Protein 7UZS (pdb70)

Foldseek 3Di:
DFAWDAKAQQQQVQCVVQVLVLQDRHAHEHEALAKGKMKTFGPDFDDDDVVQQVQKKKKKAFDDDGDVVLLRIDIEGADPPDDQQAWYKYFDDDDRGMTIIITHHHLLHQWAKMWMWMGGHPDDIDTNGIHTYFHGLCDPPHQQPDPDPLLCCFQFVDQWFWDWDFFLQDIDTDTAGLPLSYHCLQVLLRVQLVVDPSRSCNSPLQVSLFSSLQSLVVLLVVFAAADVQPFDHHQVQASVCSRPVDDRTHHPLVSLCSQSNSSSSCSSRPWGKWKKKFAQFFAQPQLAQEAEAEAEPQQHHDAQGDRGFRFRMHIWMWTFGQDVPAPPDQGTTWTWACDSDTTHTHRLQCLALVVPPRTPCSSRRVSRQRHWYWYWYQYPVRDTFTAAEDTDGTRHQTWTADRPDRDIDGPSVSRYDDPPDPSNVVSVVVNVVVVVVVPDQKDKDKAWDQAAEQQHKTKIKIKIFGQDQAKWWKKKKKWKFWARSGGGTFGTWDIDIDTDIGHHRDIDMDMDMDGNVRTPDHHDPRIWIKIKMWMDTDPPRYIYIYIDIYHYHYWDWDKDWDQEAEAPDKTKIKIKTFAQHQAKWAPKKKKKDKPQWDDGIDIDGDDIAGHRGMDIDMDMTGGHDAAWIKMKMWICTPSHGRPIDMDIHGYDYDDDDD

Structure (mmCIF, N/CA/C/O backbone):
data_7UZS
#
_entry.id   7UZS
#
_cell.length_a   1.00
_cell.length_b   1.00
_cell.length_c   1.00
_cell.angle_alpha   90.00
_cell.angle_beta   90.00
_cell.angle_gamma   90.00
#
_symmetry.space_group_name_H-M   'P 1'
#
loop_
_entity.id
_entity.type
_entity.pdbx_description
1 polymer 'Protein 4.2'
2 water water
#
loop_
_atom_site.group_PDB
_atom_site.id
_atom_site.type_symbol
_atom_site.label_atom_id
_atom_site.label_alt_id
_atom_site.label_comp_id
_atom_site.label_asym_id
_atom_site.label_entity_id
_atom_site.label_seq_id
_atom_site.pdbx_PDB_ins_code
_atom_site.Cartn_x
_atom_site.Cartn_y
_atom_site.Cartn_z
_atom_site.occupancy
_atom_site.B_iso_or_equiv
_atom_site.auth_seq_id
_atom_site.auth_comp_id
_atom_site.auth_asym_id
_atom_site.auth_atom_id
_atom_site.pdbx_PDB_model_num
ATOM 1 N N . ALA A 1 4 ? 16.718 19.120 47.379 1.00 38.64 4 ALA X N 1
ATOM 2 C CA . ALA A 1 4 ? 16.811 18.957 48.825 1.00 40.81 4 ALA X CA 1
ATOM 3 C C . ALA A 1 4 ? 18.008 19.714 49.398 1.00 39.58 4 ALA X C 1
ATOM 4 O O . ALA A 1 4 ? 18.257 19.668 50.602 1.00 39.64 4 ALA X O 1
ATOM 10 N N . LEU A 1 5 ? 18.747 20.406 48.530 1.00 31.29 5 LEU X N 1
ATOM 11 C CA . LEU A 1 5 ? 19.895 21.205 48.933 1.00 28.51 5 LEU X CA 1
ATOM 12 C C . LEU A 1 5 ? 19.655 22.699 48.756 1.00 32.34 5 LEU X C 1
ATOM 13 O O . LEU A 1 5 ? 20.604 23.441 48.487 1.00 36.15 5 LEU X O 1
ATOM 29 N N . GLY A 1 6 ? 18.412 23.154 48.892 1.00 31.60 6 GLY X N 1
ATOM 30 C CA . GLY A 1 6 ? 18.136 24.572 48.745 1.00 27.99 6 GLY X CA 1
ATOM 31 C C . GLY A 1 6 ? 18.755 25.379 49.873 1.00 30.21 6 GLY X C 1
ATOM 32 O O . GLY A 1 6 ? 18.940 24.888 50.989 1.00 29.42 6 GLY X O 1
ATOM 36 N N . ILE A 1 7 ? 19.065 26.640 49.577 1.00 28.90 7 ILE X N 1
ATOM 37 C CA . ILE A 1 7 ? 19.781 27.519 50.494 1.00 25.26 7 ILE X CA 1
ATOM 38 C C . ILE A 1 7 ? 18.817 28.563 51.038 1.00 25.32 7 ILE X C 1
ATOM 39 O O . ILE A 1 7 ? 18.174 29.289 50.270 1.00 30.40 7 ILE X O 1
ATOM 55 N N . LYS A 1 8 ? 18.725 28.643 52.365 1.00 24.19 8 LYS X N 1
ATOM 56 C CA . LYS A 1 8 ? 17.911 29.658 53.021 1.00 28.21 8 LYS X CA 1
ATOM 57 C C . LYS A 1 8 ? 18.639 30.996 53.087 1.00 25.77 8 LYS X C 1
ATOM 58 O O . LYS A 1 8 ? 18.087 32.031 52.697 1.00 30.35 8 LYS X O 1
ATOM 77 N N . SER A 1 9 ? 19.876 30.996 53.578 1.00 25.92 9 SER X N 1
ATOM 78 C CA . SER A 1 9 ? 20.641 32.226 53.733 1.00 24.44 9 SER X CA 1
ATOM 79 C C . SER A 1 9 ? 22.112 31.875 53.899 1.00 23.91 9 SER X C 1
ATOM 80 O O . SER A 1 9 ? 22.476 30.719 54.125 1.00 25.50 9 SER X O 1
ATOM 88 N N . CYS A 1 10 ? 22.958 32.897 53.781 1.00 22.71 10 CYS X N 1
ATOM 89 C CA . CYS A 1 10 ? 24.397 32.750 53.972 1.00 16.65 10 CYS X CA 1
ATOM 90 C C . CYS A 1 10 ? 24.892 33.898 54.835 1.00 19.97 10 CYS X C 1
ATOM 91 O O . CYS A 1 10 ? 24.740 35.065 54.463 1.00 22.67 10 CYS X O 1
ATOM 99 N N . ASP A 1 11 ? 25.487 33.568 55.976 1.00 17.27 11 ASP X N 1
ATOM 100 C CA . ASP A 1 11 ? 26.037 34.556 56.893 1.00 17.57 11 ASP X CA 1
ATOM 101 C C . ASP A 1 11 ? 27.533 34.682 56.630 1.00 15.48 11 ASP X C 1
ATOM 102 O O . ASP A 1 11 ? 28.270 33.697 56.737 1.00 19.06 11 ASP X O 1
ATOM 111 N N . PHE A 1 12 ? 27.974 35.887 56.289 1.00 13.51 12 PHE X N 1
ATOM 112 C CA . PHE A 1 12 ? 29.380 36.147 56.019 1.00 13.47 12 PHE X CA 1
ATOM 113 C C . PHE A 1 12 ? 30.165 36.514 57.272 1.00 12.60 12 PHE X C 1
ATOM 114 O O . PHE A 1 12 ? 31.390 36.640 57.195 1.00 15.15 12 PHE X O 1
ATOM 131 N N . GLN A 1 13 ? 29.497 36.677 58.415 1.00 10.80 13 GLN X N 1
ATOM 132 C CA . GLN A 1 13 ? 30.167 36.908 59.693 1.00 8.74 13 GLN X CA 1
ATOM 133 C C . GLN A 1 13 ? 31.151 38.070 59.593 1.00 9.54 13 GLN X C 1
ATOM 134 O O . GLN A 1 13 ? 32.328 37.956 59.941 1.00 7.19 13 GLN X O 1
ATOM 148 N N . ALA A 1 14 ? 30.649 39.206 59.107 1.00 15.76 14 ALA X N 1
ATOM 149 C CA . ALA A 1 14 ? 31.523 40.336 58.816 1.00 9.02 14 ALA X CA 1
ATOM 150 C C . ALA A 1 14 ? 32.301 40.774 60.048 1.00 12.30 14 ALA X C 1
ATOM 151 O O . ALA A 1 14 ? 33.489 41.093 59.953 1.00 14.61 14 ALA X O 1
ATOM 158 N N . ALA A 1 15 ? 31.656 40.796 61.215 1.00 15.50 15 ALA X N 1
ATOM 159 C CA . ALA A 1 15 ? 32.332 41.264 62.421 1.00 18.99 15 ALA X CA 1
ATOM 160 C C . ALA A 1 15 ? 33.551 40.402 62.742 1.00 10.37 15 ALA X C 1
ATOM 161 O O . ALA A 1 15 ? 34.671 40.910 62.886 1.00 19.93 15 ALA X O 1
ATOM 168 N N . ARG A 1 16 ? 33.356 39.084 62.828 1.00 10.30 16 ARG X N 1
ATOM 169 C CA . ARG A 1 16 ? 34.451 38.204 63.228 1.00 14.96 16 ARG X CA 1
ATOM 170 C C . ARG A 1 16 ? 35.567 38.194 62.190 1.00 14.76 16 ARG X C 1
ATOM 171 O O . ARG A 1 16 ? 36.749 38.318 62.535 1.00 17.41 16 ARG X O 1
ATOM 192 N N . ASN A 1 17 ? 35.213 38.044 60.912 1.00 8.48 17 ASN X N 1
ATOM 193 C CA . ASN A 1 17 ? 36.232 38.011 59.869 1.00 8.84 17 ASN X CA 1
ATOM 194 C C . ASN A 1 17 ? 36.985 39.333 59.792 1.00 10.88 17 ASN X C 1
ATOM 195 O O . ASN A 1 17 ? 38.211 39.346 59.641 1.00 14.50 17 ASN X O 1
ATOM 206 N N . ASN A 1 18 ? 36.272 40.456 59.900 1.00 9.90 18 ASN X N 1
ATOM 207 C CA . ASN A 1 18 ? 36.930 41.756 59.859 1.00 9.71 18 ASN X CA 1
ATOM 208 C C . ASN A 1 18 ? 37.890 41.919 61.029 1.00 11.55 18 ASN X C 1
ATOM 209 O O . ASN A 1 18 ? 38.980 42.480 60.870 1.00 11.20 18 ASN X O 1
ATOM 220 N N . GLU A 1 19 ? 37.506 41.437 62.215 1.00 13.36 19 GLU X N 1
ATOM 221 C CA . GLU A 1 19 ? 38.459 41.409 63.321 1.00 13.57 19 GLU X CA 1
ATOM 222 C C . GLU A 1 19 ? 39.684 40.578 62.967 1.00 12.24 19 GLU X C 1
ATOM 223 O O . GLU A 1 19 ? 40.822 41.011 63.184 1.00 15.60 19 GLU X O 1
ATOM 235 N N . GLU A 1 20 ? 39.474 39.386 62.407 1.00 10.22 20 GLU X N 1
ATOM 236 C CA . GLU A 1 20 ? 40.601 38.509 62.108 1.00 9.10 20 GLU X CA 1
ATOM 237 C C . GLU A 1 20 ? 41.471 39.080 60.995 1.00 8.47 20 GLU X C 1
ATOM 238 O O . GLU A 1 20 ? 42.695 38.911 61.007 1.00 13.88 20 GLU X O 1
ATOM 250 N N . HIS A 1 21 ? 40.862 39.764 60.030 1.00 11.17 21 HIS X N 1
ATOM 251 C CA . HIS A 1 21 ? 41.579 40.289 58.877 1.00 7.46 21 HIS X CA 1
ATOM 252 C C . HIS A 1 21 ? 42.015 41.739 59.056 1.00 7.52 21 HIS X C 1
ATOM 253 O O . HIS A 1 21 ? 42.460 42.361 58.087 1.00 10.71 21 HIS X O 1
ATOM 267 N N . HIS A 1 22 ? 41.904 42.287 60.267 1.00 2.32 22 HIS X N 1
ATOM 268 C CA . HIS A 1 22 ? 42.366 43.644 60.558 1.00 5.80 22 HIS X CA 1
ATOM 269 C C . HIS A 1 22 ? 41.665 44.674 59.676 1.00 7.39 22 HIS X C 1
ATOM 270 O O . HIS A 1 22 ? 42.276 45.629 59.195 1.00 12.60 22 HIS X O 1
ATOM 284 N N . THR A 1 23 ? 40.367 44.469 59.454 1.00 6.36 23 THR X N 1
ATOM 285 C CA . THR A 1 23 ? 39.528 45.422 58.740 1.00 8.93 23 THR X CA 1
ATOM 286 C C . THR A 1 23 ? 38.327 45.861 59.569 1.00 7.80 23 THR X C 1
ATOM 287 O O . THR A 1 23 ? 37.392 46.454 59.021 1.00 14.86 23 THR X O 1
ATOM 298 N N . LYS A 1 24 ? 38.327 45.585 60.875 1.00 10.35 24 LYS X N 1
ATOM 299 C CA . LYS A 1 24 ? 37.184 45.941 61.709 1.00 15.38 24 LYS X CA 1
ATOM 300 C C . LYS A 1 24 ? 36.953 47.447 61.729 1.00 10.47 24 LYS X C 1
ATOM 301 O O . LYS A 1 24 ? 35.810 47.894 61.870 1.00 16.61 24 LYS X O 1
ATOM 320 N N . ALA A 1 25 ? 38.015 48.242 61.591 1.00 15.19 25 ALA X N 1
ATOM 321 C CA . ALA A 1 25 ? 37.842 49.689 61.536 1.00 10.24 25 ALA X CA 1
ATOM 322 C C . ALA A 1 25 ? 36.976 50.102 60.353 1.00 11.02 25 ALA X C 1
ATOM 323 O O . ALA A 1 25 ? 36.290 51.127 60.416 1.00 16.70 25 ALA X O 1
ATOM 330 N N . LEU A 1 26 ? 36.995 49.322 59.269 1.00 9.20 26 LEU X N 1
ATOM 331 C CA . LEU A 1 26 ? 36.186 49.661 58.103 1.00 11.87 26 LEU X CA 1
ATOM 332 C C . LEU A 1 26 ? 34.702 49.456 58.375 1.00 11.22 26 LEU X C 1
ATOM 333 O O . LEU A 1 26 ? 33.882 50.321 58.050 1.00 21.42 26 LEU X O 1
ATOM 349 N N . SER A 1 27 ? 34.336 48.323 58.967 1.00 13.04 27 SER X N 1
ATOM 350 C CA . SER A 1 27 ? 32.929 47.980 59.114 1.00 13.15 27 SER X CA 1
ATOM 351 C C . SER A 1 27 ? 32.802 46.731 59.970 1.00 13.40 27 SER X C 1
ATOM 352 O O . SER A 1 27 ? 33.745 45.946 60.101 1.00 17.25 27 SER X O 1
ATOM 360 N N . SER A 1 28 ? 31.620 46.568 60.560 1.00 14.84 28 SER X N 1
ATOM 361 C CA . SER A 1 28 ? 31.224 45.330 61.212 1.00 14.53 28 SER X CA 1
ATOM 362 C C . SER A 1 28 ? 30.110 44.614 60.461 1.00 14.97 28 SER X C 1
ATOM 363 O O . SER A 1 28 ? 29.660 43.555 60.910 1.00 17.97 28 SER X O 1
ATOM 371 N N . ARG A 1 29 ? 29.660 45.160 59.332 1.00 14.43 29 ARG X N 1
ATOM 372 C CA . ARG A 1 29 ? 28.565 44.605 58.547 1.00 17.77 29 ARG X CA 1
ATOM 373 C C . ARG A 1 29 ? 29.016 44.125 57.176 1.00 12.62 29 ARG X C 1
ATOM 374 O O . ARG A 1 29 ? 28.658 43.020 56.759 1.00 17.81 29 ARG X O 1
ATOM 395 N N . ARG A 1 30 ? 29.785 44.936 56.456 1.00 13.01 30 ARG X N 1
ATOM 396 C CA . ARG A 1 30 ? 30.345 44.519 55.179 1.00 9.91 30 ARG X CA 1
ATOM 397 C C . ARG A 1 30 ? 31.596 43.683 55.409 1.00 11.63 30 ARG X C 1
ATOM 398 O O . ARG A 1 30 ? 32.420 43.998 56.272 1.00 11.58 30 ARG X O 1
ATOM 419 N N . LEU A 1 31 ? 31.735 42.611 54.636 1.00 13.24 31 LEU X N 1
ATOM 420 C CA . LEU A 1 31 ? 32.887 41.728 54.767 1.00 11.18 31 LEU X CA 1
ATOM 421 C C . LEU A 1 31 ? 34.072 42.318 54.012 1.00 8.69 31 LEU X C 1
ATOM 422 O O . LEU A 1 31 ? 34.025 42.467 52.787 1.00 11.70 31 LEU X O 1
ATOM 438 N N . PHE A 1 32 ? 35.126 42.662 54.747 1.00 8.05 32 PHE X N 1
A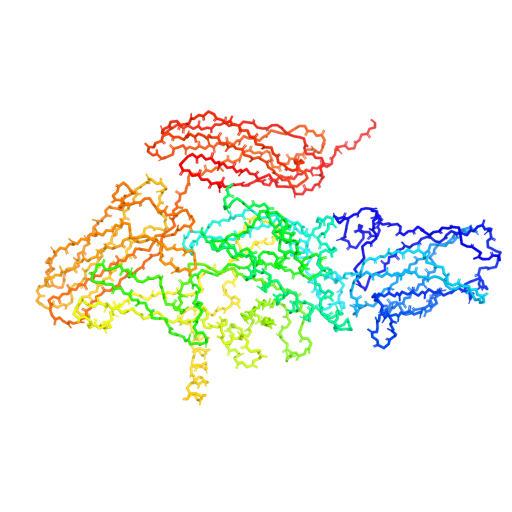TOM 439 C CA . PHE A 1 32 ? 36.396 43.088 54.175 1.00 9.02 32 PHE X CA 1
ATOM 440 C C . PHE A 1 32 ? 37.452 42.073 54.580 1.00 8.47 32 PHE X C 1
ATOM 441 O O . PHE A 1 32 ? 37.707 41.882 55.774 1.00 16.38 32 PHE X O 1
ATOM 458 N N . VAL A 1 33 ? 38.060 41.423 53.593 1.00 8.07 33 VAL X N 1
ATOM 459 C CA . VAL A 1 33 ? 39.047 40.382 53.839 1.00 11.27 33 VAL X CA 1
ATOM 460 C C . VAL A 1 33 ? 40.312 40.707 53.062 1.00 5.87 33 VAL X C 1
ATOM 461 O O . VAL A 1 33 ? 40.273 41.348 52.007 1.00 7.96 33 VAL X O 1
ATOM 474 N N . ARG A 1 34 ? 41.441 40.266 53.600 1.00 4.08 34 ARG X N 1
ATOM 475 C CA . ARG A 1 34 ? 42.738 40.434 52.966 1.00 6.13 34 ARG X CA 1
ATOM 476 C C . ARG A 1 34 ? 43.160 39.116 52.335 1.00 4.83 34 ARG X C 1
ATOM 477 O O . ARG A 1 34 ? 42.976 38.046 52.921 1.00 5.48 34 ARG X O 1
ATOM 498 N N . ARG A 1 35 ? 43.726 39.202 51.136 1.00 11.12 35 ARG X N 1
ATOM 499 C CA . ARG A 1 35 ? 43.997 38.011 50.345 1.00 5.45 35 ARG X CA 1
ATOM 500 C C . ARG A 1 35 ? 45.008 37.107 51.042 1.00 9.28 35 ARG X C 1
ATOM 501 O O . ARG A 1 35 ? 45.824 37.553 51.852 1.00 14.96 35 ARG X O 1
ATOM 522 N N . GLY A 1 36 ? 44.937 35.817 50.725 1.00 9.17 36 GLY X N 1
ATOM 523 C CA . GLY A 1 36 ? 45.847 34.841 51.279 1.00 5.51 36 GLY X CA 1
ATOM 524 C C . GLY A 1 36 ? 45.505 34.355 52.668 1.00 9.23 36 GLY X C 1
ATOM 525 O O . GLY A 1 36 ? 46.290 33.593 53.245 1.00 18.35 36 GLY X O 1
ATOM 529 N N . GLN A 1 37 ? 44.365 34.763 53.223 1.00 9.76 37 GLN X N 1
ATOM 530 C CA . GLN A 1 37 ? 43.981 34.429 54.581 1.00 8.79 37 GLN X CA 1
ATOM 531 C C . GLN A 1 37 ? 42.550 33.904 54.596 1.00 8.79 37 GLN X C 1
ATOM 532 O O . GLN A 1 37 ? 41.672 34.510 53.968 1.00 11.22 37 GLN X O 1
ATOM 546 N N . PRO A 1 38 ? 42.268 32.798 55.287 1.00 9.84 38 PRO X N 1
ATOM 547 C CA . PRO A 1 38 ? 40.906 32.249 55.254 1.00 11.50 38 PRO X CA 1
ATOM 548 C C . PRO A 1 38 ? 39.914 33.116 56.015 1.00 8.46 38 PRO X C 1
ATOM 549 O O . PRO A 1 38 ? 40.269 33.814 56.966 1.00 15.15 38 PRO X O 1
ATOM 560 N N . PHE A 1 39 ? 38.656 33.063 55.581 1.00 10.08 39 PHE X N 1
ATOM 561 C CA . PHE A 1 39 ? 37.550 33.692 56.287 1.00 8.56 39 PHE X CA 1
ATOM 562 C C . PHE A 1 39 ? 36.380 32.721 56.331 1.00 12.39 39 PHE X C 1
ATOM 563 O O . PHE A 1 39 ? 36.227 31.883 55.441 1.00 14.49 39 PHE X O 1
ATOM 580 N N . THR A 1 40 ? 35.556 32.833 57.366 1.00 13.90 40 THR X N 1
ATOM 581 C CA . THR A 1 40 ? 34.504 31.860 57.628 1.00 11.12 40 THR X CA 1
ATOM 582 C C . THR A 1 40 ? 33.144 32.434 57.256 1.00 10.13 40 THR X C 1
ATOM 583 O O . THR A 1 40 ? 32.813 33.561 57.638 1.00 19.94 40 THR X O 1
ATOM 594 N N . ILE A 1 41 ? 32.365 31.654 56.511 1.00 12.17 41 ILE X N 1
ATOM 595 C CA . ILE A 1 41 ? 30.971 31.960 56.225 1.00 12.05 41 ILE X CA 1
ATOM 596 C C . ILE A 1 41 ? 30.127 30.808 56.752 1.00 12.12 41 ILE X C 1
ATOM 597 O O . ILE A 1 41 ? 30.630 29.721 57.036 1.00 13.86 41 ILE X O 1
ATOM 613 N N . ILE A 1 42 ? 28.833 31.061 56.909 1.00 16.64 42 ILE X N 1
ATOM 614 C CA . ILE A 1 42 ? 27.889 30.046 57.363 1.00 14.21 42 ILE X CA 1
ATOM 615 C C . ILE A 1 42 ? 26.781 29.941 56.329 1.00 14.36 42 ILE X C 1
ATOM 616 O O . ILE A 1 42 ? 26.042 30.906 56.101 1.00 21.47 42 ILE X O 1
ATOM 632 N N . LEU A 1 43 ? 26.666 28.771 55.712 1.00 17.68 43 LEU X N 1
ATOM 633 C CA . LEU A 1 43 ? 25.603 28.487 54.763 1.00 17.97 43 LEU X CA 1
ATOM 634 C C . LEU A 1 43 ? 24.466 27.785 55.490 1.00 17.66 43 LEU X C 1
ATOM 635 O O . LEU A 1 43 ? 24.684 26.771 56.159 1.00 24.99 43 LEU X O 1
ATOM 651 N N . TYR A 1 44 ? 23.262 28.330 55.366 1.00 18.71 44 TYR X N 1
ATOM 652 C CA . TYR A 1 44 ? 22.072 27.767 55.986 1.00 20.12 44 TYR X CA 1
ATOM 653 C C . TYR A 1 44 ? 21.183 27.158 54.914 1.00 20.89 44 TYR X C 1
ATOM 654 O O . TYR A 1 44 ? 20.988 27.749 53.850 1.00 24.52 44 TYR X O 1
ATOM 672 N N . PHE A 1 45 ? 20.645 25.978 55.196 1.00 21.90 45 PHE X N 1
ATOM 673 C CA . PHE A 1 45 ? 19.794 25.267 54.257 1.00 26.01 45 PHE X CA 1
ATOM 674 C C . PHE A 1 45 ? 18.335 25.356 54.688 1.00 23.54 45 PHE X C 1
ATOM 675 O O . PHE A 1 45 ? 18.021 25.423 55.878 1.00 28.07 45 PHE X O 1
ATOM 692 N N . ARG A 1 46 ? 17.443 25.360 53.696 1.00 28.68 46 ARG X N 1
ATOM 693 C CA . ARG A 1 46 ? 16.017 25.461 53.987 1.00 28.93 46 ARG X CA 1
ATOM 694 C C . ARG A 1 46 ? 15.502 24.226 54.712 1.00 31.27 46 ARG X C 1
ATOM 695 O O . ARG A 1 46 ? 14.623 24.340 55.574 1.00 32.07 46 ARG X O 1
ATOM 716 N N . ALA A 1 47 ? 16.032 23.053 54.392 1.00 30.89 47 ALA X N 1
ATOM 717 C CA . ALA A 1 47 ? 15.615 21.791 54.978 1.00 31.06 47 ALA X CA 1
ATOM 718 C C . ALA A 1 47 ? 16.829 21.040 55.502 1.00 33.28 47 ALA X C 1
ATOM 719 O O . ALA A 1 47 ? 17.962 21.312 55.089 1.00 36.31 47 ALA X O 1
ATOM 726 N N . PRO A 1 48 ? 16.631 20.096 56.424 1.00 35.75 48 PRO X N 1
ATOM 727 C CA . PRO A 1 48 ? 17.763 19.289 56.897 1.00 33.92 48 PRO X CA 1
ATOM 728 C C . PRO A 1 48 ? 18.448 18.559 55.751 1.00 33.62 48 PRO X C 1
ATOM 729 O O . PRO A 1 48 ? 17.799 18.069 54.825 1.00 38.22 48 PRO X O 1
ATOM 740 N N . VAL A 1 49 ? 19.773 18.486 55.825 1.00 32.07 49 VAL X N 1
ATOM 741 C CA . VAL A 1 49 ? 20.576 17.831 54.798 1.00 30.75 49 VAL X CA 1
ATOM 742 C C . VAL A 1 49 ? 20.791 16.383 55.216 1.00 31.38 49 VAL X C 1
ATOM 743 O O . VAL A 1 49 ? 21.411 16.111 56.250 1.00 34.59 49 VAL X O 1
ATOM 756 N N . ARG A 1 50 ? 20.284 15.452 54.409 1.00 35.20 50 ARG X N 1
ATOM 757 C CA . ARG A 1 50 ? 20.307 14.039 54.787 1.00 33.00 50 ARG X CA 1
ATOM 758 C C . ARG A 1 50 ? 21.705 13.445 54.637 1.00 34.73 50 ARG X C 1
ATOM 759 O O . ARG A 1 50 ? 22.317 13.012 55.618 1.00 37.33 50 ARG X O 1
ATOM 763 N N . ALA A 1 51 ? 22.228 13.427 53.413 1.00 29.32 51 ALA X N 1
ATOM 764 C CA . ALA A 1 51 ? 23.528 12.837 53.120 1.00 28.14 51 ALA X CA 1
ATOM 765 C C . ALA A 1 51 ? 24.541 13.952 52.896 1.00 25.48 51 ALA X C 1
ATOM 766 O O . ALA A 1 51 ? 24.420 14.723 51.939 1.00 24.50 51 ALA X O 1
ATOM 773 N N . PHE A 1 52 ? 25.542 14.031 53.774 1.00 25.24 52 PHE X N 1
ATOM 774 C CA . PHE A 1 52 ? 26.495 15.133 53.702 1.00 22.63 52 PHE X CA 1
ATOM 775 C C . PHE A 1 52 ? 27.409 15.006 52.488 1.00 22.74 52 PHE X C 1
ATOM 776 O O . PHE A 1 52 ? 27.640 15.986 51.773 1.00 23.07 52 PHE X O 1
ATOM 793 N N . LEU A 1 53 ? 27.962 13.812 52.252 1.00 25.35 53 LEU X N 1
ATOM 794 C CA . LEU A 1 53 ? 28.966 13.672 51.197 1.00 25.36 53 LEU X CA 1
ATOM 795 C C . LEU A 1 53 ? 28.385 13.899 49.806 1.00 26.32 53 LEU X C 1
ATOM 796 O O . LEU A 1 53 ? 29.010 14.624 49.010 1.00 25.38 53 LEU X O 1
ATOM 812 N N . PRO A 1 54 ? 27.245 13.309 49.428 1.00 28.63 54 PRO X N 1
ATOM 813 C CA . PRO A 1 54 ? 26.672 13.641 48.110 1.00 25.10 54 PRO X CA 1
ATOM 814 C C . PRO A 1 54 ? 26.340 15.115 47.958 1.00 23.57 54 PRO X C 1
ATOM 815 O O . PRO A 1 54 ? 26.573 15.699 46.890 1.00 28.52 54 PRO X O 1
ATOM 826 N N . ALA A 1 55 ? 25.806 15.739 49.010 1.00 21.53 55 ALA X N 1
ATOM 827 C CA . ALA A 1 55 ? 25.509 17.166 48.947 1.00 22.26 55 ALA X CA 1
ATOM 828 C C . ALA A 1 55 ? 26.781 17.967 48.712 1.00 24.88 55 ALA X C 1
ATOM 829 O O . ALA A 1 55 ? 26.803 18.904 47.907 1.00 26.60 55 ALA X O 1
ATOM 836 N N . LEU A 1 56 ? 27.858 17.602 49.410 1.00 17.36 56 LEU X N 1
ATOM 837 C CA . LEU A 1 56 ? 29.149 18.240 49.185 1.00 20.06 56 LEU X CA 1
ATOM 838 C C . LEU A 1 56 ? 29.580 18.084 47.734 1.00 21.48 56 LEU X C 1
ATOM 839 O O . LEU A 1 56 ? 30.034 19.043 47.100 1.00 24.33 56 LEU X O 1
ATOM 855 N N . LYS A 1 57 ? 29.435 16.877 47.189 1.00 26.24 57 LYS X N 1
ATOM 856 C CA . LYS A 1 57 ? 29.752 16.662 45.783 1.00 24.92 57 LYS X CA 1
ATOM 857 C C . LYS A 1 57 ? 28.885 17.514 44.865 1.00 24.97 57 LYS X C 1
ATOM 858 O O . LYS A 1 57 ? 29.295 17.805 43.737 1.00 28.59 57 LYS X O 1
ATOM 877 N N . LYS A 1 58 ? 27.701 17.920 45.321 1.00 27.27 58 LYS X N 1
ATOM 878 C CA . LYS A 1 58 ? 26.756 18.645 44.482 1.00 25.21 58 LYS X CA 1
ATOM 879 C C . LYS A 1 58 ? 26.993 20.152 44.432 1.00 24.53 58 LYS X C 1
ATOM 880 O O . LYS A 1 58 ? 26.360 20.826 43.613 1.00 24.33 58 LYS X O 1
ATOM 899 N N . VAL A 1 59 ? 27.880 20.702 45.262 1.00 22.80 59 VAL X N 1
ATOM 900 C CA . VAL A 1 59 ? 27.991 22.146 45.450 1.00 22.84 59 VAL X CA 1
ATOM 901 C C . VAL A 1 59 ? 29.390 22.609 45.068 1.00 23.81 59 VAL X C 1
ATOM 902 O O . VAL A 1 59 ? 30.386 21.973 45.433 1.00 26.83 59 VAL X O 1
ATOM 915 N N . ALA A 1 60 ? 29.457 23.715 44.330 1.00 23.62 60 ALA X N 1
ATOM 916 C CA . ALA A 1 60 ? 30.693 24.424 44.042 1.00 20.29 60 ALA X CA 1
ATOM 917 C C . ALA A 1 60 ? 30.503 25.906 44.341 1.00 19.76 60 ALA X C 1
ATOM 918 O O . ALA A 1 60 ? 29.377 26.397 44.442 1.00 24.25 60 ALA X O 1
ATOM 925 N N . LEU A 1 61 ? 31.583 26.645 44.517 1.00 19.16 61 LEU X N 1
ATOM 926 C CA . LEU A 1 61 ? 31.562 28.099 44.800 1.00 12.91 61 LEU X CA 1
ATOM 927 C C . LEU A 1 61 ? 32.261 28.826 43.655 1.00 18.18 61 LEU X C 1
ATOM 928 O O . LEU A 1 61 ? 33.161 28.228 43.070 1.00 20.45 61 LEU X O 1
ATOM 944 N N . THR A 1 62 ? 31.862 30.056 43.336 1.00 17.28 62 THR X N 1
ATOM 945 C CA . THR A 1 62 ? 32.485 30.885 42.288 1.00 17.30 62 THR X CA 1
ATOM 946 C C . THR A 1 62 ? 32.724 32.286 42.841 1.00 14.63 62 THR X C 1
ATOM 947 O O . THR A 1 62 ? 31.771 32.872 43.345 1.00 19.94 62 THR X O 1
ATOM 958 N N . ALA A 1 63 ? 33.945 32.782 42.757 1.00 14.75 63 ALA X N 1
ATOM 959 C CA . ALA A 1 63 ? 34.272 34.165 43.135 1.00 11.80 63 ALA X CA 1
ATOM 960 C C . ALA A 1 63 ? 34.511 34.907 41.827 1.00 11.18 63 ALA X C 1
ATOM 961 O O . ALA A 1 63 ? 35.172 34.351 40.975 1.00 23.33 63 ALA X O 1
ATOM 968 N N . GLN A 1 64 ? 33.947 36.086 41.668 1.00 15.15 64 GLN X N 1
ATOM 969 C CA . GLN A 1 64 ? 34.081 36.915 40.452 1.00 15.31 64 GLN X CA 1
ATOM 970 C C . GLN A 1 64 ? 34.286 38.355 40.875 1.00 13.92 64 GLN X C 1
ATOM 971 O O . GLN A 1 64 ? 33.600 38.776 41.798 1.00 14.70 64 GLN X O 1
ATOM 985 N N . THR A 1 65 ? 35.167 39.069 40.200 1.00 15.25 65 THR X N 1
ATOM 986 C CA . THR A 1 65 ? 35.391 40.500 40.439 1.00 16.73 65 THR X CA 1
ATOM 987 C C . THR A 1 65 ? 35.306 41.193 39.092 1.00 18.70 65 THR X C 1
ATOM 988 O O . THR A 1 65 ? 35.802 40.629 38.115 1.00 20.56 65 THR X O 1
ATOM 999 N N . GLY A 1 66 ? 34.665 42.348 39.036 1.00 18.13 66 GLY X N 1
ATOM 1000 C CA . GLY A 1 66 ? 34.706 43.165 37.816 1.00 20.58 66 GLY X CA 1
ATOM 1001 C C . GLY A 1 66 ? 33.471 43.073 36.971 1.00 25.51 66 GLY X C 1
ATOM 1002 O O . GLY A 1 66 ? 32.505 42.434 37.373 1.00 26.05 66 GLY X O 1
ATOM 1006 N N . GLU A 1 67 ? 33.529 43.690 35.798 1.00 32.42 67 GLU X N 1
ATOM 1007 C CA . GLU A 1 67 ? 32.368 43.711 34.915 1.00 31.50 67 GLU X CA 1
ATOM 1008 C C . GLU A 1 67 ? 32.424 42.586 33.891 1.00 31.11 67 GLU X C 1
ATOM 1009 O O . GLU A 1 67 ? 31.376 42.124 33.429 1.00 33.08 67 GLU X O 1
ATOM 1021 N N . GLN A 1 68 ? 33.624 42.138 33.529 1.00 28.01 68 GLN X N 1
ATOM 1022 C CA . GLN A 1 68 ? 33.821 41.049 32.574 1.00 27.97 68 GLN X CA 1
ATOM 1023 C C . GLN A 1 68 ? 34.759 40.028 33.205 1.00 27.58 68 GLN X C 1
ATOM 1024 O O . GLN A 1 68 ? 35.903 39.859 32.768 1.00 30.09 68 GLN X O 1
ATOM 1038 N N . PRO A 1 69 ? 34.304 39.334 34.247 1.00 28.50 69 PRO X N 1
ATOM 1039 C CA . PRO A 1 69 ? 35.178 38.365 34.919 1.00 19.63 69 PRO X CA 1
ATOM 1040 C C . PRO A 1 69 ? 35.511 37.186 34.018 1.00 21.15 69 PRO X C 1
ATOM 1041 O O . PRO A 1 69 ? 34.686 36.735 33.220 1.00 26.03 69 PRO X O 1
ATOM 1052 N N . SER A 1 70 ? 36.737 36.684 34.155 1.00 18.42 70 SER X N 1
ATOM 1053 C CA . SER A 1 70 ? 37.187 35.548 33.364 1.00 16.67 70 SER X CA 1
ATOM 1054 C C . SER A 1 70 ? 38.352 34.875 34.074 1.00 21.17 70 SER X C 1
ATOM 1055 O O . SER A 1 70 ? 39.048 35.496 34.881 1.00 18.13 70 SER X O 1
ATOM 1063 N N . LYS A 1 71 ? 38.558 33.595 33.754 1.00 21.93 71 LYS X N 1
ATOM 1064 C CA . LYS A 1 71 ? 39.653 32.848 34.364 1.00 23.34 71 LYS X CA 1
ATOM 1065 C C . LYS A 1 71 ? 41.010 33.369 33.905 1.00 22.00 71 LYS X C 1
ATOM 1066 O O . LYS A 1 71 ? 41.942 33.477 34.710 1.00 25.40 71 LYS X O 1
ATOM 1085 N N . ILE A 1 72 ? 41.140 33.705 32.618 1.00 20.09 72 ILE X N 1
ATOM 1086 C CA . ILE A 1 72 ? 42.436 34.130 32.092 1.00 22.60 72 ILE X CA 1
ATOM 1087 C C . ILE A 1 72 ? 42.875 35.438 32.735 1.00 21.73 72 ILE X C 1
ATOM 1088 O O . ILE A 1 72 ? 44.073 35.662 32.950 1.00 27.75 72 ILE X O 1
ATOM 1104 N N . ASN A 1 73 ? 41.930 36.324 33.042 1.00 23.82 73 ASN X N 1
ATOM 1105 C CA . ASN A 1 73 ? 42.234 37.528 33.803 1.00 18.66 73 ASN X CA 1
ATOM 1106 C C . ASN A 1 73 ? 42.410 37.250 35.290 1.00 18.91 73 ASN X C 1
ATOM 1107 O O . ASN A 1 73 ? 42.783 38.164 36.032 1.00 23.30 73 ASN X O 1
ATOM 1118 N N . ARG A 1 74 ? 42.149 36.021 35.736 1.00 17.89 74 ARG X N 1
ATOM 1119 C CA . ARG A 1 74 ? 42.155 35.665 37.155 1.00 16.69 74 ARG X CA 1
ATOM 1120 C C . ARG A 1 74 ? 41.142 36.492 37.941 1.00 16.41 74 ARG X C 1
ATOM 1121 O O . ARG A 1 74 ? 41.318 36.744 39.135 1.00 24.33 74 ARG X O 1
ATOM 1142 N N . THR A 1 75 ? 40.073 36.917 37.272 1.00 16.60 75 THR X N 1
ATOM 1143 C CA . THR A 1 75 ? 38.960 37.600 37.912 1.00 17.27 75 THR X CA 1
ATOM 1144 C C . THR A 1 75 ? 37.762 36.683 38.116 1.00 16.68 75 THR X C 1
ATOM 1145 O O . THR A 1 75 ? 36.681 37.161 38.472 1.00 15.34 75 THR X O 1
ATOM 1156 N N . GLN A 1 76 ? 37.927 35.382 37.886 1.00 16.07 76 GLN X N 1
ATOM 1157 C CA . GLN A 1 76 ? 36.864 34.412 38.115 1.00 15.49 76 GLN X CA 1
ATOM 1158 C C . GLN A 1 76 ? 37.504 33.095 38.520 1.00 17.94 76 GLN X C 1
ATOM 1159 O O . GLN A 1 76 ? 38.367 32.582 37.803 1.00 23.35 76 GLN X O 1
ATOM 1173 N N . ALA A 1 77 ? 37.086 32.556 39.662 1.00 12.82 77 ALA X N 1
ATOM 1174 C CA . ALA A 1 77 ? 37.603 31.287 40.156 1.00 14.80 77 ALA X CA 1
ATOM 1175 C C . ALA A 1 77 ? 36.450 30.412 40.618 1.00 13.90 77 ALA X C 1
ATOM 1176 O O . ALA A 1 77 ? 35.669 30.818 41.482 1.00 21.25 77 ALA X O 1
ATOM 1183 N N . THR A 1 78 ? 36.357 29.213 40.053 1.00 15.55 78 THR X N 1
ATOM 1184 C CA . THR A 1 78 ? 35.392 28.208 40.476 1.00 16.23 78 THR X CA 1
ATOM 1185 C C . THR A 1 78 ? 36.137 27.094 41.195 1.00 14.34 78 THR X C 1
ATOM 1186 O O . THR A 1 78 ? 37.115 26.556 40.666 1.00 24.07 78 THR X O 1
ATOM 1197 N N . PHE A 1 79 ? 35.681 26.757 42.395 1.00 13.27 79 PHE X N 1
ATOM 1198 C CA . PHE A 1 79 ? 36.348 25.767 43.223 1.00 15.13 79 PHE X CA 1
ATOM 1199 C C . PHE A 1 79 ? 35.315 24.948 43.981 1.00 11.64 79 PHE X C 1
ATOM 1200 O O . PHE A 1 79 ? 34.240 25.456 44.313 1.00 14.39 79 PHE X O 1
ATOM 1217 N N . PRO A 1 80 ? 35.619 23.692 44.290 1.00 18.00 80 PRO X N 1
ATOM 1218 C CA . PRO A 1 80 ? 34.683 22.874 45.064 1.00 16.44 80 PRO X CA 1
ATOM 1219 C C . PRO A 1 80 ? 34.800 23.161 46.555 1.00 13.18 80 PRO X C 1
ATOM 1220 O O . PRO A 1 80 ? 35.679 23.891 47.014 1.00 13.62 80 PRO X O 1
ATOM 1231 N N . ILE A 1 81 ? 33.882 22.565 47.312 1.00 13.86 81 ILE X N 1
ATOM 1232 C CA . ILE A 1 81 ? 33.909 22.637 48.768 1.00 16.15 81 ILE X CA 1
ATOM 1233 C C . ILE A 1 81 ? 34.364 21.283 49.295 1.00 14.87 81 ILE X C 1
ATOM 1234 O O . ILE A 1 81 ? 33.552 20.368 49.461 1.00 22.66 81 ILE X O 1
ATOM 1250 N N . SER A 1 82 ? 35.661 21.140 49.555 1.00 19.65 82 SER X N 1
ATOM 1251 C CA . SER A 1 82 ? 36.199 19.862 49.997 1.00 18.49 82 SER X CA 1
ATOM 1252 C C . SER A 1 82 ? 37.483 20.091 50.780 1.00 17.43 82 SER X C 1
ATOM 1253 O O . SER A 1 82 ? 38.132 21.133 50.662 1.00 23.42 82 SER X O 1
ATOM 1261 N N . SER A 1 83 ? 37.845 19.089 51.581 1.00 18.89 83 SER X N 1
ATOM 1262 C CA . SER A 1 83 ? 39.083 19.138 52.348 1.00 19.55 83 SER X CA 1
ATOM 1263 C C . SER A 1 83 ? 40.319 18.998 51.471 1.00 19.21 83 SER X C 1
ATOM 1264 O O . SER A 1 83 ? 41.432 19.198 51.966 1.00 24.75 83 SER X O 1
ATOM 1272 N N . LEU A 1 84 ? 40.152 18.660 50.195 1.00 20.06 84 LEU X N 1
ATOM 1273 C CA . LEU A 1 84 ? 41.258 18.500 49.264 1.00 16.40 84 LEU X CA 1
ATOM 1274 C C . LEU A 1 84 ? 41.542 19.764 48.462 1.00 21.56 84 LEU X C 1
ATOM 1275 O O . LEU A 1 84 ? 42.369 19.727 47.546 1.00 25.32 84 LEU X O 1
ATOM 1291 N N . GLY A 1 85 ? 40.877 20.871 48.777 1.00 20.95 85 GLY X N 1
ATOM 1292 C CA . GLY A 1 85 ? 41.104 22.095 48.038 1.00 19.30 85 GLY X CA 1
ATOM 1293 C C . GLY A 1 85 ? 42.458 22.708 48.345 1.00 19.49 85 GLY X C 1
ATOM 1294 O O . GLY A 1 85 ? 43.012 22.551 49.433 1.00 23.50 85 GLY X O 1
ATOM 1298 N N . ASP A 1 86 ? 42.990 23.424 47.360 1.00 18.78 86 ASP X N 1
ATOM 1299 C CA . ASP A 1 86 ? 44.283 24.087 47.495 1.00 17.99 86 ASP X CA 1
ATOM 1300 C C . ASP A 1 86 ? 44.132 25.306 48.397 1.00 15.35 86 ASP X C 1
ATOM 1301 O O . ASP A 1 86 ? 43.600 26.336 47.975 1.00 19.41 86 ASP X O 1
ATOM 1310 N N . ARG A 1 87 ? 44.607 25.197 49.639 1.00 11.68 87 ARG X N 1
ATOM 1311 C CA . ARG A 1 87 ? 44.478 26.299 50.584 1.00 12.65 87 ARG X CA 1
ATOM 1312 C C . ARG A 1 87 ? 45.343 27.497 50.215 1.00 16.58 87 ARG X C 1
ATOM 1313 O O . ARG A 1 87 ? 45.111 28.588 50.745 1.00 21.37 87 ARG X O 1
ATOM 1334 N N . LYS A 1 88 ? 46.324 27.330 49.331 1.00 14.24 88 LYS X N 1
ATOM 1335 C CA . LYS A 1 88 ? 47.094 28.458 48.827 1.00 16.17 88 LYS X CA 1
ATOM 1336 C C . LYS A 1 88 ? 46.415 29.140 47.647 1.00 16.01 88 LYS X C 1
ATOM 1337 O O . LYS A 1 88 ? 46.883 30.193 47.204 1.00 21.77 88 LYS X O 1
ATOM 1356 N N . TRP A 1 89 ? 45.332 28.565 47.137 1.00 16.84 89 TRP X N 1
ATOM 1357 C CA . TRP A 1 89 ? 44.528 29.103 46.050 1.00 13.99 89 TRP X CA 1
ATOM 1358 C C . TRP A 1 89 ? 43.106 29.326 46.578 1.00 12.06 89 TRP X C 1
ATOM 1359 O O . TRP A 1 89 ? 42.850 29.229 47.780 1.00 21.31 89 TRP X O 1
ATOM 1380 N N . TRP A 1 90 ? 42.183 29.656 45.678 1.00 15.29 90 TRP X N 1
ATOM 1381 C CA . TRP A 1 90 ? 40.770 29.647 46.030 1.00 14.08 90 TRP X CA 1
ATOM 1382 C C . TRP A 1 90 ? 40.354 28.250 46.470 1.00 9.44 90 TRP X C 1
ATOM 1383 O O . TRP A 1 90 ? 40.608 27.266 45.771 1.00 18.09 90 TRP X O 1
ATOM 1404 N N . SER A 1 91 ? 39.709 28.161 47.629 1.00 11.55 91 SER X N 1
ATOM 1405 C CA . SER A 1 91 ? 39.265 26.871 48.138 1.00 7.05 91 SER X CA 1
ATOM 1406 C C . SER A 1 91 ? 38.242 27.093 49.239 1.00 11.51 91 SER X C 1
ATOM 1407 O O . SER A 1 91 ? 38.124 28.187 49.794 1.00 12.92 91 SER X O 1
ATOM 1415 N N . ALA A 1 92 ? 37.505 26.029 49.548 1.00 12.83 92 ALA X N 1
ATOM 1416 C CA . ALA A 1 92 ? 36.502 26.060 50.600 1.00 9.99 92 ALA X CA 1
ATOM 1417 C C . ALA A 1 92 ? 36.406 24.679 51.228 1.00 12.31 92 ALA X C 1
ATOM 1418 O O . ALA A 1 92 ? 36.458 23.667 50.526 1.00 17.56 92 ALA X O 1
ATOM 1425 N N . VAL A 1 93 ? 36.273 24.646 52.550 1.00 12.54 93 VAL X N 1
ATOM 1426 C CA . VAL A 1 93 ? 36.132 23.401 53.295 1.00 14.83 93 VAL X CA 1
ATOM 1427 C C . VAL A 1 93 ? 35.100 23.609 54.392 1.00 15.18 93 VAL X C 1
ATOM 1428 O O . VAL A 1 93 ? 35.036 24.680 55.003 1.00 19.26 93 VAL X O 1
ATOM 1441 N N . VAL A 1 94 ? 34.293 22.583 54.640 1.00 14.82 94 VAL X N 1
ATOM 1442 C CA . VAL A 1 94 ? 33.337 22.610 55.741 1.00 14.85 94 VAL X CA 1
ATOM 1443 C C . VAL A 1 94 ? 34.077 22.254 57.023 1.00 17.57 94 VAL X C 1
ATOM 1444 O O . VAL A 1 94 ? 34.661 21.171 57.135 1.00 22.06 94 VAL X O 1
ATOM 1457 N N . GLU A 1 95 ? 34.051 23.163 57.995 1.00 24.34 95 GLU X N 1
ATOM 1458 C CA . GLU A 1 95 ? 34.734 22.952 59.268 1.00 20.92 95 GLU X CA 1
ATOM 1459 C C . GLU A 1 95 ? 33.798 22.313 60.289 1.00 20.05 95 GLU X C 1
ATOM 1460 O O . GLU A 1 95 ? 34.085 21.233 60.815 1.00 30.17 95 GLU X O 1
ATOM 1472 N N . GLU A 1 96 ? 32.680 22.970 60.575 1.00 20.08 96 GLU X N 1
ATOM 1473 C CA . GLU A 1 96 ? 31.627 22.434 61.422 1.00 20.05 96 GLU X CA 1
ATOM 1474 C C . GLU A 1 96 ? 30.366 22.278 60.588 1.00 18.99 96 GLU X C 1
ATOM 1475 O O . GLU A 1 96 ? 30.176 22.976 59.590 1.00 19.57 96 GLU X O 1
ATOM 1487 N N . ARG A 1 97 ? 29.506 21.347 60.984 1.00 23.29 97 ARG X N 1
ATOM 1488 C CA . ARG A 1 97 ? 28.272 21.138 60.244 1.00 21.37 97 ARG X CA 1
ATOM 1489 C C . ARG A 1 97 ? 27.181 20.659 61.184 1.00 23.38 97 ARG X C 1
ATOM 1490 O O . ARG A 1 97 ? 27.326 19.621 61.836 1.00 29.22 97 ARG X O 1
ATOM 1511 N N . ASP A 1 98 ? 26.102 21.425 61.250 1.00 31.80 98 ASP X N 1
ATOM 1512 C CA . ASP A 1 98 ? 24.850 20.978 61.832 1.00 29.80 98 ASP X CA 1
ATOM 1513 C C . ASP A 1 98 ? 23.936 20.519 60.704 1.00 30.35 98 ASP X C 1
ATOM 1514 O O . ASP A 1 98 ? 24.133 20.868 59.537 1.00 32.34 98 ASP X O 1
ATOM 1523 N N . ALA A 1 99 ? 22.916 19.740 61.068 1.00 31.75 99 ALA X N 1
ATOM 1524 C CA . ALA A 1 99 ? 22.022 19.174 60.064 1.00 31.88 99 ALA X CA 1
ATOM 1525 C C . ALA A 1 99 ? 21.442 20.242 59.144 1.00 30.90 99 ALA X C 1
ATOM 1526 O O . ALA A 1 99 ? 21.028 19.932 58.022 1.00 35.11 99 ALA X O 1
ATOM 1533 N N . GLN A 1 100 ? 21.409 21.498 59.592 1.00 30.66 100 GLN X N 1
ATOM 1534 C CA . GLN A 1 100 ? 20.813 22.584 58.823 1.00 29.84 100 GLN X CA 1
ATOM 1535 C C . GLN A 1 100 ? 21.815 23.650 58.392 1.00 26.70 100 GLN X C 1
ATOM 1536 O O . GLN A 1 100 ? 21.401 24.662 57.813 1.00 29.08 100 GLN X O 1
ATOM 1550 N N . SER A 1 101 ? 23.111 23.471 58.646 1.00 22.18 101 SER X N 1
ATOM 1551 C CA . SER A 1 101 ? 24.047 24.531 58.288 1.00 23.46 101 SER X CA 1
ATOM 1552 C C . SER A 1 101 ? 25.467 23.993 58.190 1.00 20.97 101 SER X C 1
ATOM 1553 O O . SER A 1 101 ? 25.829 23.017 58.851 1.00 22.66 101 SER X O 1
ATOM 1561 N N . TRP A 1 102 ? 26.262 24.659 57.354 1.00 18.72 102 TRP X N 1
ATOM 1562 C CA . TRP A 1 102 ? 27.676 24.361 57.164 1.00 18.31 102 TRP X CA 1
ATOM 1563 C C . TRP A 1 102 ? 28.498 25.603 57.477 1.00 11.87 102 TRP X C 1
ATOM 1564 O O . TRP A 1 102 ? 28.231 26.678 56.933 1.00 12.78 102 TRP X O 1
ATOM 1585 N N . THR A 1 103 ? 29.497 25.457 58.343 1.00 14.29 103 THR X N 1
ATOM 1586 C CA . THR A 1 103 ? 30.490 26.496 58.574 1.00 13.55 103 THR X CA 1
ATOM 1587 C C . THR A 1 103 ? 31.662 26.245 57.632 1.00 14.12 103 THR X C 1
ATOM 1588 O O . THR A 1 103 ? 32.351 25.226 57.750 1.00 16.91 103 THR X O 1
ATOM 1599 N N . ILE A 1 104 ? 31.883 27.166 56.699 1.00 13.45 104 ILE X N 1
ATOM 1600 C CA . ILE A 1 104 ? 32.792 26.966 55.579 1.00 12.33 104 ILE X CA 1
ATOM 1601 C C . ILE A 1 104 ? 33.934 27.964 55.691 1.00 11.73 104 ILE X C 1
ATOM 1602 O O . ILE A 1 104 ? 33.702 29.172 55.813 1.00 18.25 104 ILE X O 1
ATOM 1618 N N . SER A 1 105 ? 35.162 27.458 55.642 1.00 13.59 105 SER X N 1
ATOM 1619 C CA . SER A 1 105 ? 36.361 28.285 55.631 1.00 13.80 105 SER X CA 1
ATOM 1620 C C . SER A 1 105 ? 36.825 28.445 54.189 1.00 12.17 105 SER X C 1
ATOM 1621 O O . SER A 1 105 ? 37.114 27.453 53.513 1.00 12.00 105 SER X O 1
ATOM 1629 N N . VAL A 1 106 ? 36.900 29.690 53.726 1.00 13.17 106 VAL X N 1
ATOM 1630 C CA . VAL A 1 106 ? 37.190 30.022 52.338 1.00 10.35 106 VAL X CA 1
ATOM 1631 C C . VAL A 1 106 ? 38.527 30.745 52.289 1.00 8.58 106 VAL X C 1
ATOM 1632 O O . VAL A 1 106 ? 38.718 31.753 52.980 1.00 16.52 106 VAL X O 1
ATOM 1645 N N . THR A 1 107 ? 39.445 30.238 51.472 1.00 8.57 107 THR X N 1
ATOM 1646 C CA . THR A 1 107 ? 40.737 30.868 51.250 1.00 11.48 107 THR X CA 1
ATOM 1647 C C . THR A 1 107 ? 40.764 31.537 49.883 1.00 4.97 107 THR X C 1
ATOM 1648 O O . THR A 1 107 ? 39.971 31.223 48.993 1.00 10.31 107 THR X O 1
ATOM 1659 N N . THR A 1 108 ? 41.689 32.477 49.735 1.00 11.12 108 THR X N 1
ATOM 1660 C CA . THR A 1 108 ? 41.975 33.131 48.471 1.00 10.22 108 THR X CA 1
ATOM 1661 C C . THR A 1 108 ? 43.481 33.151 48.261 1.00 7.42 108 THR X C 1
ATOM 1662 O O . THR A 1 108 ? 44.240 33.124 49.233 1.00 13.62 108 THR X O 1
ATOM 1673 N N . PRO A 1 109 ? 43.944 33.189 47.014 1.00 13.39 109 PRO X N 1
ATOM 1674 C CA . PRO A 1 109 ? 45.391 33.156 46.778 1.00 10.77 109 PRO X CA 1
ATOM 1675 C C . PRO A 1 109 ? 46.075 34.424 47.262 1.00 10.00 109 PRO X C 1
ATOM 1676 O O . PRO A 1 109 ? 45.483 35.505 47.305 1.00 10.45 109 PRO X O 1
ATOM 1687 N N . ALA A 1 110 ? 47.351 34.276 47.627 1.00 10.67 110 ALA X N 1
ATOM 1688 C CA . ALA A 1 110 ? 48.134 35.414 48.093 1.00 11.26 110 ALA X CA 1
ATOM 1689 C C . ALA A 1 110 ? 48.337 36.460 47.007 1.00 12.38 110 ALA X C 1
ATOM 1690 O O . ALA A 1 110 ? 48.626 37.618 47.326 1.00 13.21 110 ALA X O 1
ATOM 1697 N N . ASP A 1 111 ? 48.199 36.080 45.737 1.00 11.57 111 ASP X N 1
ATOM 1698 C CA . ASP A 1 111 ? 48.308 37.000 44.613 1.00 9.75 111 ASP X CA 1
ATOM 1699 C C . ASP A 1 111 ? 46.956 37.227 43.942 1.00 10.27 111 ASP X C 1
ATOM 1700 O O . ASP A 1 111 ? 46.882 37.421 42.727 1.00 13.69 111 ASP X O 1
ATOM 1709 N N . ALA A 1 112 ? 45.880 37.206 44.723 1.00 12.13 112 ALA X N 1
ATOM 1710 C CA . ALA A 1 112 ? 44.551 37.436 44.180 1.00 9.41 112 ALA X CA 1
ATOM 1711 C C . ALA A 1 112 ? 44.404 38.874 43.697 1.00 11.73 112 ALA X C 1
ATOM 1712 O O . ALA A 1 112 ? 45.044 39.796 44.209 1.00 13.16 112 ALA X O 1
ATOM 1719 N N . VAL A 1 113 ? 43.546 39.056 42.694 1.00 10.91 113 VAL X N 1
ATOM 1720 C CA . VAL A 1 113 ? 43.196 40.393 42.233 1.00 8.61 113 VAL X CA 1
ATOM 1721 C C . VAL A 1 113 ? 42.322 41.067 43.282 1.00 8.44 113 VAL X C 1
ATOM 1722 O O . VAL A 1 113 ? 41.311 40.507 43.721 1.00 13.81 113 VAL X O 1
ATOM 1735 N N . ILE A 1 114 ? 42.709 42.273 43.694 1.00 9.36 114 ILE X N 1
ATOM 1736 C CA . ILE A 1 114 ? 41.946 42.992 44.708 1.00 11.53 114 ILE X CA 1
ATOM 1737 C C . ILE A 1 114 ? 40.723 43.647 44.071 1.00 9.45 114 ILE X C 1
ATOM 1738 O O . ILE A 1 114 ? 40.657 43.863 42.859 1.00 14.78 114 ILE X O 1
ATOM 1754 N N . GLY A 1 115 ? 39.754 43.946 44.937 1.00 8.26 115 GLY X N 1
ATOM 1755 C CA . GLY A 1 115 ? 38.548 44.674 44.520 1.00 10.97 115 GLY X CA 1
ATOM 1756 C C . GLY A 1 115 ? 37.259 44.079 45.029 1.00 6.21 115 GLY X C 1
ATOM 1757 O O . GLY A 1 115 ? 37.301 43.275 45.930 1.00 12.52 115 GLY X O 1
ATOM 1761 N N . HIS A 1 116 ? 36.142 44.493 44.460 1.00 9.68 116 HIS X N 1
ATOM 1762 C CA . HIS A 1 116 ? 34.798 44.027 44.866 1.00 7.71 116 HIS X CA 1
ATOM 1763 C C . HIS A 1 116 ? 34.552 42.644 44.258 1.00 10.20 116 HIS X C 1
ATOM 1764 O O . HIS A 1 116 ? 34.613 42.513 43.042 1.00 14.60 116 HIS X O 1
ATOM 1778 N N . TYR A 1 117 ? 34.282 41.664 45.087 1.00 5.19 117 TYR X N 1
ATOM 1779 C CA . TYR A 1 117 ? 34.016 40.286 44.628 1.00 10.02 117 TYR X CA 1
ATOM 1780 C C . TYR A 1 117 ? 32.600 39.845 44.950 1.00 7.78 117 TYR X C 1
ATOM 1781 O O . TYR A 1 117 ? 32.032 40.276 45.957 1.00 10.80 117 TYR X O 1
ATOM 1799 N N . SER A 1 118 ? 32.044 39.015 44.099 1.00 13.59 118 SER X N 1
ATOM 1800 C CA . SER A 1 118 ? 30.740 38.380 44.345 1.00 12.34 118 SER X CA 1
ATOM 1801 C C . SER A 1 118 ? 31.023 36.905 44.630 1.00 13.35 118 SER X C 1
ATOM 1802 O O . SER A 1 118 ? 31.913 36.366 43.972 1.00 19.24 118 SER X O 1
ATOM 1810 N N . LEU A 1 119 ? 30.368 36.310 45.616 1.00 15.31 119 LEU X N 1
ATOM 1811 C CA . LEU A 1 119 ? 30.476 34.864 45.903 1.00 13.71 119 LEU X CA 1
ATOM 1812 C C . LEU A 1 119 ? 29.176 34.188 45.465 1.00 13.68 119 LEU X C 1
ATOM 1813 O O . LEU A 1 119 ? 28.132 34.563 45.967 1.00 17.45 119 LEU X O 1
ATOM 1829 N N . LEU A 1 120 ? 29.267 33.211 44.577 1.00 19.27 120 LEU X N 1
ATOM 1830 C CA . LEU A 1 120 ? 28.093 32.473 44.062 1.00 17.04 120 LEU X CA 1
ATOM 1831 C C . LEU A 1 120 ? 28.220 30.991 44.366 1.00 17.54 120 LEU X C 1
ATOM 1832 O O . LEU A 1 120 ? 29.336 30.507 44.366 1.00 23.55 120 LEU X O 1
ATOM 1848 N N . LEU A 1 121 ? 27.098 30.312 44.532 1.00 19.09 121 LEU X N 1
ATOM 1849 C CA . LEU A 1 121 ? 27.051 28.883 44.842 1.00 18.17 121 LEU X CA 1
ATOM 1850 C C . LEU A 1 121 ? 26.309 28.175 43.711 1.00 19.83 121 LEU X C 1
ATOM 1851 O O . LEU A 1 121 ? 25.223 28.637 43.345 1.00 20.56 121 LEU X O 1
ATOM 1867 N N . GLN A 1 122 ? 26.908 27.132 43.152 1.00 20.24 122 GLN X N 1
ATOM 1868 C CA . GLN A 1 122 ? 26.345 26.324 42.077 1.00 21.37 122 GLN X CA 1
ATOM 1869 C C . GLN A 1 122 ? 26.023 24.947 42.637 1.00 23.83 122 GLN X C 1
ATOM 1870 O O . GLN A 1 122 ? 26.933 24.187 42.986 1.00 30.89 122 GLN X O 1
ATOM 1884 N N . VAL A 1 123 ? 24.741 24.631 42.730 1.00 28.06 123 VAL X N 1
ATOM 1885 C CA . VAL A 1 123 ? 24.300 23.268 42.992 1.00 26.98 123 VAL X CA 1
ATOM 1886 C C . VAL A 1 123 ? 24.185 22.557 41.652 1.00 29.68 123 VAL X C 1
ATOM 1887 O O . VAL A 1 123 ? 23.660 23.122 40.685 1.00 31.59 123 VAL X O 1
ATOM 1900 N N . SER A 1 124 ? 24.689 21.328 41.588 1.00 32.03 124 SER X N 1
ATOM 1901 C CA . SER A 1 124 ? 24.728 20.599 40.328 1.00 33.19 124 SER X CA 1
ATOM 1902 C C . SER A 1 124 ? 23.338 20.524 39.712 1.00 34.99 124 SER X C 1
ATOM 1903 O O . SER A 1 124 ? 22.362 20.178 40.384 1.00 35.08 124 SER X O 1
ATOM 1911 N N . GLY A 1 125 ? 23.253 20.860 38.428 1.00 38.77 125 GLY X N 1
ATOM 1912 C CA . GLY A 1 125 ? 21.979 20.899 37.740 1.00 38.21 125 GLY X CA 1
ATOM 1913 C C . GLY A 1 125 ? 21.039 21.938 38.314 1.00 38.78 125 GLY X C 1
ATOM 1914 O O . GLY A 1 125 ? 19.851 21.666 38.511 1.00 41.65 125 GLY X O 1
ATOM 1918 N N . ARG A 1 126 ? 21.559 23.131 38.590 1.00 40.04 126 ARG X N 1
ATOM 1919 C CA . ARG A 1 126 ? 20.742 24.213 39.120 1.00 37.27 126 ARG X CA 1
ATOM 1920 C C . ARG A 1 126 ? 21.400 25.539 38.774 1.00 36.97 126 ARG X C 1
ATOM 1921 O O . ARG A 1 126 ? 22.590 25.600 38.456 1.00 35.29 126 ARG X O 1
ATOM 1942 N N . LYS A 1 127 ? 20.603 26.600 38.840 1.00 34.61 127 LYS X N 1
ATOM 1943 C CA . LYS A 1 127 ? 21.072 27.930 38.489 1.00 34.01 127 LYS X CA 1
ATOM 1944 C C . LYS A 1 127 ? 21.840 28.555 39.649 1.00 33.20 127 LYS X C 1
ATOM 1945 O O . LYS A 1 127 ? 21.587 28.259 40.820 1.00 36.50 127 LYS X O 1
ATOM 1964 N N . GLN A 1 128 ? 22.794 29.421 39.306 1.00 26.01 128 GLN X N 1
ATOM 1965 C CA . GLN A 1 128 ? 23.662 30.055 40.294 1.00 23.00 128 GLN X CA 1
ATOM 1966 C C . GLN A 1 128 ? 22.864 30.760 41.382 1.00 21.84 128 GLN X C 1
ATOM 1967 O O . GLN A 1 128 ? 21.713 31.149 41.165 1.00 30.82 128 GLN X O 1
ATOM 1981 N N . LEU A 1 129 ? 23.477 30.942 42.529 1.00 23.82 129 LEU X N 1
ATOM 1982 C CA . LEU A 1 129 ? 22.855 31.627 43.656 1.00 21.86 129 LEU X CA 1
ATOM 1983 C C . LEU A 1 129 ? 23.901 32.602 44.204 1.00 18.80 129 LEU X C 1
ATOM 1984 O O . LEU A 1 129 ? 24.958 32.130 44.632 1.00 22.41 129 LEU X O 1
ATOM 2000 N N . LEU A 1 130 ? 23.651 33.899 44.150 1.00 16.16 130 LEU X N 1
ATOM 2001 C CA . LEU A 1 130 ? 24.556 34.872 44.795 1.00 13.78 130 LEU X CA 1
ATOM 2002 C C . LEU A 1 130 ? 24.435 34.695 46.308 1.00 16.61 130 LEU X C 1
ATOM 2003 O O . LEU A 1 130 ? 23.315 34.686 46.824 1.00 22.43 130 LEU X O 1
ATOM 2019 N N . LEU A 1 131 ? 25.545 34.420 46.972 1.00 17.96 131 LEU X N 1
ATOM 2020 C CA . LEU A 1 131 ? 25.573 34.285 48.440 1.00 16.45 131 LEU X CA 1
ATOM 2021 C C . LEU A 1 131 ? 25.775 35.675 49.026 1.00 18.10 131 LEU X C 1
ATOM 2022 O O . LEU A 1 131 ? 25.224 35.934 50.091 1.00 23.33 131 LEU X O 1
ATOM 2038 N N . GLY A 1 132 ? 26.548 36.519 48.347 1.00 15.61 132 GLY X N 1
ATOM 2039 C CA . GLY A 1 132 ? 26.859 37.857 48.834 1.00 18.74 132 GLY X CA 1
ATOM 2040 C C . GLY A 1 132 ? 28.062 38.504 48.200 1.00 13.84 132 GLY X C 1
ATOM 2041 O O . GLY A 1 132 ? 28.599 37.982 47.220 1.00 16.79 132 GLY X O 1
ATOM 2045 N N . GLN A 1 133 ? 28.491 39.600 48.784 1.00 14.37 133 GLN X N 1
ATOM 2046 C CA . GLN A 1 133 ? 29.601 40.397 48.248 1.00 12.41 133 GLN X CA 1
ATOM 2047 C C . GLN A 1 133 ? 30.669 40.522 49.324 1.00 11.22 133 GLN X C 1
ATOM 2048 O O . GLN A 1 133 ? 30.315 40.465 50.490 1.00 17.93 133 GLN X O 1
ATOM 2062 N N . PHE A 1 134 ? 31.924 40.637 48.940 1.00 14.03 134 PHE X N 1
ATOM 2063 C CA . PHE A 1 134 ? 33.055 40.852 49.867 1.00 11.51 134 PHE X CA 1
ATOM 2064 C C . PHE A 1 134 ? 34.044 41.730 49.110 1.00 8.10 134 PHE X C 1
ATOM 2065 O O . PHE A 1 134 ? 33.920 41.835 47.905 1.00 12.18 134 PHE X O 1
ATOM 2082 N N . THR A 1 135 ? 34.915 42.417 49.821 1.00 9.38 135 THR X N 1
ATOM 2083 C CA . THR A 1 135 ? 35.960 43.252 49.197 1.00 6.44 135 THR X CA 1
ATOM 2084 C C . THR A 1 135 ? 37.270 42.577 49.578 1.00 9.22 135 THR X C 1
ATOM 2085 O O . THR A 1 135 ? 37.386 42.209 50.733 1.00 13.25 135 THR X O 1
ATOM 2096 N N . LEU A 1 136 ? 38.169 42.390 48.627 1.00 8.76 136 LEU X N 1
ATOM 2097 C CA . LEU A 1 136 ? 39.450 41.731 48.838 1.00 6.13 136 LEU X CA 1
ATOM 2098 C C . LEU A 1 136 ? 40.567 42.764 48.769 1.00 7.45 136 LEU X C 1
ATOM 2099 O O . LEU A 1 136 ? 40.616 43.567 47.832 1.00 11.68 136 LEU X O 1
ATOM 2115 N N . LEU A 1 137 ? 41.462 42.733 49.753 1.00 5.05 137 LEU X N 1
ATOM 2116 C CA . LEU A 1 137 ? 42.510 43.732 49.899 1.00 8.16 137 LEU X CA 1
ATOM 2117 C C . LEU A 1 137 ? 43.869 43.052 49.987 1.00 4.55 137 LEU X C 1
ATOM 2118 O O . LEU A 1 137 ? 43.975 41.845 50.215 1.00 9.58 137 LEU X O 1
ATOM 2134 N N . PHE A 1 138 ? 44.917 43.851 49.808 1.00 9.04 138 PHE X N 1
ATOM 2135 C CA . PHE A 1 138 ? 46.272 43.366 50.024 1.00 7.51 138 PHE X CA 1
ATOM 2136 C C . PHE A 1 138 ? 46.467 43.010 51.495 1.00 8.50 138 PHE X C 1
ATOM 2137 O O . PHE A 1 138 ? 45.804 43.555 52.381 1.00 7.40 138 PHE X O 1
ATOM 2154 N N . ASN A 1 139 ? 47.382 42.075 51.753 1.00 9.69 139 ASN X N 1
ATOM 2155 C CA . ASN A 1 139 ? 47.535 41.460 53.071 1.00 6.02 139 ASN X CA 1
ATOM 2156 C C . ASN A 1 139 ? 48.976 41.570 53.556 1.00 8.94 139 ASN X C 1
ATOM 2157 O O . ASN A 1 139 ? 49.786 40.659 53.340 1.00 14.11 139 ASN X O 1
ATOM 2168 N N . PRO A 1 140 ? 49.332 42.666 54.233 1.00 9.26 140 PRO X N 1
ATOM 2169 C CA . PRO A 1 140 ? 50.676 42.757 54.828 1.00 8.92 140 PRO X CA 1
ATOM 2170 C C . PRO A 1 140 ? 50.921 41.770 55.960 1.00 6.46 140 PRO X C 1
ATOM 2171 O O . PRO A 1 140 ? 52.067 41.657 56.411 1.00 8.99 140 PRO X O 1
ATOM 2182 N N . TRP A 1 141 ? 49.896 41.067 56.441 1.00 8.55 141 TRP X N 1
ATOM 2183 C CA . TRP A 1 141 ? 50.069 40.073 57.491 1.00 6.74 141 TRP X CA 1
ATOM 2184 C C . TRP A 1 141 ? 50.449 38.696 56.961 1.00 5.88 141 TRP X C 1
ATOM 2185 O O . TRP A 1 141 ? 50.825 37.829 57.757 1.00 10.10 141 TRP X O 1
ATOM 2206 N N . ASN A 1 142 ? 50.374 38.473 55.652 1.00 5.14 142 ASN X N 1
ATOM 2207 C CA . ASN A 1 142 ? 50.611 37.161 55.062 1.00 8.90 142 ASN X CA 1
ATOM 2208 C C . ASN A 1 142 ? 52.035 37.098 54.522 1.00 8.41 142 ASN X C 1
ATOM 2209 O O . ASN A 1 142 ? 52.437 37.945 53.719 1.00 11.73 142 ASN X O 1
ATOM 2220 N N . ARG A 1 143 ? 52.785 36.082 54.956 1.00 11.62 143 ARG X N 1
ATOM 2221 C CA . ARG A 1 143 ? 54.184 35.954 54.557 1.00 10.17 143 ARG X CA 1
ATOM 2222 C C . ARG A 1 143 ? 54.335 35.916 53.041 1.00 8.83 143 ARG X C 1
ATOM 2223 O O . ARG A 1 143 ? 55.295 36.468 52.492 1.00 14.94 143 ARG X O 1
ATOM 2244 N N . GLU A 1 144 ? 53.398 35.272 52.347 1.00 10.16 144 GLU X N 1
ATOM 2245 C CA . GLU A 1 144 ? 53.505 35.096 50.905 1.00 9.90 144 GLU X CA 1
ATOM 2246 C C . GLU A 1 144 ? 53.070 36.322 50.111 1.00 10.77 144 GLU X C 1
ATOM 2247 O O . GLU A 1 144 ? 53.282 36.353 48.896 1.00 19.16 144 GLU X O 1
ATOM 2259 N N . ASP A 1 145 ? 52.470 37.321 50.754 1.00 13.15 145 ASP X N 1
ATOM 2260 C CA . ASP A 1 145 ? 51.991 38.499 50.045 1.00 13.50 145 ASP X CA 1
ATOM 2261 C C . ASP A 1 145 ? 53.149 39.425 49.695 1.00 10.39 145 ASP X C 1
ATOM 2262 O O . ASP A 1 145 ? 54.110 39.560 50.456 1.00 12.43 145 ASP X O 1
ATOM 2271 N N . ALA A 1 146 ? 53.040 40.077 48.537 1.00 9.33 146 ALA X N 1
ATOM 2272 C CA . ALA A 1 146 ? 54.073 41.008 48.102 1.00 8.08 146 ALA X CA 1
ATOM 2273 C C . ALA A 1 146 ? 54.209 42.207 49.034 1.00 10.16 146 ALA X C 1
ATOM 2274 O O . ALA A 1 146 ? 55.262 42.854 49.035 1.00 12.66 146 ALA X O 1
ATOM 2281 N N . VAL A 1 147 ? 53.181 42.522 49.819 1.00 3.49 147 VAL X N 1
ATOM 2282 C CA . VAL A 1 147 ? 53.226 43.653 50.739 1.00 7.97 147 VAL X CA 1
ATOM 2283 C C . VAL A 1 147 ? 53.503 43.199 52.174 1.00 7.38 147 VAL X C 1
ATOM 2284 O O . VAL A 1 147 ? 53.255 43.950 53.115 1.00 10.62 147 VAL X O 1
ATOM 2297 N N . PHE A 1 148 ? 54.015 41.984 52.354 1.00 12.25 148 PHE X N 1
ATOM 2298 C CA . PHE A 1 148 ? 54.244 41.455 53.692 1.00 9.43 148 PHE X CA 1
ATOM 2299 C C . PHE A 1 148 ? 55.155 42.373 54.496 1.00 8.75 148 PHE X C 1
ATOM 2300 O O . PHE A 1 148 ? 56.220 42.781 54.028 1.00 12.80 148 PHE X O 1
ATOM 2317 N N . LEU A 1 149 ? 54.727 42.686 55.715 1.00 7.93 149 LEU X N 1
ATOM 2318 C CA . LEU A 1 149 ? 55.507 43.473 56.660 1.00 9.09 149 LEU X CA 1
ATOM 2319 C C . LEU A 1 149 ? 55.972 42.562 57.785 1.00 9.18 149 LEU X C 1
ATOM 2320 O O . LEU A 1 149 ? 55.171 41.822 58.362 1.00 10.75 149 LEU X O 1
ATOM 2336 N N . LYS A 1 150 ? 57.268 42.618 58.092 1.00 17.39 150 LYS X N 1
ATOM 2337 C CA . LYS A 1 150 ? 57.842 41.696 59.067 1.00 12.02 150 LYS X CA 1
ATOM 2338 C C . LYS A 1 150 ? 57.272 41.919 60.463 1.00 11.08 150 LYS X C 1
ATOM 2339 O O . LYS A 1 150 ? 56.987 40.955 61.182 1.00 20.66 150 LYS X O 1
ATOM 2358 N N . ASN A 1 151 ? 57.093 43.174 60.862 1.00 15.70 151 ASN X N 1
ATOM 2359 C CA . ASN A 1 151 ? 56.795 43.527 62.244 1.00 14.84 151 ASN X CA 1
ATOM 2360 C C . ASN A 1 151 ? 55.319 43.859 62.421 1.00 11.04 151 ASN X C 1
ATOM 2361 O O . ASN A 1 151 ? 54.716 44.532 61.581 1.00 4.31 151 ASN X O 1
ATOM 2372 N N . GLU A 1 152 ? 54.743 43.387 63.529 1.00 9.29 152 GLU X N 1
ATOM 2373 C CA . GLU A 1 152 ? 53.380 43.778 63.874 1.00 11.47 152 GLU X CA 1
ATOM 2374 C C . GLU A 1 152 ? 53.296 45.270 64.173 1.00 8.35 152 GLU X C 1
ATOM 2375 O O . GLU A 1 152 ? 52.323 45.930 63.790 1.00 11.35 152 GLU X O 1
ATOM 2387 N N . ALA A 1 153 ? 54.301 45.818 64.861 1.00 13.34 153 ALA X N 1
ATOM 2388 C CA . ALA A 1 153 ? 54.310 47.251 65.134 1.00 8.89 153 ALA X CA 1
ATOM 2389 C C . ALA A 1 153 ? 54.311 48.052 63.840 1.00 9.76 153 ALA X C 1
ATOM 2390 O O . ALA A 1 153 ? 53.571 49.034 63.704 1.00 15.03 153 ALA X O 1
ATOM 2397 N N . GLN A 1 154 ? 55.130 47.638 62.873 1.00 10.27 154 GLN X N 1
ATOM 2398 C CA . GLN A 1 154 ? 55.164 48.328 61.591 1.00 13.22 154 GLN X CA 1
ATOM 2399 C C . GLN A 1 154 ? 53.834 48.201 60.861 1.00 8.46 154 GLN X C 1
ATOM 2400 O O . GLN A 1 154 ? 53.377 49.157 60.230 1.00 11.82 154 GLN X O 1
ATOM 2414 N N . ARG A 1 155 ? 53.205 47.026 60.921 1.00 9.27 155 ARG X N 1
ATOM 2415 C CA . ARG A 1 155 ? 51.902 46.869 60.286 1.00 10.22 155 ARG X CA 1
ATOM 2416 C C . ARG A 1 155 ? 50.876 47.810 60.903 1.00 10.61 155 ARG X C 1
ATOM 2417 O O . ARG A 1 155 ? 50.143 48.497 60.181 1.00 14.40 155 ARG X O 1
ATOM 2438 N N . MET A 1 156 ? 50.835 47.888 62.235 1.00 6.56 156 MET X N 1
ATOM 2439 C CA . MET A 1 156 ? 49.878 48.778 62.881 1.00 11.80 156 MET X CA 1
ATOM 2440 C C . MET A 1 156 ? 50.156 50.233 62.522 1.00 11.98 156 MET X C 1
ATOM 2441 O O . MET A 1 156 ? 49.227 51.010 62.280 1.00 16.49 156 MET X O 1
ATOM 2455 N N . GLU A 1 157 ? 51.432 50.623 62.480 1.00 9.81 157 GLU X N 1
ATOM 2456 C CA . GLU A 1 157 ? 51.752 52.020 62.200 1.00 9.42 157 GLU X CA 1
ATOM 2457 C C . GLU A 1 157 ? 51.441 52.391 60.754 1.00 8.87 157 GLU X C 1
ATOM 2458 O O . GLU A 1 157 ? 50.784 53.404 60.493 1.00 15.04 157 GLU X O 1
ATOM 2470 N N . TYR A 1 158 ? 51.905 51.586 59.800 1.00 11.04 158 TYR X N 1
ATOM 2471 C CA . TYR A 1 158 ? 51.868 51.960 58.394 1.00 7.95 158 TYR X CA 1
ATOM 2472 C C . TYR A 1 158 ? 50.612 51.497 57.670 1.00 7.84 158 TYR X C 1
ATOM 2473 O O . TYR A 1 158 ? 50.439 51.846 56.498 1.00 8.36 158 TYR X O 1
ATOM 2491 N N . LEU A 1 159 ? 49.747 50.715 58.314 1.00 8.24 159 LEU X N 1
ATOM 2492 C CA . LEU A 1 159 ? 48.491 50.330 57.679 1.00 7.37 159 LEU X CA 1
ATOM 2493 C C . LEU A 1 159 ? 47.262 50.655 58.514 1.00 8.84 159 LEU X C 1
ATOM 2494 O O . LEU A 1 159 ? 46.269 51.136 57.965 1.00 14.53 159 LEU X O 1
ATOM 2510 N N . LEU A 1 160 ? 47.303 50.415 59.823 1.00 10.19 160 LEU X N 1
ATOM 2511 C CA . LEU A 1 160 ? 46.101 50.522 60.641 1.00 8.21 160 LEU X CA 1
ATOM 2512 C C . LEU A 1 160 ? 45.925 51.894 61.273 1.00 7.81 160 LEU X C 1
ATOM 2513 O O . LEU A 1 160 ? 44.788 52.307 61.522 1.00 16.45 160 LEU X O 1
ATOM 2529 N N . ASN A 1 161 ? 47.013 52.613 61.533 1.00 11.92 161 ASN X N 1
ATOM 2530 C CA . ASN A 1 161 ? 46.917 53.896 62.217 1.00 10.63 161 ASN X CA 1
ATOM 2531 C C . ASN A 1 161 ? 46.332 54.949 61.283 1.00 7.75 161 ASN X C 1
ATOM 2532 O O . ASN A 1 161 ? 46.899 55.235 60.224 1.00 15.78 161 ASN X O 1
ATOM 2543 N N . GLN A 1 162 ? 45.196 55.523 61.675 1.00 9.94 162 GLN X N 1
ATOM 2544 C CA . GLN A 1 162 ? 44.582 56.618 60.937 1.00 12.21 162 GLN X CA 1
ATOM 2545 C C . GLN A 1 162 ? 45.013 57.990 61.442 1.00 6.84 162 GLN X C 1
ATOM 2546 O O . GLN A 1 162 ? 44.658 58.997 60.822 1.00 14.09 162 GLN X O 1
ATOM 2560 N N . ASN A 1 163 ? 45.763 58.052 62.538 1.00 8.70 163 ASN X N 1
ATOM 2561 C CA . ASN A 1 163 ? 46.204 59.304 63.150 1.00 7.80 163 ASN X CA 1
ATOM 2562 C C . ASN A 1 163 ? 47.696 59.468 62.872 1.00 13.36 163 ASN X C 1
ATOM 2563 O O . ASN A 1 163 ? 48.537 58.973 63.624 1.00 22.13 163 ASN X O 1
ATOM 2574 N N . GLY A 1 164 ? 48.024 60.170 61.787 1.00 11.81 164 GLY X N 1
ATOM 2575 C CA . GLY A 1 164 ? 49.399 60.373 61.394 1.00 12.40 164 GLY X CA 1
ATOM 2576 C C . GLY A 1 164 ? 49.904 61.769 61.728 1.00 9.55 164 GLY X C 1
ATOM 2577 O O . GLY A 1 164 ? 49.187 62.635 62.223 1.00 12.52 164 GLY X O 1
ATOM 2581 N N . LEU A 1 165 ? 51.183 61.972 61.433 1.00 13.71 165 LEU X N 1
ATOM 2582 C CA . LEU A 1 165 ? 51.834 63.262 61.595 1.00 10.97 165 LEU X CA 1
ATOM 2583 C C . LEU A 1 165 ? 52.540 63.610 60.297 1.00 9.21 165 LEU X C 1
ATOM 2584 O O . LEU A 1 165 ? 53.333 62.813 59.789 1.00 16.81 165 LEU X O 1
ATOM 2600 N N . ILE A 1 166 ? 52.245 64.788 59.759 1.00 11.52 166 ILE X N 1
ATOM 2601 C CA . ILE A 1 166 ? 52.949 65.314 58.597 1.00 9.48 166 ILE X CA 1
ATOM 2602 C C . ILE A 1 166 ? 53.897 66.395 59.092 1.00 6.60 166 ILE X C 1
ATOM 2603 O O . ILE A 1 166 ? 53.476 67.345 59.758 1.00 17.91 166 ILE X O 1
ATOM 2619 N N . TYR A 1 167 ? 55.177 66.248 58.783 1.00 13.19 167 TYR X N 1
ATOM 2620 C CA . TYR A 1 167 ? 56.190 67.169 59.274 1.00 11.06 167 TYR X CA 1
ATOM 2621 C C . TYR A 1 167 ? 56.387 68.283 58.256 1.00 8.99 167 TYR X C 1
ATOM 2622 O O . TYR A 1 167 ? 56.730 68.021 57.100 1.00 11.98 167 TYR X O 1
ATOM 2640 N N . LEU A 1 168 ? 56.127 69.514 58.677 1.00 9.97 168 LEU X N 1
ATOM 2641 C CA . LEU A 1 168 ? 56.327 70.709 57.877 1.00 12.90 168 LEU X CA 1
ATOM 2642 C C . LEU A 1 168 ? 57.347 71.594 58.590 1.00 11.66 168 LEU X C 1
ATOM 2643 O O . LEU A 1 168 ? 57.953 71.198 59.588 1.00 14.46 168 LEU X O 1
ATOM 2659 N N . GLY A 1 169 ? 57.523 72.807 58.080 1.00 15.62 169 GLY X N 1
ATOM 2660 C CA . GLY A 1 169 ? 58.455 73.740 58.678 1.00 14.53 169 GLY X CA 1
ATOM 2661 C C . GLY A 1 169 ? 59.766 73.800 57.924 1.00 12.06 169 GLY X C 1
ATOM 2662 O O . GLY A 1 169 ? 59.789 73.652 56.699 1.00 14.86 169 GLY X O 1
ATOM 2666 N N . THR A 1 170 ? 60.862 74.020 58.644 1.00 18.55 170 THR X N 1
ATOM 2667 C CA . THR A 1 170 ? 62.199 74.016 58.075 1.00 15.53 170 THR X CA 1
ATOM 2668 C C . THR A 1 170 ? 63.034 72.940 58.754 1.00 16.41 170 THR X C 1
ATOM 2669 O O . THR A 1 170 ? 62.679 72.427 59.819 1.00 19.08 170 THR X O 1
ATOM 2680 N N . ALA A 1 171 ? 64.163 72.612 58.121 1.00 17.30 171 ALA X N 1
ATOM 2681 C CA . ALA A 1 171 ? 65.032 71.559 58.635 1.00 15.25 171 ALA X CA 1
ATOM 2682 C C . ALA A 1 171 ? 65.416 71.808 60.088 1.00 17.38 171 ALA X C 1
ATOM 2683 O O . ALA A 1 171 ? 65.468 70.872 60.894 1.00 20.96 171 ALA X O 1
ATOM 2690 N N . ASP A 1 172 ? 65.689 73.062 60.442 1.00 20.57 172 ASP X N 1
ATOM 2691 C CA . ASP A 1 172 ? 66.100 73.405 61.796 1.00 17.97 172 ASP X CA 1
ATOM 2692 C C . ASP A 1 172 ? 64.930 73.701 62.724 1.00 18.07 172 ASP X C 1
ATOM 2693 O O . ASP A 1 172 ? 65.147 73.875 63.927 1.00 21.10 172 ASP X O 1
ATOM 2702 N N . CYS A 1 173 ? 63.703 73.773 62.204 1.00 21.85 173 CYS X N 1
ATOM 2703 C CA . CYS A 1 173 ? 62.511 73.984 63.030 1.00 18.41 173 CYS X CA 1
ATOM 2704 C C . CYS A 1 173 ? 61.389 73.163 62.396 1.00 18.46 173 CYS X C 1
ATOM 2705 O O . CYS A 1 173 ? 60.686 73.638 61.502 1.00 21.02 173 CYS X O 1
ATOM 2713 N N . ILE A 1 174 ? 61.236 71.927 62.858 1.00 18.59 174 ILE X N 1
ATOM 2714 C CA . ILE A 1 174 ? 60.291 70.979 62.282 1.00 14.19 174 ILE X CA 1
ATOM 2715 C C . ILE A 1 174 ? 59.023 71.011 63.122 1.00 17.14 174 ILE X C 1
ATOM 2716 O O . ILE A 1 174 ? 59.070 70.786 64.338 1.00 20.77 174 ILE X O 1
ATOM 2732 N N . GLN A 1 175 ? 57.892 71.288 62.479 1.00 19.38 175 GLN X N 1
ATOM 2733 C CA . GLN A 1 175 ? 56.593 71.341 63.139 1.00 17.79 175 GLN X CA 1
ATOM 2734 C C . GLN A 1 175 ? 55.761 70.155 62.670 1.00 16.57 175 GLN X C 1
ATOM 2735 O O . GLN A 1 175 ? 55.534 69.989 61.467 1.00 17.02 175 GLN X O 1
ATOM 2749 N N . ALA A 1 176 ? 55.301 69.344 63.615 1.00 19.29 176 ALA X N 1
ATOM 2750 C CA . ALA A 1 176 ? 54.480 68.183 63.303 1.00 13.62 176 ALA X CA 1
ATOM 2751 C C . ALA A 1 176 ? 53.013 68.593 63.304 1.00 18.40 176 ALA X C 1
ATOM 2752 O O . ALA A 1 176 ? 52.506 69.095 64.313 1.00 23.51 176 ALA X O 1
ATOM 2759 N N . GLU A 1 177 ? 52.336 68.381 62.181 1.00 16.11 177 GLU X N 1
ATOM 2760 C CA . GLU A 1 177 ? 50.913 68.652 62.046 1.00 14.52 177 GLU X CA 1
ATOM 2761 C C . GLU A 1 177 ? 50.154 67.338 62.168 1.00 15.22 177 GLU X C 1
ATOM 2762 O O . GLU A 1 177 ? 50.427 66.387 61.424 1.00 11.16 177 GLU X O 1
ATOM 2774 N N . SER A 1 178 ? 49.218 67.282 63.113 1.00 11.66 178 SER X N 1
ATOM 2775 C CA . SER A 1 178 ? 48.345 66.123 63.222 1.00 9.85 178 SER X CA 1
ATOM 2776 C C . SER A 1 178 ? 47.508 66.003 61.958 1.00 9.70 178 SER X C 1
ATOM 2777 O O . SER A 1 178 ? 46.948 66.989 61.474 1.00 18.85 178 SER X O 1
ATOM 2785 N N . TRP A 1 179 ? 47.433 64.792 61.417 1.00 7.99 179 TRP X N 1
ATOM 2786 C CA . TRP A 1 179 ? 46.735 64.540 60.168 1.00 9.92 179 TRP X CA 1
ATOM 2787 C C . TRP A 1 179 ? 45.842 63.326 60.346 1.00 6.75 179 TRP X C 1
ATOM 2788 O O . TRP A 1 179 ? 46.270 62.309 60.901 1.00 14.91 179 TRP X O 1
ATOM 2809 N N . ASP A 1 180 ? 44.602 63.443 59.898 1.00 7.54 180 ASP X N 1
ATOM 2810 C CA . ASP A 1 180 ? 43.654 62.337 59.926 1.00 8.31 180 ASP X CA 1
ATOM 2811 C C . ASP A 1 180 ? 43.694 61.679 58.553 1.00 6.93 180 ASP X C 1
ATOM 2812 O O . ASP A 1 180 ? 43.064 62.154 57.606 1.00 9.21 180 ASP X O 1
ATOM 2821 N N . PHE A 1 181 ? 44.457 60.590 58.440 1.00 7.67 181 PHE X N 1
ATOM 2822 C CA . PHE A 1 181 ? 44.476 59.848 57.185 1.00 11.61 181 PHE X CA 1
ATOM 2823 C C . PHE A 1 181 ? 43.094 59.297 56.865 1.00 9.96 181 PHE X C 1
ATOM 2824 O O . PHE A 1 181 ? 42.641 59.363 55.718 1.00 14.51 181 PHE X O 1
ATOM 2841 N N . GLY A 1 182 ? 42.411 58.752 57.869 1.00 11.75 182 GLY X N 1
ATOM 2842 C CA . GLY A 1 182 ? 41.043 58.300 57.688 1.00 10.13 182 GLY X CA 1
ATOM 2843 C C . GLY A 1 182 ? 40.882 57.256 56.609 1.00 11.74 182 GLY X C 1
ATOM 2844 O O . GLY A 1 182 ? 39.867 57.254 55.906 1.00 17.84 182 GLY X O 1
ATOM 2848 N N . GLN A 1 183 ? 41.858 56.359 56.459 1.00 13.11 183 GLN X N 1
ATOM 2849 C CA . GLN A 1 183 ? 41.794 55.366 55.394 1.00 12.16 183 GLN X CA 1
ATOM 2850 C C . GLN A 1 183 ? 40.653 54.376 55.593 1.00 9.58 183 GLN X C 1
ATOM 2851 O O . GLN A 1 183 ? 40.253 53.714 54.632 1.00 13.90 183 GLN X O 1
ATOM 2865 N N . PHE A 1 184 ? 40.124 54.261 56.810 1.00 12.28 184 PHE X N 1
ATOM 2866 C CA . PHE A 1 184 ? 39.033 53.343 57.106 1.00 12.11 184 PHE X CA 1
ATOM 2867 C C . PHE A 1 184 ? 37.700 54.063 57.261 1.00 10.13 184 PHE X C 1
ATOM 2868 O O . PHE A 1 184 ? 36.756 53.499 57.821 1.00 19.70 184 PHE X O 1
ATOM 2885 N N . GLU A 1 185 ? 37.604 55.300 56.782 1.00 15.90 185 GLU X N 1
ATOM 2886 C CA . GLU A 1 185 ? 36.303 55.932 56.634 1.00 13.38 185 GLU X CA 1
ATOM 2887 C C . GLU A 1 185 ? 35.479 55.145 55.621 1.00 13.69 185 GLU X C 1
ATOM 2888 O O . GLU A 1 185 ? 36.018 54.507 54.713 1.00 17.26 185 GLU X O 1
ATOM 2900 N N . GLY A 1 186 ? 34.157 55.194 55.786 1.00 14.10 186 GLY X N 1
ATOM 2901 C CA . GLY A 1 186 ? 33.297 54.243 55.097 1.00 13.61 186 GLY X CA 1
ATOM 2902 C C . GLY A 1 186 ? 33.477 54.239 53.590 1.00 13.91 186 GLY X C 1
ATOM 2903 O O . GLY A 1 186 ? 33.561 53.175 52.971 1.00 21.81 186 GLY X O 1
ATOM 2907 N N . ASP A 1 187 ? 33.547 55.418 52.981 1.00 10.97 187 ASP X N 1
ATOM 2908 C CA . ASP A 1 187 ? 33.548 55.541 51.529 1.00 12.21 187 ASP X CA 1
ATOM 2909 C C . ASP A 1 187 ? 34.944 55.586 50.917 1.00 11.85 187 ASP X C 1
ATOM 2910 O O . ASP A 1 187 ? 35.057 55.628 49.689 1.00 14.67 187 ASP X O 1
ATOM 2919 N N . VAL A 1 188 ? 36.005 55.573 51.725 1.00 14.31 188 VAL X N 1
ATOM 2920 C CA . VAL A 1 188 ? 37.347 55.724 51.168 1.00 13.30 188 VAL X CA 1
ATOM 2921 C C . VAL A 1 188 ? 37.719 54.515 50.317 1.00 14.40 188 VAL X C 1
ATOM 2922 O O . VAL A 1 188 ? 38.347 54.658 49.264 1.00 12.34 188 VAL X O 1
ATOM 2935 N N . ILE A 1 189 ? 37.361 53.309 50.761 1.00 11.91 189 ILE X N 1
ATOM 2936 C CA . ILE A 1 189 ? 37.665 52.117 49.972 1.00 12.10 189 ILE X CA 1
ATOM 2937 C C . ILE A 1 189 ? 36.921 52.157 48.642 1.00 12.39 189 ILE X C 1
ATOM 2938 O O . ILE A 1 189 ? 37.487 51.845 47.586 1.00 14.17 189 ILE X O 1
ATOM 2954 N N . ASP A 1 190 ? 35.643 52.541 48.669 1.00 12.41 190 ASP X N 1
ATOM 2955 C CA . ASP A 1 190 ? 34.876 52.635 47.432 1.00 14.06 190 ASP X CA 1
ATOM 2956 C C . ASP A 1 190 ? 35.462 53.689 46.502 1.00 16.95 190 ASP X C 1
ATOM 2957 O O . ASP A 1 190 ? 35.574 53.465 45.293 1.00 20.50 190 ASP X O 1
ATOM 2966 N N . LEU A 1 191 ? 35.844 54.843 47.052 1.00 14.34 191 LEU X N 1
ATOM 2967 C CA . LEU A 1 191 ? 36.455 55.888 46.236 1.00 13.49 191 LEU X CA 1
ATOM 2968 C C . LEU A 1 191 ? 37.765 55.412 45.623 1.00 13.92 191 LEU X C 1
ATOM 2969 O O . LEU A 1 191 ? 38.027 55.645 44.436 1.00 16.23 191 LEU X O 1
ATOM 2985 N N . SER A 1 192 ? 38.599 54.740 46.417 1.00 10.29 192 SER X N 1
ATOM 2986 C CA . SER A 1 192 ? 39.878 54.254 45.916 1.00 12.65 192 SER X CA 1
ATOM 2987 C C . SER A 1 192 ? 39.679 53.239 44.801 1.00 16.10 192 SER X C 1
ATOM 2988 O O . SER A 1 192 ? 40.361 53.294 43.772 1.00 15.35 192 SER X O 1
ATOM 2996 N N . LEU A 1 193 ? 38.744 52.306 44.983 1.00 13.41 193 LEU X N 1
ATOM 2997 C CA . LEU A 1 193 ? 38.521 51.291 43.960 1.00 12.66 193 LEU X CA 1
ATOM 2998 C C . LEU A 1 193 ? 37.898 51.894 42.707 1.00 12.17 193 LEU X C 1
ATOM 2999 O O . LEU A 1 193 ? 38.218 51.476 41.590 1.00 15.76 193 LEU X O 1
ATOM 3015 N N . ARG A 1 194 ? 37.021 52.888 42.862 1.00 12.75 194 ARG X N 1
ATOM 3016 C CA . ARG A 1 194 ? 36.473 53.557 41.688 1.00 15.82 194 ARG X CA 1
ATOM 3017 C C . ARG A 1 194 ? 37.562 54.294 40.921 1.00 12.61 194 ARG X C 1
ATOM 3018 O O . ARG A 1 194 ? 37.585 54.271 39.686 1.00 18.57 194 ARG X O 1
ATOM 3039 N N . LEU A 1 195 ? 38.474 54.956 41.637 1.00 13.98 195 LEU X N 1
ATOM 3040 C CA . LEU A 1 195 ? 39.596 55.606 40.970 1.00 14.07 195 LEU X CA 1
ATOM 3041 C C . LEU A 1 195 ? 40.474 54.583 40.259 1.00 14.48 195 LEU X C 1
ATOM 3042 O O . LEU A 1 195 ? 40.905 54.806 39.123 1.00 16.23 195 LEU X O 1
ATOM 3058 N N . LEU A 1 196 ? 40.742 53.452 40.913 1.00 12.17 196 LEU X N 1
ATOM 3059 C CA . LEU A 1 196 ? 41.537 52.401 40.287 1.00 15.56 196 LEU X CA 1
ATOM 3060 C C . LEU A 1 196 ? 40.837 51.826 39.062 1.00 12.19 196 LEU X C 1
ATOM 3061 O O . LEU A 1 196 ? 41.500 51.342 38.139 1.00 14.64 196 LEU X O 1
ATOM 3077 N N . SER A 1 197 ? 39.503 51.871 39.035 1.00 16.56 197 SER X N 1
ATOM 3078 C CA . SER A 1 197 ? 38.757 51.340 37.901 1.00 16.15 197 SER X CA 1
ATOM 3079 C C . SER A 1 197 ? 39.025 52.109 36.615 1.00 15.20 197 SER X C 1
ATOM 3080 O O . SER A 1 197 ? 38.704 51.608 35.532 1.00 21.50 197 SER X O 1
ATOM 3088 N N . LYS A 1 198 ? 39.603 53.310 36.700 1.00 19.19 198 LYS X N 1
ATOM 3089 C CA . LYS A 1 198 ? 40.003 54.021 35.490 1.00 16.91 198 LYS X CA 1
ATOM 3090 C C . LYS A 1 198 ? 41.113 53.299 34.739 1.00 19.25 198 LYS X C 1
ATOM 3091 O O . LYS A 1 198 ? 41.309 53.562 33.548 1.00 23.93 198 LYS X O 1
ATOM 3110 N N . ASP A 1 199 ? 41.843 52.406 35.403 1.00 22.11 199 ASP X N 1
ATOM 3111 C CA . ASP A 1 199 ? 42.842 51.575 34.747 1.00 14.57 199 ASP X CA 1
ATOM 3112 C C . ASP A 1 199 ? 42.179 50.290 34.268 1.00 19.16 199 ASP X C 1
ATOM 3113 O O . ASP A 1 199 ? 41.491 49.615 35.039 1.00 27.44 199 ASP X O 1
ATOM 3122 N N . LYS A 1 200 ? 42.383 49.960 32.995 1.00 23.23 200 LYS X N 1
ATOM 3123 C CA . LYS A 1 200 ? 41.681 48.859 32.351 1.00 20.64 200 LYS X CA 1
ATOM 3124 C C . LYS A 1 200 ? 42.478 47.559 32.352 1.00 20.16 200 LYS X C 1
ATOM 3125 O O . LYS A 1 200 ? 42.025 46.569 31.769 1.00 27.68 200 LYS X O 1
ATOM 3144 N N . GLN A 1 201 ? 43.645 47.535 32.988 1.00 23.96 201 GLN X N 1
ATOM 3145 C CA . GLN A 1 201 ? 44.439 46.311 33.100 1.00 19.10 201 GLN X CA 1
ATOM 3146 C C . GLN A 1 201 ? 44.161 45.651 34.450 1.00 18.63 201 GLN X C 1
ATOM 3147 O O . GLN A 1 201 ? 44.990 45.629 35.360 1.00 21.19 201 GLN X O 1
ATOM 3161 N N . VAL A 1 202 ? 42.950 45.097 34.554 1.00 21.20 202 VAL X N 1
ATOM 3162 C CA . VAL A 1 202 ? 42.473 44.554 35.823 1.00 16.87 202 VAL X CA 1
ATOM 3163 C C . VAL A 1 202 ? 43.330 43.382 36.281 1.00 15.91 202 VAL X C 1
ATOM 3164 O O . VAL A 1 202 ? 43.524 43.181 37.485 1.00 17.14 202 VAL X O 1
ATOM 3177 N N . GLU A 1 203 ? 43.838 42.579 35.343 1.00 17.49 203 GLU X N 1
ATOM 3178 C CA . GLU A 1 203 ? 44.681 41.451 35.726 1.00 17.28 203 GLU X CA 1
ATOM 3179 C C . GLU A 1 203 ? 45.906 41.909 36.507 1.00 14.04 203 GLU X C 1
ATOM 3180 O O . GLU A 1 203 ? 46.395 41.179 37.376 1.00 21.97 203 GLU X O 1
ATOM 3192 N N . LYS A 1 204 ? 46.408 43.112 36.224 1.00 16.37 204 LYS X N 1
ATOM 3193 C CA . LYS A 1 204 ? 47.563 43.645 36.935 1.00 15.32 204 LYS X CA 1
ATOM 3194 C C . LYS A 1 204 ? 47.227 44.124 38.341 1.00 16.85 204 LYS X C 1
ATOM 3195 O O . LYS A 1 204 ? 48.148 44.413 39.111 1.00 18.65 204 LYS X O 1
ATOM 3214 N N . TRP A 1 205 ? 45.944 44.212 38.698 1.00 14.25 205 TRP X N 1
ATOM 3215 C CA . TRP A 1 205 ? 45.562 44.719 40.010 1.00 11.97 205 TRP X CA 1
ATOM 3216 C C . TRP A 1 205 ? 46.023 43.820 41.148 1.00 15.16 205 TRP X C 1
ATOM 3217 O O . TRP A 1 205 ? 46.000 44.256 42.303 1.00 21.02 205 TRP X O 1
ATOM 3238 N N . SER A 1 206 ? 46.429 42.584 40.858 1.00 14.95 206 SER X N 1
ATOM 3239 C CA . SER A 1 206 ? 47.024 41.735 41.879 1.00 11.31 206 SER X CA 1
ATOM 3240 C C . SER A 1 206 ? 48.436 42.169 42.248 1.00 9.48 206 SER X C 1
ATOM 3241 O O . SER A 1 206 ? 48.983 41.660 43.230 1.00 11.26 206 SER X O 1
ATOM 3249 N N . GLN A 1 207 ? 49.031 43.092 41.491 1.00 11.55 207 GLN X N 1
ATOM 3250 C CA . GLN A 1 207 ? 50.404 43.517 41.714 1.00 10.85 207 GLN X CA 1
ATOM 3251 C C . GLN A 1 207 ? 50.412 44.833 42.477 1.00 13.76 207 GLN X C 1
ATOM 3252 O O . GLN A 1 207 ? 49.907 45.836 41.949 1.00 9.30 207 GLN X O 1
ATOM 3266 N N . PRO A 1 208 ? 50.951 44.891 43.701 1.00 7.34 208 PRO X N 1
ATOM 3267 C CA . PRO A 1 208 ? 50.970 46.182 44.413 1.00 10.72 208 PRO X CA 1
ATOM 3268 C C . PRO A 1 208 ? 51.706 47.272 43.658 1.00 12.64 208 PRO X C 1
ATOM 3269 O O . PRO A 1 208 ? 51.320 48.444 43.740 1.00 9.52 208 PRO X O 1
ATOM 3280 N N . VAL A 1 209 ? 52.761 46.919 42.921 1.00 8.97 209 VAL X N 1
ATOM 3281 C CA . VAL A 1 209 ? 53.517 47.923 42.179 1.00 8.28 209 VAL X CA 1
ATOM 3282 C C . VAL A 1 209 ? 52.626 48.604 41.149 1.00 14.26 209 VAL X C 1
ATOM 3283 O O . VAL A 1 209 ? 52.600 49.837 41.045 1.00 16.70 209 VAL X O 1
ATOM 3296 N N . HIS A 1 210 ? 51.876 47.813 40.377 1.00 12.41 210 HIS X N 1
ATOM 3297 C CA . HIS A 1 210 ? 51.008 48.385 39.354 1.00 12.32 210 HIS X CA 1
ATOM 3298 C C . HIS A 1 210 ? 49.927 49.263 39.970 1.00 11.12 210 HIS X C 1
ATOM 3299 O O . HIS A 1 210 ? 49.652 50.363 39.475 1.00 10.70 210 HIS X O 1
ATOM 3313 N N . VAL A 1 211 ? 49.293 48.787 41.044 1.00 11.47 211 VAL X N 1
ATOM 3314 C CA . VAL A 1 211 ? 48.223 49.553 41.676 1.00 12.86 211 VAL X CA 1
ATOM 3315 C C . VAL A 1 211 ? 48.762 50.870 42.213 1.00 10.82 211 VAL X C 1
ATOM 3316 O O . VAL A 1 211 ? 48.155 51.931 42.023 1.00 14.12 211 VAL X O 1
ATOM 3329 N N . ALA A 1 212 ? 49.914 50.825 42.885 1.00 13.42 212 ALA X N 1
ATOM 3330 C CA . ALA A 1 212 ? 50.502 52.047 43.420 1.00 11.52 212 ALA X CA 1
ATOM 3331 C C . ALA A 1 212 ? 50.854 53.020 42.304 1.00 11.15 212 ALA X C 1
ATOM 3332 O O . ALA A 1 212 ? 50.581 54.219 42.414 1.00 15.82 212 ALA X O 1
ATOM 3339 N N . ARG A 1 213 ? 51.450 52.525 41.217 1.00 14.97 213 ARG X N 1
ATOM 3340 C CA . ARG A 1 213 ? 51.795 53.404 40.104 1.00 11.90 213 ARG X CA 1
ATOM 3341 C C . ARG A 1 213 ? 50.554 54.066 39.518 1.00 11.98 213 ARG X C 1
ATOM 3342 O O . ARG A 1 213 ? 50.524 55.290 39.317 1.00 16.51 213 ARG X O 1
ATOM 3363 N N . VAL A 1 214 ? 49.517 53.273 39.244 1.00 8.25 214 VAL X N 1
ATOM 3364 C CA . VAL A 1 214 ? 48.306 53.809 38.633 1.00 9.34 214 VAL X CA 1
ATOM 3365 C C . VAL A 1 214 ? 47.670 54.848 39.546 1.00 9.75 214 VAL X C 1
ATOM 3366 O O . VAL A 1 214 ? 47.296 55.942 39.105 1.00 16.03 214 VAL X O 1
ATOM 3379 N N . LEU A 1 215 ? 47.537 54.523 40.833 1.00 12.44 215 LEU X N 1
ATOM 3380 C CA . LEU A 1 215 ? 46.866 55.433 41.751 1.00 10.04 215 LEU X CA 1
ATOM 3381 C C . LEU A 1 215 ? 47.679 56.701 41.964 1.00 12.22 215 LEU X C 1
ATOM 3382 O O . LEU A 1 215 ? 47.111 57.791 42.069 1.00 18.55 215 LEU X O 1
ATOM 3398 N N . GLY A 1 216 ? 49.006 56.588 42.020 1.00 13.65 216 GLY X N 1
ATOM 3399 C CA . GLY A 1 216 ? 49.826 57.779 42.135 1.00 12.23 216 GLY X CA 1
ATOM 3400 C C . GLY A 1 216 ? 49.679 58.695 40.937 1.00 14.04 216 GLY X C 1
ATOM 3401 O O . GLY A 1 216 ? 49.530 59.910 41.089 1.00 18.74 216 GLY X O 1
ATOM 3405 N N . ALA A 1 217 ? 49.701 58.125 39.729 1.00 15.15 217 ALA X N 1
ATOM 3406 C CA . ALA A 1 217 ? 49.509 58.944 38.536 1.00 11.67 217 ALA X CA 1
ATOM 3407 C C . ALA A 1 217 ? 48.137 59.611 38.539 1.00 10.13 217 ALA X C 1
ATOM 3408 O O . ALA A 1 217 ? 48.018 60.812 38.260 1.00 9.24 217 ALA X O 1
ATOM 3415 N N . LEU A 1 218 ? 47.090 58.850 38.867 1.00 9.64 218 LEU X N 1
ATOM 3416 C CA . LEU A 1 218 ? 45.742 59.405 38.854 1.00 13.07 218 LEU X CA 1
ATOM 3417 C C . LEU A 1 218 ? 45.586 60.503 39.899 1.00 12.77 218 LEU X C 1
ATOM 3418 O O . LEU A 1 218 ? 44.973 61.543 39.633 1.00 16.12 218 LEU X O 1
ATOM 3434 N N . LEU A 1 219 ? 46.136 60.293 41.095 1.00 11.63 219 LEU X N 1
ATOM 3435 C CA . LEU A 1 219 ? 46.036 61.291 42.149 1.00 12.00 219 LEU X CA 1
ATOM 3436 C C . LEU A 1 219 ? 46.842 62.539 41.824 1.00 14.81 219 LEU X C 1
ATOM 3437 O O . LEU A 1 219 ? 46.405 63.644 42.147 1.00 10.84 219 LEU X O 1
ATOM 3453 N N . HIS A 1 220 ? 48.006 62.395 41.187 1.00 14.64 220 HIS X N 1
ATOM 3454 C CA . HIS A 1 220 ? 48.740 63.579 40.755 1.00 12.57 220 HIS X CA 1
ATOM 3455 C C . HIS A 1 220 ? 47.952 64.357 39.708 1.00 13.41 220 HIS X C 1
ATOM 3456 O O . HIS A 1 220 ? 47.908 65.593 39.747 1.00 15.66 220 HIS X O 1
ATOM 3470 N N . PHE A 1 221 ? 47.320 63.650 38.768 1.00 13.72 221 PHE X N 1
ATOM 3471 C CA . PHE A 1 221 ? 46.483 64.330 37.783 1.00 12.86 221 PHE X CA 1
ATOM 3472 C C . PHE A 1 221 ? 45.338 65.075 38.463 1.00 14.00 221 PHE X C 1
ATOM 3473 O O . PHE A 1 221 ? 45.046 66.230 38.125 1.00 13.81 221 PHE X O 1
ATOM 3490 N N . LEU A 1 222 ? 44.685 64.431 39.432 1.00 18.94 222 LEU X N 1
ATOM 3491 C CA . LEU A 1 222 ? 43.597 65.086 40.151 1.00 15.21 222 LEU X CA 1
ATOM 3492 C C . LEU A 1 222 ? 44.099 66.299 40.923 1.00 12.70 222 LEU X C 1
ATOM 3493 O O . LEU A 1 222 ? 43.427 67.333 40.970 1.00 15.19 222 LEU X O 1
ATOM 3509 N N . LYS A 1 223 ? 45.272 66.187 41.547 1.00 15.07 223 LYS X N 1
ATOM 3510 C CA . LYS A 1 223 ? 45.848 67.321 42.260 1.00 12.49 223 LYS X CA 1
ATOM 3511 C C . LYS A 1 223 ? 46.078 68.491 41.314 1.00 12.62 223 LYS X C 1
ATOM 3512 O O . LYS A 1 223 ? 45.750 69.639 41.634 1.00 17.63 223 LYS X O 1
ATOM 3531 N N . GLU A 1 224 ? 46.635 68.214 40.136 1.00 14.69 224 GLU X N 1
ATOM 3532 C CA . GLU A 1 224 ? 46.873 69.282 39.171 1.00 15.76 224 GLU X CA 1
ATOM 3533 C C . GLU A 1 224 ? 45.563 69.909 38.712 1.00 15.58 224 GLU X C 1
ATOM 3534 O O . GLU A 1 224 ? 45.487 71.125 38.508 1.00 22.16 224 GLU X O 1
ATOM 3546 N N . GLN A 1 225 ? 44.520 69.095 38.545 1.00 16.11 225 GLN X N 1
ATOM 3547 C CA . GLN A 1 225 ? 43.244 69.616 38.065 1.00 14.34 225 GLN X CA 1
ATOM 3548 C C . GLN A 1 225 ? 42.472 70.381 39.136 1.00 14.98 225 GLN X C 1
ATOM 3549 O O . GLN A 1 225 ? 41.718 71.301 38.804 1.00 19.17 225 GLN X O 1
ATOM 3563 N N . ARG A 1 226 ? 42.641 70.030 40.411 1.00 13.20 226 ARG X N 1
ATOM 3564 C CA . ARG A 1 226 ? 41.744 70.487 41.465 1.00 12.19 226 ARG X CA 1
ATOM 3565 C C . ARG A 1 226 ? 42.354 71.508 42.411 1.00 14.08 226 ARG X C 1
ATOM 3566 O O . ARG A 1 226 ? 41.620 72.341 42.946 1.00 17.72 226 ARG X O 1
ATOM 3587 N N . VAL A 1 227 ? 43.664 71.470 42.642 1.00 14.50 227 VAL X N 1
ATOM 3588 C CA . VAL A 1 227 ? 44.275 72.408 43.576 1.00 15.04 227 VAL X CA 1
ATOM 3589 C C . VAL A 1 227 ? 44.299 73.788 42.933 1.00 13.99 227 VAL X C 1
ATOM 3590 O O . VAL A 1 227 ? 44.856 73.973 41.845 1.00 19.74 227 VAL X O 1
ATOM 3603 N N . LEU A 1 228 ? 43.686 74.770 43.609 1.00 15.28 228 LEU X N 1
ATOM 3604 C CA . LEU A 1 228 ? 43.492 76.089 43.029 1.00 18.76 228 LEU X CA 1
ATOM 3605 C C . LEU A 1 228 ? 44.666 77.010 43.351 1.00 18.59 228 LEU X C 1
ATOM 3606 O O . LEU A 1 228 ? 45.338 76.835 44.372 1.00 20.08 228 LEU X O 1
ATOM 3622 N N . PRO A 1 229 ? 44.942 77.999 42.504 1.00 21.95 229 PRO X N 1
ATOM 3623 C CA . PRO A 1 229 ? 45.926 79.019 42.875 1.00 20.01 229 PRO X CA 1
ATOM 3624 C C . PRO A 1 229 ? 45.429 79.871 44.032 1.00 21.82 229 PRO X C 1
ATOM 3625 O O . PRO A 1 229 ? 44.228 80.100 44.198 1.00 24.32 229 PRO X O 1
ATOM 3636 N N . THR A 1 230 ? 46.373 80.342 44.838 1.00 27.00 230 THR X N 1
ATOM 3637 C CA . THR A 1 230 ? 46.047 81.139 46.016 1.00 26.58 230 THR X CA 1
ATOM 3638 C C . THR A 1 230 ? 45.380 82.454 45.628 1.00 25.90 230 THR X C 1
ATOM 3639 O O . THR A 1 230 ? 44.382 82.854 46.227 1.00 27.20 230 THR X O 1
ATOM 3643 N N . LEU A 1 241 ? 38.453 78.712 56.803 1.00 22.02 241 LEU X N 1
ATOM 3644 C CA . LEU A 1 241 ? 39.656 79.305 56.234 1.00 17.93 241 LEU X CA 1
ATOM 3645 C C . LEU A 1 241 ? 40.152 78.505 55.036 1.00 17.07 241 LEU X C 1
ATOM 3646 O O . LEU A 1 241 ? 39.866 77.318 54.904 1.00 21.33 241 LEU X O 1
ATOM 3661 N N . LEU A 1 242 ? 40.906 79.176 54.165 1.00 20.27 242 LEU X N 1
ATOM 3662 C CA . LEU A 1 242 ? 41.420 78.534 52.963 1.00 18.87 242 LEU X CA 1
ATOM 3663 C C . LEU A 1 242 ? 42.495 77.500 53.270 1.00 17.83 242 LEU X C 1
ATOM 3664 O O . LEU A 1 242 ? 42.738 76.617 52.442 1.00 21.96 242 LEU X O 1
ATOM 3680 N N . ASN A 1 243 ? 43.141 77.589 54.431 1.00 14.00 243 ASN X N 1
ATOM 3681 C CA . ASN A 1 243 ? 44.192 76.658 54.819 1.00 16.48 243 ASN X CA 1
ATOM 3682 C C . ASN A 1 243 ? 43.761 75.715 55.936 1.00 11.30 243 ASN X C 1
ATOM 3683 O O . ASN A 1 243 ? 44.594 74.965 56.453 1.00 19.92 243 ASN X O 1
ATOM 3694 N N . LYS A 1 244 ? 42.487 75.729 56.319 1.00 12.08 244 LYS X N 1
ATOM 3695 C CA . LYS A 1 244 ? 41.992 74.824 57.347 1.00 13.89 244 LYS X CA 1
ATOM 3696 C C . LYS A 1 244 ? 41.811 73.436 56.743 1.00 9.85 244 LYS X C 1
ATOM 3697 O O . LYS A 1 244 ? 41.027 73.259 55.806 1.00 18.14 244 LYS X O 1
ATOM 3716 N N . ARG A 1 245 ? 42.533 72.458 57.278 1.00 12.14 245 ARG X N 1
ATOM 3717 C CA . ARG A 1 245 ? 42.524 71.098 56.765 1.00 14.64 245 ARG X CA 1
ATOM 3718 C C . ARG A 1 245 ? 41.909 70.152 57.787 1.00 12.99 245 ARG X C 1
ATOM 3719 O O . ARG A 1 245 ? 42.009 70.368 58.999 1.00 14.05 245 ARG X O 1
ATOM 3740 N N . ARG A 1 246 ? 41.264 69.104 57.283 1.00 14.05 246 ARG X N 1
ATOM 3741 C CA . ARG A 1 246 ? 40.636 68.079 58.108 1.00 11.09 246 ARG X CA 1
ATOM 3742 C C . ARG A 1 246 ? 40.996 66.689 57.602 1.00 7.16 246 ARG X C 1
ATOM 3743 O O . ARG A 1 246 ? 40.146 65.801 57.510 1.00 19.63 246 ARG X O 1
ATOM 3764 N N . GLY A 1 247 ? 42.263 66.483 57.264 1.00 11.36 247 GLY X N 1
ATOM 3765 C CA . GLY A 1 247 ? 42.736 65.173 56.868 1.00 5.43 247 GLY X CA 1
ATOM 3766 C C . GLY A 1 247 ? 42.610 64.905 55.383 1.00 7.78 247 GLY X C 1
ATOM 3767 O O . GLY A 1 247 ? 42.226 65.757 54.576 1.00 11.09 247 GLY X O 1
ATOM 3771 N N . SER A 1 248 ? 42.945 63.664 55.024 1.00 8.86 248 SER X N 1
ATOM 3772 C CA . SER A 1 248 ? 42.999 63.279 53.618 1.00 10.69 248 SER X CA 1
ATOM 3773 C C . SER A 1 248 ? 41.608 63.082 53.027 1.00 7.69 248 SER X C 1
ATOM 3774 O O . SER A 1 248 ? 41.382 63.392 51.853 1.00 11.35 248 SER X O 1
ATOM 3782 N N . VAL A 1 249 ? 40.671 62.552 53.817 1.00 9.70 249 VAL X N 1
ATOM 3783 C CA . VAL A 1 249 ? 39.403 62.080 53.253 1.00 9.07 249 VAL X CA 1
ATOM 3784 C C . VAL A 1 249 ? 38.604 63.204 52.600 1.00 6.79 249 VAL X C 1
ATOM 3785 O O . VAL A 1 249 ? 38.099 63.003 51.483 1.00 10.17 249 VAL X O 1
ATOM 3798 N N . PRO A 1 250 ? 38.413 64.368 53.230 1.00 12.22 250 PRO X N 1
ATOM 3799 C CA . PRO A 1 250 ? 37.695 65.447 52.528 1.00 8.21 250 PRO X CA 1
ATOM 3800 C C . PRO A 1 250 ? 38.377 65.869 51.240 1.00 6.10 250 PRO X C 1
ATOM 3801 O O . PRO A 1 250 ? 37.698 66.177 50.253 1.00 11.47 250 PRO X O 1
ATOM 3812 N N . ILE A 1 251 ? 39.711 65.882 51.222 1.00 10.83 251 ILE X N 1
ATOM 3813 C CA . ILE A 1 251 ? 40.432 66.250 50.010 1.00 11.26 251 ILE X CA 1
ATOM 3814 C C . ILE A 1 251 ? 40.187 65.223 48.914 1.00 6.69 251 ILE X C 1
ATOM 3815 O O . ILE A 1 251 ? 39.976 65.577 47.751 1.00 9.85 251 ILE X O 1
ATOM 3831 N N . LEU A 1 252 ? 40.227 63.937 49.264 1.00 10.04 252 LEU X N 1
ATOM 3832 C CA . LEU A 1 252 ? 39.952 62.894 48.282 1.00 7.09 252 LEU X CA 1
ATOM 3833 C C . LEU A 1 252 ? 38.536 63.026 47.737 1.00 7.23 252 LEU X C 1
ATOM 3834 O O . LEU A 1 252 ? 38.311 62.901 46.526 1.00 12.36 252 LEU X O 1
ATOM 3850 N N . ARG A 1 253 ? 37.570 63.295 48.618 1.00 7.67 253 ARG X N 1
ATOM 3851 C CA . ARG A 1 253 ? 36.191 63.466 48.175 1.00 11.89 253 ARG X CA 1
ATOM 3852 C C . ARG A 1 253 ? 36.068 64.639 47.211 1.00 12.18 253 ARG X C 1
ATOM 3853 O O . ARG A 1 253 ? 35.425 64.531 46.161 1.00 15.71 253 ARG X O 1
ATOM 3874 N N . GLN A 1 254 ? 36.686 65.773 47.550 1.00 12.43 254 GLN X N 1
ATOM 3875 C CA . GLN A 1 254 ? 36.603 66.943 46.681 1.00 12.38 254 GLN X CA 1
ATOM 3876 C C . GLN A 1 254 ? 37.291 66.690 45.346 1.00 8.39 254 GLN X C 1
ATOM 3877 O O . GLN A 1 254 ? 36.796 67.113 44.296 1.00 11.63 254 GLN X O 1
ATOM 3891 N N . TRP A 1 255 ? 38.438 66.009 45.366 1.00 11.22 255 TRP X N 1
ATOM 3892 C CA . TRP A 1 255 ? 39.161 65.744 44.129 1.00 12.17 255 TRP X CA 1
ATOM 3893 C C . TRP A 1 255 ? 38.375 64.809 43.220 1.00 10.20 255 TRP X C 1
ATOM 3894 O O . TRP A 1 255 ? 38.364 64.992 41.998 1.00 13.12 255 TRP X O 1
ATOM 3915 N N . LEU A 1 256 ? 37.709 63.805 43.793 1.00 13.54 256 LEU X N 1
ATOM 3916 C CA . LEU A 1 256 ? 37.017 62.824 42.964 1.00 13.21 256 LEU X CA 1
ATOM 3917 C C . LEU A 1 256 ? 35.634 63.292 42.523 1.00 12.12 256 LEU X C 1
ATOM 3918 O O . LEU A 1 256 ? 35.178 62.903 41.444 1.00 19.65 256 LEU X O 1
ATOM 3934 N N . THR A 1 257 ? 34.954 64.119 43.323 1.00 16.47 257 THR X N 1
ATOM 3935 C CA . THR A 1 257 ? 33.609 64.570 42.989 1.00 13.66 257 THR X CA 1
ATOM 3936 C C . THR A 1 257 ? 33.527 66.038 42.603 1.00 16.86 257 THR X C 1
ATOM 3937 O O . THR A 1 257 ? 32.558 66.429 41.946 1.00 19.08 257 THR X O 1
ATOM 3948 N N . GLY A 1 258 ? 34.503 66.854 42.988 1.00 18.20 258 GLY X N 1
ATOM 3949 C CA . GLY A 1 258 ? 34.406 68.283 42.793 1.00 16.63 258 GLY X CA 1
ATOM 3950 C C . GLY A 1 258 ? 33.545 68.995 43.811 1.00 17.39 258 GLY X C 1
ATOM 3951 O O . GLY A 1 258 ? 33.387 70.219 43.717 1.00 24.21 258 GLY X O 1
ATOM 3955 N N . ARG A 1 259 ? 32.988 68.273 44.779 1.00 17.00 259 ARG X N 1
ATOM 3956 C CA . ARG A 1 259 ? 32.151 68.848 45.823 1.00 16.27 259 ARG X CA 1
ATOM 3957 C C . ARG A 1 259 ? 32.943 68.916 47.120 1.00 16.29 259 ARG X C 1
ATOM 3958 O O . ARG A 1 259 ? 33.563 67.928 47.525 1.00 19.28 259 ARG X O 1
ATOM 3979 N N . GLY A 1 260 ? 32.915 70.073 47.765 1.00 11.18 260 GLY X N 1
ATOM 3980 C CA . GLY A 1 260 ? 33.613 70.299 49.013 1.00 10.27 260 GLY X CA 1
ATOM 3981 C C . GLY A 1 260 ? 34.556 71.478 48.913 1.00 13.72 260 GLY X C 1
ATOM 3982 O O . GLY A 1 260 ? 34.584 72.212 47.920 1.00 15.97 260 GLY X O 1
ATOM 3986 N N . ARG A 1 261 ? 35.339 71.659 49.966 1.00 11.63 261 ARG X N 1
ATOM 3987 C CA . ARG A 1 261 ? 36.278 72.770 50.023 1.00 10.45 261 ARG X CA 1
ATOM 3988 C C . ARG A 1 261 ? 37.520 72.439 49.202 1.00 10.97 261 ARG X C 1
ATOM 3989 O O . ARG A 1 261 ? 38.197 71.450 49.500 1.00 11.41 261 ARG X O 1
ATOM 4010 N N . PRO A 1 262 ? 37.855 73.218 48.175 1.00 15.81 262 PRO X N 1
ATOM 4011 C CA . PRO A 1 262 ? 39.078 72.931 47.421 1.00 10.96 262 PRO X CA 1
ATOM 4012 C C . PRO A 1 262 ? 40.323 73.256 48.229 1.00 9.89 262 PRO X C 1
ATOM 4013 O O . PRO A 1 262 ? 40.312 74.103 49.125 1.00 17.46 262 PRO X O 1
ATOM 4024 N N . VAL A 1 263 ? 41.399 72.560 47.906 1.00 10.94 263 VAL X N 1
ATOM 4025 C CA . VAL A 1 263 ? 42.716 72.849 48.457 1.00 14.08 263 VAL X CA 1
ATOM 4026 C C . VAL A 1 263 ? 43.419 73.823 47.524 1.00 9.78 263 VAL X C 1
ATOM 4027 O O . VAL A 1 263 ? 43.259 73.755 46.302 1.00 10.22 263 VAL X O 1
ATOM 4040 N N . TYR A 1 264 ? 44.186 74.742 48.097 1.00 15.29 264 TYR X N 1
ATOM 4041 C CA . TYR A 1 264 ? 44.897 75.756 47.336 1.00 13.44 264 TYR X CA 1
ATOM 4042 C C . TYR A 1 264 ? 46.383 75.421 47.282 1.00 11.61 264 TYR X C 1
ATOM 4043 O O . TYR A 1 264 ? 46.899 74.654 48.099 1.00 15.23 264 TYR X O 1
ATOM 4061 N N . ASP A 1 265 ? 47.067 76.006 46.292 1.00 16.70 265 ASP X N 1
ATOM 4062 C CA . ASP A 1 265 ? 48.422 75.568 45.957 1.00 16.36 265 ASP X CA 1
ATOM 4063 C C . ASP A 1 265 ? 49.363 75.644 47.153 1.00 16.56 265 ASP X C 1
ATOM 4064 O O . ASP A 1 265 ? 50.304 74.847 47.250 1.00 22.60 265 ASP X O 1
ATOM 4073 N N . GLY A 1 266 ? 49.115 76.566 48.082 1.00 11.79 266 GLY X N 1
ATOM 4074 C CA . GLY A 1 266 ? 49.957 76.687 49.258 1.00 10.96 266 GLY X CA 1
ATOM 4075 C C . GLY A 1 266 ? 50.021 75.435 50.108 1.00 13.04 266 GLY X C 1
ATOM 4076 O O . GLY A 1 266 ? 50.896 75.343 50.976 1.00 17.13 266 GLY X O 1
ATOM 4080 N N . GLN A 1 267 ? 49.117 74.477 49.888 1.00 18.09 267 GLN X N 1
ATOM 4081 C CA . GLN A 1 267 ? 49.124 73.205 50.599 1.00 11.77 267 GLN X CA 1
ATOM 4082 C C . GLN A 1 267 ? 49.153 72.031 49.625 1.00 11.97 267 GLN X C 1
ATOM 4083 O O . GLN A 1 267 ? 48.655 70.946 49.937 1.00 14.26 267 GLN X O 1
ATOM 4097 N N . ALA A 1 268 ? 49.756 72.224 48.447 1.00 10.13 268 ALA X N 1
ATOM 4098 C CA . ALA A 1 268 ? 49.815 71.145 47.464 1.00 10.75 268 ALA X CA 1
ATOM 4099 C C . ALA A 1 268 ? 50.493 69.901 48.030 1.00 10.57 268 ALA X C 1
ATOM 4100 O O . ALA A 1 268 ? 50.210 68.780 47.585 1.00 10.72 268 ALA X O 1
ATOM 4107 N N . TRP A 1 269 ? 51.361 70.071 49.032 1.00 7.08 269 TRP X N 1
ATOM 4108 C CA . TRP A 1 269 ? 52.023 68.927 49.650 1.00 8.48 269 TRP X CA 1
ATOM 4109 C C . TRP A 1 269 ? 51.033 67.882 50.153 1.00 7.03 269 TRP X C 1
ATOM 4110 O O . TRP A 1 269 ? 51.407 66.710 50.302 1.00 11.63 269 TRP X O 1
ATOM 4131 N N . VAL A 1 270 ? 49.770 68.263 50.377 1.00 6.66 270 VAL X N 1
ATOM 4132 C CA . VAL A 1 270 ? 48.770 67.302 50.832 1.00 8.10 270 VAL X CA 1
ATOM 4133 C C . VAL A 1 270 ? 48.680 66.100 49.906 1.00 9.32 270 VAL X C 1
ATOM 4134 O O . VAL A 1 270 ? 48.214 65.037 50.330 1.00 11.80 270 VAL X O 1
ATOM 4147 N N . LEU A 1 271 ? 49.114 66.236 48.648 1.00 8.74 271 LEU X N 1
ATOM 4148 C CA . LEU A 1 271 ? 49.096 65.090 47.745 1.00 9.25 271 LEU X CA 1
ATOM 4149 C C . LEU A 1 271 ? 49.746 63.881 48.403 1.00 7.89 271 LEU X C 1
ATOM 4150 O O . LEU A 1 271 ? 49.168 62.787 48.429 1.00 12.18 271 LEU X O 1
ATOM 4166 N N . ALA A 1 272 ? 50.927 64.077 48.996 1.00 9.95 272 ALA X N 1
ATOM 4167 C CA . ALA A 1 272 ? 51.630 62.953 49.607 1.00 10.52 272 ALA X CA 1
ATOM 4168 C C . ALA A 1 272 ? 50.764 62.274 50.659 1.00 9.44 272 ALA X C 1
ATOM 4169 O O . ALA A 1 272 ? 50.737 61.042 50.751 1.00 14.73 272 ALA X O 1
ATOM 4176 N N . ALA A 1 273 ? 50.048 63.061 51.463 1.00 8.86 273 ALA X N 1
ATOM 4177 C CA . ALA A 1 273 ? 49.158 62.470 52.454 1.00 9.97 273 ALA X CA 1
ATOM 4178 C C . ALA A 1 273 ? 48.017 61.715 51.785 1.00 9.33 273 ALA X C 1
ATOM 4179 O O . ALA A 1 273 ? 47.714 60.577 52.165 1.00 12.80 273 ALA X O 1
ATOM 4186 N N . VAL A 1 274 ? 47.401 62.312 50.761 1.00 8.06 274 VAL X N 1
ATOM 4187 C CA . VAL A 1 274 ? 46.225 61.699 50.148 1.00 9.14 274 VAL X CA 1
ATOM 4188 C C . VAL A 1 274 ? 46.582 60.331 49.583 1.00 8.40 274 VAL X C 1
ATOM 4189 O O . VAL A 1 274 ? 45.906 59.331 49.852 1.00 9.94 274 VAL X O 1
ATOM 4202 N N . ALA A 1 275 ? 47.675 60.263 48.821 1.00 13.34 275 ALA X N 1
ATOM 4203 C CA . ALA A 1 275 ? 48.152 58.978 48.325 1.00 9.00 275 ALA X CA 1
ATOM 4204 C C . ALA A 1 275 ? 48.319 57.991 49.471 1.00 8.29 275 ALA X C 1
ATOM 4205 O O . ALA A 1 275 ? 47.830 56.856 49.407 1.00 16.68 275 ALA X O 1
ATOM 4212 N N . CYS A 1 276 ? 48.963 58.431 50.558 1.00 7.13 276 CYS X N 1
ATOM 4213 C CA . CYS A 1 276 ? 49.187 57.539 51.689 1.00 7.97 276 CYS X CA 1
ATOM 4214 C C . CYS A 1 276 ? 47.872 56.973 52.204 1.00 11.35 276 CYS X C 1
ATOM 4215 O O . CYS A 1 276 ? 47.805 55.807 52.607 1.00 9.79 276 CYS X O 1
ATOM 4223 N N . THR A 1 277 ? 46.810 57.780 52.189 1.00 6.52 277 THR X N 1
ATOM 4224 C CA . THR A 1 277 ? 45.511 57.266 52.600 1.00 7.14 277 THR X CA 1
ATOM 4225 C C . THR A 1 277 ? 45.056 56.155 51.662 1.00 7.73 277 THR X C 1
ATOM 4226 O O . THR A 1 277 ? 44.771 55.034 52.101 1.00 10.63 277 THR X O 1
ATOM 4237 N N . VAL A 1 278 ? 45.055 56.429 50.356 1.00 8.70 278 VAL X N 1
ATOM 4238 C CA . VAL A 1 278 ? 44.474 55.485 49.405 1.00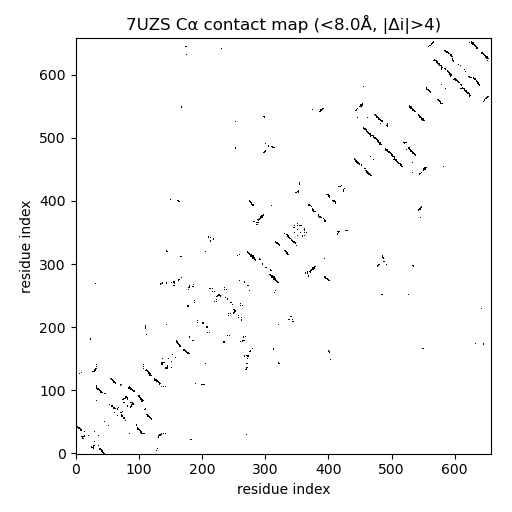 10.13 278 VAL X CA 1
ATOM 4239 C C .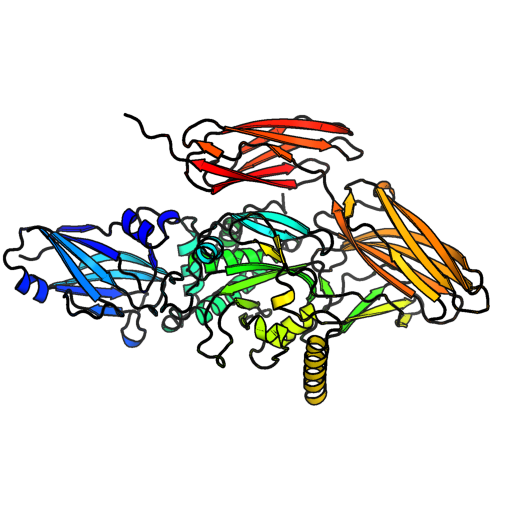 VAL A 1 278 ? 45.202 54.150 49.484 1.00 13.52 278 VAL X C 1
ATOM 4240 O O . VAL A 1 278 ? 44.586 53.095 49.680 1.00 13.15 278 VAL X O 1
ATOM 4253 N N . LEU A 1 279 ? 46.531 54.184 49.396 1.00 10.74 279 LEU X N 1
ATOM 4254 C CA . LEU A 1 279 ? 47.308 52.959 49.525 1.00 11.51 279 LEU X CA 1
ATOM 4255 C C . LEU A 1 279 ? 46.945 52.229 50.810 1.00 9.27 279 LEU X C 1
ATOM 4256 O O . LEU A 1 279 ? 46.660 51.026 50.799 1.00 14.63 279 LEU X O 1
ATOM 4272 N N . ARG A 1 280 ? 46.895 52.961 51.927 1.00 9.91 280 ARG X N 1
ATOM 4273 C CA . ARG A 1 280 ? 46.627 52.311 53.202 1.00 10.52 280 ARG X CA 1
ATOM 4274 C C . ARG A 1 280 ? 45.256 51.652 53.212 1.00 10.42 280 ARG X C 1
ATOM 4275 O O . ARG A 1 280 ? 45.078 50.610 53.851 1.00 10.91 280 ARG X O 1
ATOM 4296 N N . CYS A 1 281 ? 44.281 52.224 52.501 1.00 7.90 281 CYS X N 1
ATOM 4297 C CA . CYS A 1 281 ? 42.955 51.619 52.517 1.00 9.69 281 CYS X CA 1
ATOM 4298 C C . CYS A 1 281 ? 42.924 50.342 51.688 1.00 7.00 281 CYS X C 1
ATOM 4299 O O . CYS A 1 281 ? 42.092 49.464 51.938 1.00 11.26 281 CYS X O 1
ATOM 4307 N N . LEU A 1 282 ? 43.827 50.208 50.718 1.00 8.36 282 LEU X N 1
ATOM 4308 C CA . LEU A 1 282 ? 43.875 49.026 49.869 1.00 6.47 282 LEU X CA 1
ATOM 4309 C C . LEU A 1 282 ? 44.774 47.929 50.425 1.00 6.38 282 LEU X C 1
ATOM 4310 O O . LEU A 1 282 ? 44.833 46.844 49.838 1.00 13.41 282 LEU X O 1
ATOM 4326 N N . GLY A 1 283 ? 45.464 48.177 51.532 1.00 9.05 283 GLY X N 1
ATOM 4327 C CA . GLY A 1 283 ? 46.329 47.189 52.136 1.00 7.12 283 GLY X CA 1
ATOM 4328 C C . GLY A 1 283 ? 47.799 47.322 51.811 1.00 6.62 283 GLY X C 1
ATOM 4329 O O . GLY A 1 283 ? 48.575 46.436 52.183 1.00 15.61 283 GLY X O 1
ATOM 4333 N N . ILE A 1 284 ? 48.203 48.398 51.132 1.00 6.69 284 ILE X N 1
ATOM 4334 C CA . ILE A 1 284 ? 49.638 48.672 50.835 1.00 9.45 284 ILE X CA 1
ATOM 4335 C C . ILE A 1 284 ? 50.210 49.559 51.949 1.00 5.81 284 ILE X C 1
ATOM 4336 O O . ILE A 1 284 ? 49.794 50.710 52.049 1.00 9.19 284 ILE X O 1
ATOM 4352 N N . PRO A 1 285 ? 51.138 49.045 52.790 1.00 3.65 285 PRO X N 1
ATOM 4353 C CA . PRO A 1 285 ? 51.718 49.838 53.873 1.00 4.81 285 PRO X CA 1
ATOM 4354 C C . PRO A 1 285 ? 52.357 51.092 53.260 1.00 3.74 285 PRO X C 1
ATOM 4355 O O . PRO A 1 285 ? 53.000 50.993 52.257 1.00 13.08 285 PRO X O 1
ATOM 4366 N N . ALA A 1 286 ? 52.102 52.254 53.840 1.00 7.16 286 ALA X N 1
ATOM 4367 C CA . ALA A 1 286 ? 52.597 53.533 53.296 1.00 8.76 286 ALA X CA 1
ATOM 4368 C C . ALA A 1 286 ? 52.879 54.508 54.425 1.00 7.67 286 ALA X C 1
ATOM 4369 O O . ALA A 1 286 ? 52.401 54.291 55.517 1.00 14.15 286 ALA X O 1
ATOM 4376 N N . ARG A 1 287 ? 53.691 55.500 54.151 1.00 7.78 287 ARG X N 1
ATOM 4377 C CA . ARG A 1 287 ? 54.022 56.560 55.127 1.00 9.06 287 ARG X CA 1
ATOM 4378 C C . ARG A 1 287 ? 54.325 57.827 54.344 1.00 4.63 287 ARG X C 1
ATOM 4379 O O . ARG A 1 287 ? 54.686 57.720 53.186 1.00 12.95 287 ARG X O 1
ATOM 4400 N N . VAL A 1 288 ? 54.117 58.979 54.956 1.00 8.86 288 VAL X N 1
ATOM 4401 C CA . VAL A 1 288 ? 54.414 60.289 54.329 1.00 5.49 288 VAL X CA 1
ATOM 4402 C C . VAL A 1 288 ? 55.784 60.713 54.830 1.00 7.27 288 VAL X C 1
ATOM 4403 O O . VAL A 1 288 ? 55.975 60.762 56.014 1.00 15.74 288 VAL X O 1
ATOM 4416 N N . VAL A 1 289 ? 56.659 61.070 53.921 1.00 8.56 289 VAL X N 1
ATOM 4417 C CA . VAL A 1 289 ? 58.045 61.468 54.257 1.00 8.92 289 VAL X CA 1
ATOM 4418 C C . VAL A 1 289 ? 58.203 62.938 53.882 1.00 7.01 289 VAL X C 1
ATOM 4419 O O . VAL A 1 289 ? 57.710 63.318 52.834 1.00 7.22 289 VAL X O 1
ATOM 4432 N N . THR A 1 290 ? 58.823 63.727 54.742 1.00 9.61 290 THR X N 1
ATOM 4433 C CA . THR A 1 290 ? 59.116 65.143 54.445 1.00 8.98 290 THR X CA 1
ATOM 4434 C C . THR A 1 290 ? 60.617 65.296 54.208 1.00 5.29 290 THR X C 1
ATOM 4435 O O . THR A 1 290 ? 61.376 64.851 55.027 1.00 8.96 290 THR X O 1
ATOM 4446 N N . THR A 1 291 ? 61.016 65.888 53.099 1.00 12.37 291 THR X N 1
ATOM 4447 C CA . THR A 1 291 ? 62.407 66.201 52.807 1.00 12.18 291 THR X CA 1
ATOM 4448 C C . THR A 1 291 ? 62.559 67.715 52.812 1.00 8.31 291 THR X C 1
ATOM 4449 O O . THR A 1 291 ? 61.861 68.411 52.071 1.00 13.65 291 THR X O 1
ATOM 4460 N N . PHE A 1 292 ? 63.473 68.217 53.633 1.00 7.30 292 PHE X N 1
ATOM 4461 C CA . PHE A 1 292 ? 63.685 69.649 53.783 1.00 10.74 292 PHE X CA 1
ATOM 4462 C C . PHE A 1 292 ? 64.833 70.099 52.891 1.00 12.84 292 PHE X C 1
ATOM 4463 O O . PHE A 1 292 ? 65.844 69.402 52.762 1.00 14.21 292 PHE X O 1
ATOM 4480 N N . ALA A 1 293 ? 64.666 71.268 52.272 1.00 14.61 293 ALA X N 1
ATOM 4481 C CA . ALA A 1 293 ? 65.622 71.797 51.301 1.00 11.73 293 ALA X CA 1
ATOM 4482 C C . ALA A 1 293 ? 65.773 70.838 50.118 1.00 14.51 293 ALA X C 1
ATOM 4483 O O . ALA A 1 293 ? 66.837 70.270 49.870 1.00 18.53 293 ALA X O 1
ATOM 4490 N N . SER A 1 294 ? 64.674 70.664 49.387 1.00 12.69 294 SER X N 1
ATOM 4491 C CA . SER A 1 294 ? 64.598 69.693 48.299 1.00 9.86 294 SER X CA 1
ATOM 4492 C C . SER A 1 294 ? 64.746 70.414 46.964 1.00 9.77 294 SER X C 1
ATOM 4493 O O . SER A 1 294 ? 63.988 71.340 46.672 1.00 13.78 294 SER X O 1
ATOM 4501 N N . ALA A 1 295 ? 65.710 69.984 46.154 1.00 10.93 295 ALA X N 1
ATOM 4502 C CA . ALA A 1 295 ? 66.004 70.644 44.881 1.00 14.73 295 ALA X CA 1
ATOM 4503 C C . ALA A 1 295 ? 65.047 70.119 43.818 1.00 11.10 295 ALA X C 1
ATOM 4504 O O . ALA A 1 295 ? 65.311 69.125 43.143 1.00 21.91 295 ALA X O 1
ATOM 4511 N N . GLN A 1 296 ? 63.927 70.809 43.650 1.00 13.98 296 GLN X N 1
ATOM 4512 C CA . GLN A 1 296 ? 62.877 70.397 42.734 1.00 15.30 296 GLN X CA 1
ATOM 4513 C C . GLN A 1 296 ? 63.007 71.125 41.402 1.00 13.67 296 GLN X C 1
ATOM 4514 O O . GLN A 1 296 ? 63.400 72.294 41.345 1.00 19.52 296 GLN X O 1
ATOM 4528 N N . GLY A 1 297 ? 62.667 70.418 40.328 1.00 19.39 297 GLY X N 1
ATOM 4529 C CA . GLY A 1 297 ? 62.598 71.028 39.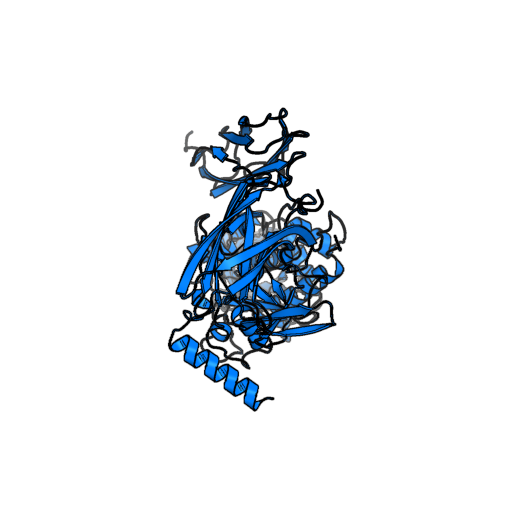016 1.00 17.20 297 GLY X CA 1
ATOM 4530 C C . GLY A 1 297 ? 63.914 71.160 38.287 1.00 16.54 297 GLY X C 1
ATOM 4531 O O . GLY A 1 297 ? 64.020 71.991 37.381 1.00 23.53 297 GLY X O 1
ATOM 4535 N N . THR A 1 298 ? 64.925 70.374 38.652 1.00 17.77 298 THR X N 1
ATOM 4536 C CA . THR A 1 298 ? 66.205 70.411 37.957 1.00 21.79 298 THR X CA 1
ATOM 4537 C C . THR A 1 298 ? 66.281 69.435 36.791 1.00 22.24 298 THR X C 1
ATOM 4538 O O . THR A 1 298 ? 67.180 69.568 35.955 1.00 26.40 298 THR X O 1
ATOM 4549 N N . GLY A 1 299 ? 65.368 68.473 36.709 1.00 21.57 299 GLY X N 1
ATOM 4550 C CA . GLY A 1 299 ? 65.417 67.495 35.635 1.00 20.75 299 GLY X CA 1
ATOM 4551 C C . GLY A 1 299 ? 66.671 66.651 35.655 1.00 24.58 299 GLY X C 1
ATOM 4552 O O . GLY A 1 299 ? 67.246 66.367 34.597 1.00 28.90 299 GLY X O 1
ATOM 4556 N N . GLY A 1 300 ? 67.116 66.245 36.844 1.00 25.70 300 GLY X N 1
ATOM 4557 C CA . GLY A 1 300 ? 68.305 65.443 36.994 1.00 21.08 300 GLY X CA 1
ATOM 4558 C C . GLY A 1 300 ? 69.592 66.231 37.093 1.00 21.27 300 GLY X C 1
ATOM 4559 O O . GLY A 1 300 ? 70.613 65.671 37.503 1.00 27.06 300 GLY X O 1
ATOM 4563 N N . ARG A 1 301 ? 69.576 67.510 36.732 1.00 22.15 301 ARG X N 1
ATOM 4564 C CA . ARG A 1 301 ? 70.770 68.332 36.861 1.00 21.59 301 ARG X CA 1
ATOM 4565 C C . ARG A 1 301 ? 71.067 68.585 38.334 1.00 19.07 301 ARG X C 1
ATOM 4566 O O . ARG A 1 301 ? 70.156 68.760 39.147 1.00 21.42 301 ARG X O 1
ATOM 4587 N N . LEU A 1 302 ? 72.353 68.595 38.680 1.00 20.91 302 LEU X N 1
ATOM 4588 C CA . LEU A 1 302 ? 72.789 68.728 40.063 1.00 19.23 302 LEU X CA 1
ATOM 4589 C C . LEU A 1 302 ? 73.199 70.153 40.412 1.00 18.35 302 LEU X C 1
ATOM 4590 O O . LEU A 1 302 ? 73.970 70.356 41.355 1.00 20.52 302 LEU X O 1
ATOM 4606 N N . LEU A 1 303 ? 72.698 71.141 39.675 1.00 20.29 303 LEU X N 1
ATOM 4607 C CA . LEU A 1 303 ? 73.003 72.541 39.923 1.00 17.50 303 LEU X CA 1
ATOM 4608 C C . LEU A 1 303 ? 71.710 73.331 40.052 1.00 18.60 303 LEU X C 1
ATOM 4609 O O . LEU A 1 303 ? 70.772 73.138 39.274 1.00 27.53 303 LEU X O 1
ATOM 4625 N N . ILE A 1 304 ? 71.669 74.213 41.045 1.00 17.37 304 ILE X N 1
ATOM 4626 C CA . ILE A 1 304 ? 70.568 75.142 41.255 1.00 16.57 304 ILE X CA 1
ATOM 4627 C C . ILE A 1 304 ? 71.131 76.550 41.152 1.00 18.65 304 ILE X C 1
ATOM 4628 O O . ILE A 1 304 ? 72.111 76.880 41.829 1.00 20.08 304 ILE X O 1
ATOM 4644 N N . ASP A 1 305 ? 70.521 77.371 40.305 1.00 21.15 305 ASP X N 1
ATOM 4645 C CA . ASP A 1 305 ? 70.915 78.764 40.144 1.00 19.14 305 ASP X CA 1
ATOM 4646 C C . ASP A 1 305 ? 69.940 79.643 40.915 1.00 17.61 305 ASP X C 1
ATOM 4647 O O . ASP A 1 305 ? 68.730 79.593 40.674 1.00 24.54 305 ASP X O 1
ATOM 4656 N N . GLU A 1 306 ? 70.468 80.433 41.844 1.00 20.48 306 GLU X N 1
ATOM 4657 C CA . GLU A 1 306 ? 69.690 81.406 42.595 1.00 21.41 306 GLU X CA 1
ATOM 4658 C C . GLU A 1 306 ? 70.198 82.797 42.257 1.00 20.62 306 GLU X C 1
ATOM 4659 O O . GLU A 1 306 ? 71.403 83.003 42.085 1.00 23.33 306 GLU X O 1
ATOM 4671 N N . TYR A 1 307 ? 69.273 83.746 42.155 1.00 20.20 307 TYR X N 1
ATOM 4672 C CA . TYR A 1 307 ? 69.573 85.079 41.657 1.00 20.81 307 TYR X CA 1
ATOM 4673 C C . TYR A 1 307 ? 69.104 86.114 42.665 1.00 22.10 307 TYR X C 1
ATOM 4674 O O . TYR A 1 307 ? 67.934 86.119 43.059 1.00 27.02 307 TYR X O 1
ATOM 4692 N N . TYR A 1 308 ? 70.020 86.984 43.080 1.00 21.34 308 TYR X N 1
ATOM 4693 C CA . TYR A 1 308 ? 69.735 88.030 44.048 1.00 23.89 308 TYR X CA 1
ATOM 4694 C C . TYR A 1 308 ? 70.252 89.358 43.516 1.00 24.78 308 TYR X C 1
ATOM 4695 O O . TYR A 1 308 ? 71.221 89.402 42.754 1.00 28.66 308 TYR X O 1
ATOM 4713 N N . ASN A 1 309 ? 69.594 90.442 43.920 1.00 28.11 309 ASN X N 1
ATOM 4714 C CA . ASN A 1 309 ? 70.035 91.779 43.558 1.00 28.13 309 ASN X CA 1
ATOM 4715 C C . ASN A 1 309 ? 71.004 92.303 44.616 1.00 31.19 309 ASN X C 1
ATOM 4716 O O . ASN A 1 309 ? 71.305 91.634 45.607 1.00 31.63 309 ASN X O 1
ATOM 4727 N N . GLU A 1 310 ? 71.497 93.525 44.411 1.00 35.09 310 GLU X N 1
ATOM 4728 C CA . GLU A 1 310 ? 72.523 94.077 45.290 1.00 36.31 310 GLU X CA 1
ATOM 4729 C C . GLU A 1 310 ? 72.017 94.360 46.700 1.00 35.45 310 GLU X C 1
ATOM 4730 O O . GLU A 1 310 ? 72.828 94.724 47.558 1.00 34.13 310 GLU X O 1
ATOM 4742 N N . GLU A 1 311 ? 70.720 94.211 46.963 1.00 33.57 311 GLU X N 1
ATOM 4743 C CA . GLU A 1 311 ? 70.179 94.303 48.312 1.00 32.96 311 GLU X CA 1
ATOM 4744 C C . GLU A 1 311 ? 70.044 92.941 48.979 1.00 32.98 311 GLU X C 1
ATOM 4745 O O . GLU A 1 311 ? 69.492 92.853 50.079 1.00 33.49 311 GLU X O 1
ATOM 4757 N N . GLY A 1 312 ? 70.529 91.879 48.340 1.00 32.81 312 GLY X N 1
ATOM 4758 C CA . GLY A 1 312 ? 70.375 90.549 48.892 1.00 28.65 312 GLY X CA 1
ATOM 4759 C C . GLY A 1 312 ? 68.976 89.991 48.791 1.00 25.49 312 GLY X C 1
ATOM 4760 O O . GLY A 1 312 ? 68.642 89.050 49.513 1.00 28.04 312 GLY X O 1
ATOM 4764 N N . LEU A 1 313 ? 68.147 90.547 47.915 1.00 25.85 313 LEU X N 1
ATOM 4765 C CA . LEU A 1 313 ? 66.776 90.108 47.713 1.00 28.15 313 LEU X CA 1
ATOM 4766 C C . LEU A 1 313 ? 66.619 89.547 46.305 1.00 26.63 313 LEU X C 1
ATOM 4767 O O . LEU A 1 313 ? 67.479 89.723 45.440 1.00 28.82 313 LEU X O 1
ATOM 4783 N N . GLN A 1 314 ? 65.498 88.866 46.083 1.00 28.41 314 GLN X N 1
ATOM 4784 C CA . GLN A 1 314 ? 65.200 88.217 44.812 1.00 26.30 314 GLN X CA 1
ATOM 4785 C C . GLN A 1 314 ? 64.065 88.968 44.128 1.00 31.66 314 GLN X C 1
ATOM 4786 O O . GLN A 1 314 ? 63.061 89.299 44.768 1.00 33.18 314 GLN X O 1
ATOM 4800 N N . ASN A 1 315 ? 64.225 89.228 42.828 1.00 35.11 315 ASN X N 1
ATOM 4801 C CA . ASN A 1 315 ? 63.259 90.060 42.117 1.00 36.59 315 ASN X CA 1
ATOM 4802 C C . ASN A 1 315 ? 62.084 89.240 41.600 1.00 37.37 315 ASN X C 1
ATOM 4803 O O . ASN A 1 315 ? 60.922 89.596 41.830 1.00 40.38 315 ASN X O 1
ATOM 4807 N N . GLY A 1 316 ? 62.359 88.147 40.902 1.00 37.41 316 GLY X N 1
ATOM 4808 C CA . GLY A 1 316 ? 61.316 87.370 40.266 1.00 38.44 316 GLY X CA 1
ATOM 4809 C C . GLY A 1 316 ? 60.688 86.388 41.230 1.00 40.18 316 GLY X C 1
ATOM 4810 O O . GLY A 1 316 ? 61.164 86.186 42.347 1.00 40.25 316 GLY X O 1
ATOM 4814 N N . GLU A 1 317 ? 59.592 85.776 40.777 1.00 37.41 317 GLU X N 1
ATOM 4815 C CA . GLU A 1 317 ? 58.934 84.754 41.583 1.00 35.86 317 GLU X CA 1
ATOM 4816 C C . GLU A 1 317 ? 59.875 83.588 41.858 1.00 38.84 317 GLU X C 1
ATOM 4817 O O . GLU A 1 317 ? 59.914 83.063 42.977 1.00 37.76 317 GLU X O 1
ATOM 4821 N N . GLY A 1 318 ? 60.630 83.165 40.848 1.00 36.14 318 GLY X N 1
ATOM 4822 C CA . GLY A 1 318 ? 61.624 82.124 41.028 1.00 31.10 318 GLY X CA 1
ATOM 4823 C C . GLY A 1 318 ? 61.942 81.442 39.719 1.00 30.48 318 GLY X C 1
ATOM 4824 O O . GLY A 1 318 ? 61.261 81.645 38.708 1.00 32.98 318 GLY X O 1
ATOM 4828 N N . GLN A 1 319 ? 62.996 80.630 39.746 1.00 28.00 319 GLN X N 1
ATOM 4829 C CA . GLN A 1 319 ? 63.360 79.788 38.615 1.00 25.38 319 GLN X CA 1
ATOM 4830 C C . GLN A 1 319 ? 62.526 78.507 38.601 1.00 26.55 319 GLN X C 1
ATOM 4831 O O . GLN A 1 319 ? 61.735 78.240 39.505 1.00 29.61 319 GLN X O 1
ATOM 4845 N N . ARG A 1 320 ? 62.697 77.715 37.538 1.00 27.27 320 ARG X N 1
ATOM 4846 C CA . ARG A 1 320 ? 62.056 76.407 37.490 1.00 25.34 320 ARG X CA 1
ATOM 4847 C C . ARG A 1 320 ? 62.723 75.449 38.469 1.00 27.49 320 ARG X C 1
ATOM 4848 O O . ARG A 1 320 ? 62.044 74.743 39.224 1.00 26.38 320 ARG X O 1
ATOM 4869 N N . GLY A 1 321 ? 64.052 75.406 38.468 1.00 22.68 321 GLY X N 1
ATOM 4870 C CA . GLY A 1 321 ? 64.767 74.633 39.462 1.00 17.01 321 GLY X CA 1
ATOM 4871 C C . GLY A 1 321 ? 64.948 75.435 40.733 1.00 16.12 321 GLY X C 1
ATOM 4872 O O . GLY A 1 321 ? 65.704 76.408 40.748 1.00 21.66 321 GLY X O 1
ATOM 4876 N N . ARG A 1 322 ? 64.250 75.051 41.800 1.00 15.15 322 ARG X N 1
ATOM 4877 C CA . ARG A 1 322 ? 64.288 75.774 43.063 1.00 15.47 322 ARG X CA 1
ATOM 4878 C C . ARG A 1 322 ? 64.518 74.806 44.211 1.00 13.70 322 ARG X C 1
ATOM 4879 O O . ARG A 1 322 ? 64.138 73.636 44.142 1.00 16.83 322 ARG X O 1
ATOM 4900 N N . ILE A 1 323 ? 65.120 75.313 45.284 1.00 9.54 323 ILE X N 1
ATOM 4901 C CA . ILE A 1 323 ? 65.283 74.550 46.515 1.00 15.97 323 ILE X CA 1
ATOM 4902 C C . ILE A 1 323 ? 64.070 74.853 47.391 1.00 11.85 323 ILE X C 1
ATOM 4903 O O . ILE A 1 323 ? 63.999 75.894 48.044 1.00 20.49 323 ILE X O 1
ATOM 4919 N N . TRP A 1 324 ? 63.110 73.935 47.393 1.00 10.26 324 TRP X N 1
ATOM 4920 C CA . TRP A 1 324 ? 61.924 74.065 48.224 1.00 11.21 324 TRP X CA 1
ATOM 4921 C C . TRP A 1 324 ? 62.290 73.921 49.694 1.00 11.00 324 TRP X C 1
ATOM 4922 O O . TRP A 1 324 ? 63.124 73.086 50.063 1.00 13.46 324 TRP X O 1
ATOM 4943 N N . ILE A 1 325 ? 61.641 74.729 50.536 1.00 7.99 325 ILE X N 1
ATOM 4944 C CA . ILE A 1 325 ? 61.857 74.633 51.977 1.00 10.38 325 ILE X CA 1
ATOM 4945 C C . ILE A 1 325 ? 61.554 73.219 52.455 1.00 8.70 325 ILE X C 1
ATOM 4946 O O . ILE A 1 325 ? 62.288 72.654 53.274 1.00 13.30 325 ILE X O 1
ATOM 4962 N N . PHE A 1 326 ? 60.474 72.624 51.954 1.00 9.55 326 PHE X N 1
ATOM 4963 C CA . PHE A 1 326 ? 60.216 71.211 52.185 1.00 7.97 326 PHE X CA 1
ATOM 4964 C C . PHE A 1 326 ? 59.360 70.665 51.053 1.00 8.24 326 PHE X C 1
ATOM 4965 O O . PHE A 1 326 ? 58.699 71.411 50.326 1.00 17.28 326 PHE X O 1
ATOM 4982 N N . GLN A 1 327 ? 59.392 69.344 50.913 1.00 6.67 327 GLN X N 1
ATOM 4983 C CA . GLN A 1 327 ? 58.576 68.626 49.945 1.00 8.35 327 GLN X CA 1
ATOM 4984 C C . GLN A 1 327 ? 58.140 67.314 50.576 1.00 3.31 327 GLN X C 1
ATOM 4985 O O . GLN A 1 327 ? 58.951 66.624 51.199 1.00 11.11 327 GLN X O 1
ATOM 4999 N N . THR A 1 328 ? 56.873 66.976 50.447 1.00 10.15 328 THR X N 1
ATOM 5000 C CA . THR A 1 328 ? 56.323 65.708 50.990 1.00 10.65 328 THR X CA 1
ATOM 5001 C C . THR A 1 328 ? 56.401 64.646 49.901 1.00 6.06 328 THR X C 1
ATOM 5002 O O . THR A 1 328 ? 56.404 64.999 48.726 1.00 13.04 328 THR X O 1
ATOM 5013 N N . SER A 1 329 ? 56.439 63.390 50.286 1.00 8.04 329 SER X N 1
ATOM 5014 C CA . SER A 1 329 ? 56.519 62.254 49.351 1.00 9.05 329 SER X CA 1
ATOM 5015 C C . SER A 1 329 ? 55.822 61.061 49.984 1.00 8.93 329 SER X C 1
ATOM 5016 O O . SER A 1 329 ? 55.815 60.973 51.203 1.00 11.39 329 SER X O 1
ATOM 5024 N N . THR A 1 330 ? 55.267 60.190 49.171 1.00 10.87 330 THR X N 1
ATOM 5025 C CA . THR A 1 330 ? 54.654 58.949 49.670 1.00 13.08 330 THR X CA 1
ATOM 5026 C C . THR A 1 330 ? 55.648 57.810 49.495 1.00 7.61 330 THR X C 1
ATOM 5027 O O . THR A 1 330 ? 56.126 57.631 48.396 1.00 7.32 330 THR X O 1
ATOM 5038 N N . GLU A 1 331 ? 55.959 57.114 50.567 1.00 8.26 331 GLU X N 1
ATOM 5039 C CA . GLU A 1 331 ? 56.777 55.888 50.496 1.00 10.59 331 GLU X CA 1
ATOM 5040 C C . GLU A 1 331 ? 55.775 54.750 50.670 1.00 10.15 331 GLU X C 1
ATOM 5041 O O . GLU A 1 331 ? 54.844 54.931 51.455 1.00 13.51 331 GLU X O 1
ATOM 5053 N N . CYS A 1 332 ? 55.946 53.651 49.960 1.00 8.13 332 CYS X N 1
ATOM 5054 C CA . CYS A 1 332 ? 55.066 52.465 50.069 1.00 7.25 332 CYS X CA 1
ATOM 5055 C C . CYS A 1 332 ? 55.935 51.215 50.182 1.00 8.18 332 CYS X C 1
ATOM 5056 O O . CYS A 1 332 ? 57.009 51.221 49.611 1.00 10.24 332 CYS X O 1
ATOM 5064 N N . TRP A 1 333 ? 55.468 50.206 50.912 1.00 7.76 333 TRP X N 1
ATOM 5065 C CA . TRP A 1 333 ? 56.228 48.974 51.193 1.00 9.54 333 TRP X CA 1
ATOM 5066 C C . TRP A 1 333 ? 55.753 47.834 50.301 1.00 9.37 333 TRP X C 1
ATOM 5067 O O . TRP A 1 333 ? 54.575 47.507 50.338 1.00 8.63 333 TRP X O 1
ATOM 5088 N N . MET A 1 334 ? 56.667 47.230 49.583 1.00 7.57 334 MET X N 1
ATOM 5089 C CA . MET A 1 334 ? 56.355 46.072 48.753 1.00 9.78 334 MET X CA 1
ATOM 5090 C C . MET A 1 334 ? 57.647 45.502 48.184 1.00 9.93 334 MET X C 1
ATOM 5091 O O . MET A 1 334 ? 58.699 46.147 48.199 1.00 9.99 334 MET X O 1
ATOM 5105 N N . THR A 1 335 ? 57.550 44.267 47.696 1.00 8.82 335 THR X N 1
ATOM 5106 C CA . THR A 1 335 ? 58.618 43.651 46.929 1.00 6.32 335 THR X CA 1
ATOM 5107 C C . THR A 1 335 ? 58.629 44.212 45.509 1.00 8.12 335 THR X C 1
ATOM 5108 O O . THR A 1 335 ? 57.675 44.846 45.055 1.00 12.02 335 THR X O 1
ATOM 5119 N N . ARG A 1 336 ? 59.726 43.962 44.798 1.00 10.08 336 ARG X N 1
ATOM 5120 C CA . ARG A 1 336 ? 59.902 44.418 43.419 1.00 11.59 336 ARG X CA 1
ATOM 5121 C C . ARG A 1 336 ? 60.307 43.217 42.574 1.00 11.81 336 ARG X C 1
ATOM 5122 O O . ARG A 1 336 ? 61.484 43.055 42.227 1.00 15.19 336 ARG X O 1
ATOM 5143 N N . PRO A 1 337 ? 59.353 42.345 42.233 1.00 19.46 337 PRO X N 1
ATOM 5144 C CA . PRO A 1 337 ? 59.706 41.137 41.467 1.00 11.05 337 PRO X CA 1
ATOM 5145 C C . PRO A 1 337 ? 60.335 41.426 40.116 1.00 9.90 337 PRO X C 1
ATOM 5146 O O . PRO A 1 337 ? 61.183 40.649 39.663 1.00 21.18 337 PRO X O 1
ATOM 5157 N N . ALA A 1 338 ? 59.945 42.514 39.455 1.00 12.05 338 ALA X N 1
ATOM 5158 C CA . ALA A 1 338 ? 60.431 42.813 38.114 1.00 11.97 338 ALA X CA 1
ATOM 5159 C C . ALA A 1 338 ? 61.775 43.530 38.110 1.00 11.90 338 ALA X C 1
ATOM 5160 O O . ALA A 1 338 ? 62.302 43.808 37.028 1.00 16.60 338 ALA X O 1
ATOM 5167 N N . LEU A 1 339 ? 62.334 43.836 39.274 1.00 12.35 339 LEU X N 1
ATOM 5168 C CA . LEU A 1 339 ? 63.626 44.491 39.386 1.00 13.68 339 LEU X CA 1
ATOM 5169 C C . LEU A 1 339 ? 64.701 43.485 39.764 1.00 14.90 339 LEU X C 1
ATOM 5170 O O . LEU A 1 339 ? 64.399 42.371 40.202 1.00 23.34 339 LEU X O 1
ATOM 5186 N N . PRO A 1 340 ? 65.975 43.841 39.609 1.00 19.58 340 PRO X N 1
ATOM 5187 C CA . PRO A 1 340 ? 67.042 42.968 40.107 1.00 16.12 340 PRO X CA 1
ATOM 5188 C C . PRO A 1 340 ? 66.882 42.721 41.600 1.00 18.95 340 PRO X C 1
ATOM 5189 O O . PRO A 1 340 ? 66.365 43.561 42.338 1.00 24.75 340 PRO X O 1
ATOM 5200 N N . GLN A 1 341 ? 67.315 41.543 42.037 1.00 20.86 341 GLN X N 1
ATOM 5201 C CA . GLN A 1 341 ? 67.108 41.141 43.421 1.00 21.06 341 GLN X CA 1
ATOM 5202 C C . GLN A 1 341 ? 67.766 42.131 44.375 1.00 21.19 341 GLN X C 1
ATOM 5203 O O . GLN A 1 341 ? 68.850 42.655 44.106 1.00 28.86 341 GLN X O 1
ATOM 5217 N N . GLY A 1 342 ? 67.094 42.389 45.495 1.00 20.17 342 GLY X N 1
ATOM 5218 C CA . GLY A 1 342 ? 67.622 43.236 46.547 1.00 18.94 342 GLY X CA 1
ATOM 5219 C C . GLY A 1 342 ? 66.967 44.593 46.674 1.00 16.40 342 GLY X C 1
ATOM 5220 O O . GLY A 1 342 ? 67.428 45.402 47.488 1.00 21.49 342 GLY X O 1
ATOM 5224 N N . TYR A 1 343 ? 65.915 44.876 45.909 1.00 12.04 343 TYR X N 1
ATOM 5225 C CA . TYR A 1 343 ? 65.239 46.166 45.952 1.00 15.84 343 TYR X CA 1
ATOM 5226 C C . TYR A 1 343 ? 63.870 46.101 46.616 1.00 12.39 343 TYR X C 1
ATOM 5227 O O . TYR A 1 343 ? 63.084 47.041 46.473 1.00 18.54 343 TYR X O 1
ATOM 5245 N N . ASP A 1 344 ? 63.567 45.023 47.334 1.00 11.82 344 ASP X N 1
ATOM 5246 C CA . ASP A 1 344 ? 62.328 44.960 48.096 1.00 10.84 344 ASP X CA 1
ATOM 5247 C C . ASP A 1 344 ? 62.381 45.928 49.272 1.00 9.58 344 ASP X C 1
ATOM 5248 O O . ASP A 1 344 ? 63.450 46.230 49.809 1.00 17.77 344 ASP X O 1
ATOM 5257 N N . GLY A 1 345 ? 61.233 46.438 49.670 1.00 13.30 345 GLY X N 1
ATOM 5258 C CA . GLY A 1 345 ? 61.135 47.307 50.842 1.00 8.15 345 GLY X CA 1
ATOM 5259 C C . GLY A 1 345 ? 60.479 48.612 50.521 1.00 4.99 345 GLY X C 1
ATOM 5260 O O . GLY A 1 345 ? 59.475 48.597 49.824 1.00 12.72 345 GLY X O 1
ATOM 5264 N N . TRP A 1 346 ? 61.008 49.699 51.048 1.00 6.26 346 TRP X N 1
ATOM 5265 C CA . TRP A 1 346 ? 60.409 51.040 50.867 1.00 9.23 346 TRP X CA 1
ATOM 5266 C C . TRP A 1 346 ? 60.600 51.534 49.437 1.00 4.66 346 TRP X C 1
ATOM 5267 O O . TRP A 1 346 ? 61.726 51.530 48.950 1.00 9.39 346 TRP X O 1
ATOM 5288 N N . GLN A 1 347 ? 59.518 51.925 48.797 1.00 12.40 347 GLN X N 1
ATOM 5289 C CA . GLN A 1 347 ? 59.504 52.460 47.425 1.00 8.32 347 GLN X CA 1
ATOM 5290 C C . GLN A 1 347 ? 58.975 53.889 47.505 1.00 9.26 347 GLN X C 1
ATOM 5291 O O . GLN A 1 347 ? 58.026 54.109 48.248 1.00 19.17 347 GLN X O 1
ATOM 5305 N N . ILE A 1 348 ? 59.530 54.806 46.737 1.00 9.55 348 ILE X N 1
ATOM 5306 C CA . ILE A 1 348 ? 59.037 56.208 46.677 1.00 13.59 348 ILE X CA 1
ATOM 5307 C C . ILE A 1 348 ? 58.130 56.371 45.462 1.00 13.10 348 ILE X C 1
ATOM 5308 O O . ILE A 1 348 ? 58.577 56.070 44.365 1.00 15.68 348 ILE X O 1
ATOM 5324 N N . LEU A 1 349 ? 56.908 56.850 45.654 1.00 11.42 349 LEU X N 1
ATOM 5325 C CA . LEU A 1 349 ? 55.999 57.158 44.530 1.00 15.49 349 LEU X CA 1
ATOM 5326 C C . LEU A 1 349 ? 56.452 58.489 43.952 1.00 12.61 349 LEU X C 1
ATOM 5327 O O . LEU A 1 349 ? 56.594 59.420 44.719 1.00 22.65 349 LEU X O 1
ATOM 5343 N N . HIS A 1 350 ? 56.749 58.563 42.671 1.00 12.00 350 HIS X N 1
ATOM 5344 C CA . HIS A 1 350 ? 57.272 59.800 42.055 1.00 14.38 350 HIS X CA 1
ATOM 5345 C C . HIS A 1 350 ? 56.495 60.120 40.783 1.00 19.51 350 HIS X C 1
ATOM 5346 O O . HIS A 1 350 ? 56.906 59.690 39.711 1.00 18.26 350 HIS X O 1
ATOM 5360 N N . PRO A 1 351 ? 55.375 60.869 40.867 1.00 21.67 351 PRO X N 1
ATOM 5361 C CA . PRO A 1 351 ? 54.693 61.307 39.646 1.00 22.43 351 PRO X CA 1
ATOM 5362 C C . PRO A 1 351 ? 55.589 62.216 38.822 1.00 23.20 351 PRO X C 1
ATOM 5363 O O . PRO A 1 351 ? 56.478 62.888 39.347 1.00 25.59 351 PRO X O 1
ATOM 5374 N N . SER A 1 352 ? 55.352 62.230 37.515 1.00 27.95 352 SER X N 1
ATOM 5375 C CA . SER A 1 352 ? 56.090 63.086 36.590 1.00 32.00 352 SER X CA 1
ATOM 5376 C C . SER A 1 352 ? 55.091 63.861 35.737 1.00 33.11 352 SER X C 1
ATOM 5377 O O . SER A 1 352 ? 54.750 63.433 34.629 1.00 38.12 352 SER X O 1
ATOM 5381 N N . ALA A 1 353 ? 54.646 65.005 36.257 1.00 32.44 353 ALA X N 1
ATOM 5382 C CA . ALA A 1 353 ? 53.760 65.942 35.556 1.00 33.63 353 ALA X CA 1
ATOM 5383 C C . ALA A 1 353 ? 52.798 65.274 34.578 1.00 33.26 353 ALA X C 1
ATOM 5384 O O . ALA A 1 353 ? 53.046 65.249 33.371 1.00 38.10 353 ALA X O 1
ATOM 5391 N N . GLY A 1 361 ? 49.831 62.256 33.478 1.00 31.94 361 GLY X N 1
ATOM 5392 C CA . GLY A 1 361 ? 51.195 61.783 33.333 1.00 30.12 361 GLY X CA 1
ATOM 5393 C C . GLY A 1 361 ? 51.373 60.351 33.796 1.00 28.57 361 GLY X C 1
ATOM 5394 O O . GLY A 1 361 ? 50.433 59.558 33.767 1.00 35.55 361 GLY X O 1
ATOM 5397 N N . SER A 1 362 ? 52.589 60.020 34.224 1.00 27.77 362 SER X N 1
ATOM 5398 C CA . SER A 1 362 ? 52.918 58.689 34.706 1.00 24.56 362 SER X CA 1
ATOM 5399 C C . SER A 1 362 ? 53.661 58.797 36.029 1.00 23.22 362 SER X C 1
ATOM 5400 O O . SER A 1 362 ? 54.338 59.792 36.301 1.00 29.30 362 SER X O 1
ATOM 5408 N N . CYS A 1 363 ? 53.531 57.758 36.845 1.00 18.26 363 CYS X N 1
ATOM 5409 C CA . CYS A 1 363 ? 54.171 57.692 38.149 1.00 18.30 363 CYS X CA 1
ATOM 5410 C C . CYS A 1 363 ? 55.117 56.504 38.186 1.00 17.21 363 CYS X C 1
ATOM 5411 O O . CYS A 1 363 ? 54.813 55.439 37.640 1.00 21.27 363 CYS X O 1
ATOM 5419 N N . ASP A 1 364 ? 56.268 56.695 38.823 1.00 18.83 364 ASP X N 1
ATOM 5420 C CA . ASP A 1 364 ? 57.279 55.659 38.955 1.00 16.54 364 ASP X CA 1
ATOM 5421 C C . ASP A 1 364 ? 57.438 55.288 40.422 1.00 13.05 364 ASP X C 1
ATOM 5422 O O . ASP A 1 364 ? 57.241 56.123 41.311 1.00 20.68 364 ASP X O 1
ATOM 5431 N N . LEU A 1 365 ? 57.764 54.025 40.674 1.00 15.88 365 LEU X N 1
ATOM 5432 C CA . LEU A 1 365 ? 58.111 53.556 42.007 1.00 11.66 365 LEU X CA 1
ATOM 5433 C C . LEU A 1 365 ? 59.617 53.348 42.050 1.00 10.15 365 LEU X C 1
ATOM 5434 O O . LEU A 1 365 ? 60.157 52.543 41.283 1.00 16.20 365 LEU X O 1
ATOM 5450 N N . VAL A 1 366 ? 60.291 54.071 42.935 1.00 13.00 366 VAL X N 1
ATOM 5451 C CA . VAL A 1 366 ? 61.746 54.086 42.994 1.00 10.11 366 VAL X CA 1
ATOM 5452 C C . VAL A 1 366 ? 62.180 53.470 44.320 1.00 11.39 366 VAL X C 1
ATOM 5453 O O . VAL A 1 366 ? 61.827 53.989 45.379 1.00 13.33 366 VAL X O 1
ATOM 5466 N N . PRO A 1 367 ? 62.894 52.333 44.303 1.00 8.54 367 PRO X N 1
ATOM 5467 C CA . PRO A 1 367 ? 63.409 51.761 45.538 1.00 8.61 367 PRO X CA 1
ATOM 5468 C C . PRO A 1 367 ? 64.288 52.825 46.226 1.00 10.62 367 PRO X C 1
ATOM 5469 O O . PRO A 1 367 ? 65.030 53.482 45.556 1.00 14.98 367 PRO X O 1
ATOM 5480 N N . VAL A 1 368 ? 64.120 53.044 47.523 1.00 12.02 368 VAL X N 1
ATOM 5481 C CA . VAL A 1 368 ? 64.868 54.103 48.262 1.00 10.92 368 VAL X CA 1
ATOM 5482 C C . VAL A 1 368 ? 66.369 53.846 48.103 1.00 10.06 368 VAL X C 1
ATOM 5483 O O . VAL A 1 368 ? 67.083 54.805 47.896 1.00 12.45 368 VAL X O 1
ATOM 5496 N N . ARG A 1 369 ? 66.799 52.589 48.167 1.00 11.73 369 ARG X N 1
ATOM 5497 C CA . ARG A 1 369 ? 68.210 52.174 48.022 1.00 12.80 369 ARG X CA 1
ATOM 5498 C C . ARG A 1 369 ? 68.816 52.724 46.740 1.00 15.25 369 ARG X C 1
ATOM 5499 O O . ARG A 1 369 ? 69.941 53.147 46.800 1.00 18.44 369 ARG X O 1
ATOM 5520 N N . ALA A 1 370 ? 68.092 52.639 45.627 1.00 12.99 370 ALA X N 1
ATOM 5521 C CA . ALA A 1 370 ? 68.571 53.132 44.341 1.00 12.23 370 ALA X CA 1
ATOM 5522 C C . ALA A 1 370 ? 68.907 54.614 44.416 1.00 11.38 370 ALA X C 1
ATOM 5523 O O . ALA A 1 370 ? 69.897 55.064 43.829 1.00 15.52 370 ALA X O 1
ATOM 5530 N N . VAL A 1 371 ? 68.087 55.392 45.124 1.00 9.23 371 VAL X N 1
ATOM 5531 C CA . VAL A 1 371 ? 68.400 56.802 45.327 1.00 13.01 371 VAL X CA 1
ATOM 5532 C C . VAL A 1 371 ? 69.674 56.946 46.146 1.00 10.19 371 VAL X C 1
ATOM 5533 O O . VAL A 1 371 ? 70.539 57.773 45.834 1.00 14.51 371 VAL X O 1
ATOM 5546 N N . LYS A 1 372 ? 69.814 56.146 47.205 1.00 10.87 372 LYS X N 1
ATOM 5547 C CA . LYS A 1 372 ? 71.006 56.252 48.042 1.00 9.59 372 LYS X CA 1
ATOM 5548 C C . LYS A 1 372 ? 72.270 55.900 47.266 1.00 15.17 372 LYS X C 1
ATOM 5549 O O . LYS A 1 372 ? 73.291 56.586 47.388 1.00 19.17 372 LYS X O 1
ATOM 5568 N N . GLU A 1 373 ? 72.225 54.842 46.463 1.00 16.10 373 GLU X N 1
ATOM 5569 C CA . GLU A 1 373 ? 73.401 54.371 45.745 1.00 16.43 373 GLU X CA 1
ATOM 5570 C C . GLU A 1 373 ? 73.575 55.030 44.384 1.00 14.55 373 GLU X C 1
ATOM 5571 O O . GLU A 1 373 ? 74.526 54.698 43.670 1.00 20.52 373 GLU X O 1
ATOM 5583 N N . GLY A 1 374 ? 72.691 55.949 44.008 1.00 14.19 374 GLY X N 1
ATOM 5584 C CA . GLY A 1 374 ? 72.806 56.595 42.711 1.00 14.08 374 GLY X CA 1
ATOM 5585 C C . GLY A 1 374 ? 72.703 55.627 41.554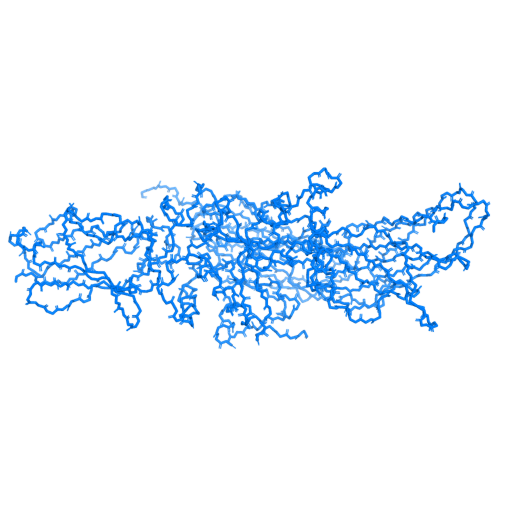 1.00 16.61 374 GLY X C 1
ATOM 5586 O O . GLY A 1 374 ? 73.455 55.743 40.580 1.00 16.51 374 GLY X O 1
ATOM 5590 N N . THR A 1 375 ? 71.786 54.662 41.643 1.00 16.30 375 THR X N 1
ATOM 5591 C CA . THR A 1 375 ? 71.591 53.676 40.582 1.00 15.40 375 THR X CA 1
ATOM 5592 C C . THR A 1 375 ? 70.666 54.275 39.522 1.00 17.52 375 THR X C 1
ATOM 5593 O O . THR A 1 375 ? 69.497 53.914 39.378 1.00 22.19 375 THR X O 1
ATOM 5604 N N . LEU A 1 376 ? 71.224 55.219 38.770 1.00 18.08 376 LEU X N 1
ATOM 5605 C CA . LEU A 1 376 ? 70.474 55.933 37.745 1.00 17.19 376 LEU X CA 1
ATOM 5606 C C . LEU A 1 376 ? 70.353 55.033 36.523 1.00 23.31 376 LEU X C 1
ATOM 5607 O O . LEU A 1 376 ? 71.336 54.796 35.814 1.00 27.40 376 LEU X O 1
ATOM 5623 N N . GLY A 1 377 ? 69.147 54.534 36.276 1.00 22.65 377 GLY X N 1
ATOM 5624 C CA . GLY A 1 377 ? 68.922 53.567 35.221 1.00 21.37 377 GLY X CA 1
ATOM 5625 C C . GLY A 1 377 ? 68.062 52.416 35.695 1.00 21.44 377 GLY X C 1
ATOM 5626 O O . GLY A 1 377 ? 67.425 51.733 34.887 1.00 28.88 377 GLY X O 1
ATOM 5630 N N . LEU A 1 378 ? 68.038 52.187 37.010 1.00 18.40 378 LEU X N 1
ATOM 5631 C CA . LEU A 1 378 ? 67.155 51.164 37.559 1.00 17.00 378 LEU X CA 1
ATOM 5632 C C . LEU A 1 378 ? 65.698 51.494 37.264 1.00 19.15 378 LEU X C 1
ATOM 5633 O O . LEU A 1 378 ? 64.915 50.611 36.896 1.00 23.56 378 LEU X O 1
ATOM 5649 N N . THR A 1 379 ? 65.319 52.754 37.427 1.00 19.51 379 THR X N 1
ATOM 5650 C CA . THR A 1 379 ? 64.003 53.254 37.068 1.00 17.93 379 THR X CA 1
ATOM 5651 C C . THR A 1 379 ? 64.177 54.648 36.486 1.00 19.91 379 THR X C 1
ATOM 5652 O O . THR A 1 379 ? 65.175 55.321 36.766 1.00 19.69 379 THR X O 1
ATOM 5663 N N . PRO A 1 380 ? 63.230 55.106 35.665 1.00 20.55 380 PRO X N 1
ATOM 5664 C CA . PRO A 1 380 ? 63.398 56.426 35.033 1.00 18.92 380 PRO X CA 1
ATOM 5665 C C . PRO A 1 380 ? 63.499 57.579 36.019 1.00 17.58 380 PRO X C 1
ATOM 5666 O O . PRO A 1 380 ? 64.178 58.570 35.725 1.00 22.75 380 PRO X O 1
ATOM 5677 N N . ALA A 1 381 ? 62.854 57.485 37.178 1.00 19.69 381 ALA X N 1
ATOM 5678 C CA . ALA A 1 381 ? 62.769 58.604 38.108 1.00 14.41 381 ALA X CA 1
ATOM 5679 C C . ALA A 1 381 ? 63.925 58.664 39.099 1.00 15.46 381 ALA X C 1
ATOM 5680 O O . ALA A 1 381 ? 63.951 59.574 39.934 1.00 20.45 381 ALA X O 1
ATOM 5687 N N . VAL A 1 382 ? 64.878 57.732 39.035 1.00 15.24 382 VAL X N 1
ATOM 5688 C CA . VAL A 1 382 ? 65.970 57.734 40.006 1.00 17.60 382 VAL X CA 1
ATOM 5689 C C . VAL A 1 382 ? 66.781 59.019 39.899 1.00 17.35 382 VAL X C 1
ATOM 5690 O O . VAL A 1 382 ? 67.189 59.596 40.913 1.00 18.85 382 VAL X O 1
ATOM 5703 N N . SER A 1 383 ? 67.041 59.479 38.675 1.00 17.08 383 SER X N 1
ATOM 5704 C CA . SER A 1 383 ? 67.890 60.652 38.491 1.00 17.00 383 SER X CA 1
ATOM 5705 C C . SER A 1 383 ? 67.283 61.887 39.150 1.00 16.54 383 SER X C 1
ATOM 5706 O O . SER A 1 383 ? 67.978 62.639 39.843 1.00 20.80 383 SER X O 1
ATOM 5714 N N . ASP A 1 384 ? 65.983 62.113 38.947 1.00 17.34 384 ASP X N 1
ATOM 5715 C CA . ASP A 1 384 ? 65.343 63.297 39.514 1.00 16.28 384 ASP X CA 1
ATOM 5716 C C . ASP A 1 384 ? 65.349 63.248 41.038 1.00 17.17 384 ASP X C 1
ATOM 5717 O O . ASP A 1 384 ? 65.659 64.243 41.703 1.00 20.82 384 ASP X O 1
ATOM 5726 N N . LEU A 1 385 ? 65.016 62.089 41.610 1.00 16.13 385 LEU X N 1
ATOM 5727 C CA . LEU A 1 385 ? 65.014 61.962 43.063 1.00 11.58 385 LEU X CA 1
ATOM 5728 C C . LEU A 1 385 ? 66.413 62.157 43.631 1.00 14.91 385 LEU X C 1
ATOM 5729 O O . LEU A 1 385 ? 66.586 62.815 44.663 1.00 17.61 385 LEU X O 1
ATOM 5745 N N . PHE A 1 386 ? 67.424 61.591 42.971 1.00 11.40 386 PHE X N 1
ATOM 5746 C CA . PHE A 1 386 ? 68.797 61.761 43.428 1.00 13.43 386 PHE X CA 1
ATOM 5747 C C . PHE A 1 386 ? 69.211 63.225 43.382 1.00 11.85 386 PHE X C 1
ATOM 5748 O O . PHE A 1 386 ? 69.834 63.731 44.322 1.00 9.87 386 PHE X O 1
ATOM 5765 N N . ALA A 1 387 ? 68.869 63.925 42.298 1.00 9.83 387 ALA X N 1
ATOM 5766 C CA . ALA A 1 387 ? 69.207 65.339 42.197 1.00 12.25 387 ALA X CA 1
ATOM 5767 C C . ALA A 1 387 ? 68.464 66.170 43.232 1.00 14.89 387 ALA X C 1
ATOM 5768 O O . ALA A 1 387 ? 68.968 67.211 43.665 1.00 14.20 387 ALA X O 1
ATOM 5775 N N . ALA A 1 388 ? 67.269 65.732 43.636 1.00 12.46 388 ALA X N 1
ATOM 5776 C CA . ALA A 1 388 ? 66.494 66.509 44.596 1.00 13.21 388 ALA X CA 1
ATOM 5777 C C . ALA A 1 388 ? 67.204 66.632 45.937 1.00 12.97 388 ALA X C 1
ATOM 5778 O O . ALA A 1 388 ? 66.982 67.607 46.664 1.00 19.63 388 ALA X O 1
ATOM 5785 N N . ILE A 1 389 ? 68.059 65.669 46.283 1.00 15.29 389 ILE X N 1
ATOM 5786 C CA . ILE A 1 389 ? 68.732 65.642 47.574 1.00 12.23 389 ILE X CA 1
ATOM 5787 C C . ILE A 1 389 ? 70.250 65.623 47.435 1.00 9.94 389 ILE X C 1
ATOM 5788 O O . ILE A 1 389 ? 70.949 65.328 48.402 1.00 18.61 389 ILE X O 1
ATOM 5804 N N . ASN A 1 390 ? 70.778 65.937 46.250 1.00 9.26 390 ASN X N 1
ATOM 5805 C CA . ASN A 1 390 ? 72.219 65.986 46.044 1.00 12.12 390 ASN X CA 1
ATOM 5806 C C . ASN A 1 390 ? 72.677 67.188 45.231 1.00 14.51 390 ASN X C 1
ATOM 5807 O O . ASN A 1 390 ? 73.886 67.352 45.035 1.00 20.24 390 ASN X O 1
ATOM 5818 N N . ALA A 1 391 ? 71.763 68.032 44.764 1.00 13.65 391 ALA X N 1
ATOM 5819 C CA . ALA A 1 391 ? 72.147 69.176 43.955 1.00 15.77 391 ALA X CA 1
ATOM 5820 C C . ALA A 1 391 ? 72.927 70.190 44.787 1.00 14.65 391 ALA X C 1
ATOM 5821 O O . ALA A 1 391 ? 72.811 70.255 46.013 1.00 12.95 391 ALA X O 1
ATOM 5828 N N . SER A 1 392 ? 73.735 70.987 44.094 1.00 13.68 392 SER X N 1
ATOM 5829 C CA . SER A 1 392 ? 74.512 72.056 44.702 1.00 18.99 392 SER X CA 1
ATOM 5830 C C . SER A 1 392 ? 73.989 73.400 44.215 1.00 19.53 392 SER X C 1
ATOM 5831 O O . SER A 1 392 ? 73.599 73.542 43.052 1.00 21.06 392 SER X O 1
ATOM 5839 N N . CYS A 1 393 ? 73.979 74.381 45.111 1.00 19.19 393 CYS X N 1
ATOM 5840 C CA . CYS A 1 393 ? 73.396 75.687 44.843 1.00 16.13 393 CYS X CA 1
ATOM 5841 C C . CYS A 1 393 ? 74.480 76.667 44.415 1.00 17.21 393 CYS X C 1
ATOM 5842 O O . CYS A 1 393 ? 75.509 76.794 45.085 1.00 23.76 393 CYS X O 1
ATOM 5850 N N . VAL A 1 394 ? 74.245 77.353 43.300 1.00 12.08 394 VAL X N 1
ATOM 5851 C CA . VAL A 1 394 ? 75.115 78.416 42.812 1.00 15.17 394 VAL X CA 1
ATOM 5852 C C . VAL A 1 394 ? 74.342 79.723 42.897 1.00 18.07 394 VAL X C 1
ATOM 5853 O O . VAL A 1 394 ? 73.226 79.826 42.372 1.00 16.36 394 VAL X O 1
ATOM 5866 N N . VAL A 1 395 ? 74.931 80.719 43.552 1.00 15.25 395 VAL X N 1
ATOM 5867 C CA . VAL A 1 395 ? 74.281 82.001 43.796 1.00 17.41 395 VAL X CA 1
ATOM 5868 C C . VAL A 1 395 ? 74.880 83.037 42.858 1.00 17.99 395 VAL X C 1
ATOM 5869 O O . VAL A 1 395 ? 76.106 83.151 42.747 1.00 24.32 395 VAL X O 1
ATOM 5882 N N . TRP A 1 396 ? 74.013 83.782 42.180 1.00 20.91 396 TRP X N 1
ATOM 5883 C CA . TRP A 1 396 ? 74.412 84.842 41.268 1.00 20.65 396 TRP X CA 1
ATOM 5884 C C . TRP A 1 396 ? 73.916 86.184 41.786 1.00 23.86 396 TRP X C 1
ATOM 5885 O O . TRP A 1 396 ? 72.781 86.298 42.257 1.00 25.78 396 TRP X O 1
ATOM 5906 N N . LYS A 1 397 ? 74.775 87.195 41.701 1.00 25.73 397 LYS X N 1
ATOM 5907 C CA . LYS A 1 397 ? 74.394 88.565 42.003 1.00 28.84 397 LYS X CA 1
ATOM 5908 C C . LYS A 1 397 ? 73.972 89.259 40.715 1.00 29.62 397 LYS X C 1
ATOM 5909 O O . LYS A 1 397 ? 74.723 89.271 39.733 1.00 32.55 397 LYS X O 1
ATOM 5928 N N . CYS A 1 398 ? 72.771 89.828 40.722 1.00 31.46 398 CYS X 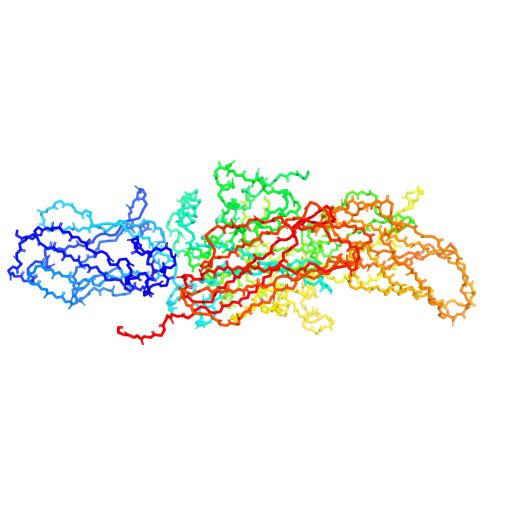N 1
ATOM 5929 C CA . CYS A 1 398 ? 72.251 90.592 39.597 1.00 33.18 398 CYS X CA 1
ATOM 5930 C C . CYS A 1 398 ? 72.537 92.067 39.839 1.00 36.26 398 CYS X C 1
ATOM 5931 O O . CYS A 1 398 ? 72.036 92.649 40.806 1.00 37.42 398 CYS X O 1
ATOM 5939 N N . CYS A 1 399 ? 73.337 92.664 38.964 1.00 44.50 399 CYS X N 1
ATOM 5940 C CA . CYS A 1 399 ? 73.738 94.055 39.090 1.00 45.25 399 CYS X CA 1
ATOM 5941 C C . CYS A 1 399 ? 72.789 94.948 38.302 1.00 48.50 399 CYS X C 1
ATOM 5942 O O . CYS A 1 399 ? 72.228 94.541 37.281 1.00 48.15 399 CYS X O 1
ATOM 5950 N N . GLU A 1 400 ? 72.609 96.176 38.794 1.00 52.62 400 GLU X N 1
ATOM 5951 C CA . GLU A 1 400 ? 71.742 97.126 38.104 1.00 52.95 400 GLU X CA 1
ATOM 5952 C C . GLU A 1 400 ? 72.201 97.354 36.671 1.00 53.37 400 GLU X C 1
ATOM 5953 O O . GLU A 1 400 ? 71.374 97.590 35.783 1.00 53.96 400 GLU X O 1
ATOM 5965 N N . ASP A 1 401 ? 73.510 97.282 36.425 1.00 52.60 401 ASP X N 1
ATOM 5966 C CA . ASP A 1 401 ? 74.030 97.403 35.069 1.00 52.68 401 ASP X CA 1
ATOM 5967 C C . ASP A 1 401 ? 73.556 96.270 34.167 1.00 53.53 401 ASP X C 1
ATOM 5968 O O . ASP A 1 401 ? 73.603 96.410 32.941 1.00 53.65 401 ASP X O 1
ATOM 5977 N N . GLY A 1 402 ? 73.086 95.165 34.743 1.00 50.11 402 GLY X N 1
ATOM 5978 C CA . GLY A 1 402 ? 72.756 93.972 33.998 1.00 48.64 402 GLY X CA 1
ATOM 5979 C C . GLY A 1 402 ? 73.782 92.868 34.113 1.00 48.54 402 GLY X C 1
ATOM 5980 O O . GLY A 1 402 ? 73.491 91.730 33.724 1.00 48.88 402 GLY X O 1
ATOM 5984 N N . THR A 1 403 ? 74.970 93.169 34.634 1.00 46.61 403 THR X N 1
ATOM 5985 C CA . THR A 1 403 ? 75.964 92.135 34.876 1.00 45.35 403 THR X CA 1
ATOM 5986 C C . THR A 1 403 ? 75.402 91.078 35.817 1.00 43.65 403 THR X C 1
ATOM 5987 O O . THR A 1 403 ? 74.722 91.392 36.798 1.00 43.90 403 THR X O 1
ATOM 5998 N N . LEU A 1 404 ? 75.688 89.817 35.510 1.00 37.27 404 LEU X N 1
ATOM 5999 C CA . LEU A 1 404 ? 75.254 88.675 36.310 1.00 37.23 404 LEU X CA 1
ATOM 6000 C C . LEU A 1 404 ? 76.517 88.013 36.855 1.00 34.95 404 LEU X C 1
ATOM 6001 O O . LEU A 1 404 ? 77.084 87.115 36.228 1.00 39.21 404 LEU X O 1
ATOM 6017 N N . GLU A 1 405 ? 76.956 88.464 38.025 1.00 35.30 405 GLU X N 1
ATOM 6018 C CA . GLU A 1 405 ? 78.235 88.049 38.582 1.00 31.50 405 GLU X CA 1
ATOM 6019 C C . GLU A 1 405 ? 78.079 86.791 39.424 1.00 32.11 405 GLU X C 1
ATOM 6020 O O . GLU A 1 405 ? 77.048 86.571 40.062 1.00 28.43 405 GLU X O 1
ATOM 6032 N N . LEU A 1 406 ? 79.116 85.960 39.416 1.00 27.70 406 LEU X N 1
ATOM 6033 C CA . LEU A 1 406 ? 79.158 84.816 40.309 1.00 23.95 406 LEU X CA 1
ATOM 6034 C C . LEU A 1 406 ? 79.541 85.278 41.709 1.00 24.05 406 LEU X C 1
ATOM 6035 O O . LEU A 1 406 ? 80.243 86.277 41.886 1.00 30.67 406 LEU X O 1
ATOM 6051 N N . THR A 1 407 ? 79.069 84.540 42.706 1.00 21.79 407 THR X N 1
ATOM 6052 C CA . THR A 1 407 ? 79.175 84.934 44.100 1.00 22.97 407 THR X CA 1
ATOM 6053 C C . THR A 1 407 ? 79.839 83.829 44.912 1.00 21.17 407 THR X C 1
ATOM 6054 O O . THR A 1 407 ? 79.670 82.639 44.630 1.00 29.01 407 THR X O 1
ATOM 6065 N N . ASP A 1 408 ? 80.607 84.238 45.921 1.00 26.71 408 ASP X N 1
ATOM 6066 C CA . ASP A 1 408 ? 81.189 83.315 46.894 1.00 26.11 408 ASP X CA 1
ATOM 6067 C C . ASP A 1 408 ? 80.152 83.103 47.988 1.00 23.70 408 ASP X C 1
ATOM 6068 O O . ASP A 1 408 ? 80.059 83.870 48.946 1.00 26.36 408 ASP X O 1
ATOM 6077 N N . SER A 1 409 ? 79.364 82.044 47.846 1.00 18.56 409 SER X N 1
ATOM 6078 C CA . SER A 1 409 ? 78.228 81.787 48.714 1.00 21.55 409 SER X CA 1
ATOM 6079 C C . SER A 1 409 ? 78.545 80.676 49.706 1.00 17.91 409 SER X C 1
ATOM 6080 O O . SER A 1 409 ? 79.426 79.842 49.486 1.00 20.15 409 SER X O 1
ATOM 6088 N N . ASN A 1 410 ? 77.812 80.684 50.815 1.00 25.24 410 ASN X N 1
ATOM 6089 C CA . ASN A 1 410 ? 77.900 79.598 51.779 1.00 21.81 410 ASN X CA 1
ATOM 6090 C C . ASN A 1 410 ? 77.196 78.364 51.230 1.00 20.15 410 ASN X C 1
ATOM 6091 O O . ASN A 1 410 ? 76.196 78.468 50.516 1.00 24.13 410 ASN X O 1
ATOM 6102 N N . THR A 1 411 ? 77.730 77.191 51.555 1.00 21.72 411 THR X N 1
ATOM 6103 C CA . THR A 1 411 ? 77.146 75.949 51.064 1.00 19.79 411 THR X CA 1
ATOM 6104 C C . THR A 1 411 ? 75.719 75.804 51.572 1.00 17.62 411 THR X C 1
ATOM 6105 O O . THR A 1 411 ? 75.474 75.831 52.781 1.00 21.93 411 THR X O 1
ATOM 6116 N N . LYS A 1 412 ? 74.778 75.655 50.643 1.00 17.51 412 LYS X N 1
ATOM 6117 C CA . LYS A 1 412 ? 73.374 75.412 50.964 1.00 16.71 412 LYS X CA 1
ATOM 6118 C C . LYS A 1 412 ? 73.113 73.923 50.761 1.00 17.73 412 LYS X C 1
ATOM 6119 O O . LYS A 1 412 ? 72.995 73.451 49.630 1.00 23.47 412 LYS X O 1
ATOM 6138 N N . TYR A 1 413 ? 73.029 73.186 51.863 1.00 15.30 413 TYR X N 1
ATOM 6139 C CA . TYR A 1 413 ? 72.828 71.747 51.801 1.00 11.54 413 TYR X CA 1
ATOM 6140 C C . TYR A 1 413 ? 71.376 71.421 51.478 1.00 8.90 413 TYR X C 1
ATOM 6141 O O . TYR A 1 413 ? 70.454 72.094 51.946 1.00 16.27 413 TYR X O 1
ATOM 6159 N N . VAL A 1 414 ? 71.182 70.385 50.668 1.00 12.28 414 VAL X N 1
ATOM 6160 C CA . VAL A 1 414 ? 69.857 69.923 50.284 1.00 12.89 414 VAL X CA 1
ATOM 6161 C C . VAL A 1 414 ? 69.629 68.539 50.876 1.00 13.12 414 VAL X C 1
ATOM 6162 O O . VAL A 1 414 ? 70.561 67.850 51.300 1.00 17.96 414 VAL X O 1
ATOM 6175 N N . GLY A 1 415 ? 68.361 68.132 50.907 1.00 13.02 415 GLY X N 1
ATOM 6176 C CA . GLY A 1 415 ? 67.999 66.830 51.432 1.00 8.76 415 GLY X CA 1
ATOM 6177 C C . GLY A 1 415 ? 68.285 66.677 52.911 1.00 11.50 415 GLY X C 1
ATOM 6178 O O . GLY A 1 415 ? 68.920 65.705 53.330 1.00 16.69 415 GLY X O 1
ATOM 6182 N N . ASN A 1 416 ? 67.821 67.628 53.714 1.00 13.99 416 ASN X N 1
ATOM 6183 C CA . ASN A 1 416 ? 68.098 67.653 55.141 1.00 9.11 416 ASN X CA 1
ATOM 6184 C C . ASN A 1 416 ? 66.951 67.044 55.936 1.00 10.41 416 ASN X C 1
ATOM 6185 O O . ASN A 1 416 ? 65.776 67.214 55.599 1.00 17.82 416 ASN X O 1
ATOM 6196 N N . ASN A 1 417 ? 67.314 66.325 56.998 1.00 10.64 417 ASN X N 1
ATOM 6197 C CA . ASN A 1 417 ? 66.376 65.886 58.031 1.00 11.81 417 ASN X CA 1
ATOM 6198 C C . ASN A 1 417 ? 65.140 65.222 57.429 1.00 7.39 417 ASN X C 1
ATOM 6199 O O . ASN A 1 417 ? 64.001 65.572 57.743 1.00 14.69 417 ASN X O 1
ATOM 6210 N N . ILE A 1 418 ? 65.373 64.252 56.546 1.00 10.33 418 ILE X N 1
ATOM 6211 C CA . ILE A 1 418 ? 64.266 63.492 55.978 1.00 10.02 418 ILE X CA 1
ATOM 6212 C C . ILE A 1 418 ? 63.523 62.816 57.120 1.00 8.19 418 ILE X C 1
ATOM 6213 O O . ILE A 1 418 ? 64.084 61.978 57.836 1.00 11.61 418 ILE X O 1
ATOM 6229 N N . SER A 1 419 ? 62.254 63.177 57.295 1.00 4.91 419 SER X N 1
ATOM 6230 C CA . SER A 1 419 ? 61.520 62.874 58.513 1.00 6.51 419 SER X CA 1
ATOM 6231 C C . SER A 1 419 ? 60.219 62.151 58.200 1.00 10.46 419 SER X C 1
ATOM 6232 O O . SER A 1 419 ? 59.606 62.360 57.151 1.00 12.11 419 SER X O 1
ATOM 6240 N N . THR A 1 420 ? 59.806 61.301 59.137 1.00 8.67 420 THR X N 1
ATOM 6241 C CA . THR A 1 420 ? 58.530 60.606 59.050 1.00 10.11 420 THR X CA 1
ATOM 6242 C C . THR A 1 420 ? 58.068 60.299 60.468 1.00 10.74 420 THR X C 1
ATOM 6243 O O . THR A 1 420 ? 58.786 60.543 61.439 1.00 17.33 420 THR X O 1
ATOM 6254 N N . LYS A 1 421 ? 56.842 59.800 60.592 1.00 8.88 421 LYS X N 1
ATOM 6255 C CA . LYS A 1 421 ? 56.317 59.480 61.913 1.00 10.01 421 LYS X CA 1
ATOM 6256 C C . LYS A 1 421 ? 56.942 58.195 62.441 1.00 12.32 421 LYS X C 1
ATOM 6257 O O . LYS A 1 421 ? 57.056 57.198 61.723 1.00 15.68 421 LYS X O 1
ATOM 6276 N N . GLY A 1 422 ? 57.346 58.222 63.709 1.00 14.20 422 GLY X N 1
ATOM 6277 C CA . GLY A 1 422 ? 57.926 57.049 64.323 1.00 10.13 422 GLY X CA 1
ATOM 6278 C C . GLY A 1 422 ? 56.904 55.954 64.558 1.00 12.53 422 GLY X C 1
ATOM 6279 O O . GLY A 1 422 ? 55.697 56.186 64.635 1.00 17.82 422 GLY X O 1
ATOM 6283 N N . VAL A 1 423 ? 57.407 54.730 64.675 1.00 13.94 423 VAL X N 1
ATOM 6284 C CA . VAL A 1 423 ? 56.551 53.564 64.862 1.00 14.24 423 VAL X CA 1
ATOM 6285 C C . VAL A 1 423 ? 56.126 53.478 66.321 1.00 12.23 423 VAL X C 1
ATOM 6286 O O . VAL A 1 423 ? 56.964 53.504 67.230 1.00 16.45 423 VAL X O 1
ATOM 6299 N N . GLY A 1 424 ? 54.821 53.373 66.545 1.00 20.12 424 GLY X N 1
ATOM 6300 C CA . GLY A 1 424 ? 54.289 53.205 67.886 1.00 15.91 424 GLY X CA 1
ATOM 6301 C C . GLY A 1 424 ? 54.525 54.380 68.810 1.00 16.41 424 GLY X C 1
ATOM 6302 O O . GLY A 1 424 ? 54.731 54.182 70.013 1.00 19.84 424 GLY X O 1
ATOM 6306 N N . SER A 1 425 ? 54.499 55.599 68.281 1.00 18.46 425 SER X N 1
ATOM 6307 C CA . SER A 1 425 ? 54.663 56.794 69.099 1.00 16.52 425 SER X CA 1
ATOM 6308 C C . SER A 1 425 ? 54.322 58.008 68.248 1.00 13.25 425 SER X C 1
ATOM 6309 O O . SER A 1 425 ? 54.177 57.916 67.026 1.00 22.77 425 SER X O 1
ATOM 6317 N N . ASP A 1 426 ? 54.199 59.151 68.914 1.00 18.71 426 ASP X N 1
ATOM 6318 C CA . ASP A 1 426 ? 54.056 60.434 68.243 1.00 17.74 426 ASP X CA 1
ATOM 6319 C C . ASP A 1 426 ? 55.401 61.092 67.966 1.00 14.61 426 ASP X C 1
ATOM 6320 O O . ASP A 1 426 ? 55.439 62.272 67.607 1.00 21.65 426 ASP X O 1
ATOM 6329 N N . ARG A 1 427 ? 56.496 60.359 68.127 1.00 18.26 427 ARG X N 1
ATOM 6330 C CA . ARG A 1 427 ? 57.826 60.908 67.934 1.00 15.22 427 ARG X CA 1
ATOM 6331 C C . ARG A 1 427 ? 58.180 60.956 66.451 1.00 11.85 427 ARG X C 1
ATOM 6332 O O . ARG A 1 427 ? 57.569 60.290 65.613 1.00 18.65 427 ARG X O 1
ATOM 6353 N N . CYS A 1 428 ? 59.189 61.762 66.139 1.00 13.29 428 CYS X N 1
ATOM 6354 C CA . CYS A 1 428 ? 59.663 61.949 64.776 1.00 16.26 428 CYS X CA 1
ATOM 6355 C C . CYS A 1 428 ? 60.869 61.053 64.528 1.00 14.83 428 CYS X C 1
ATOM 6356 O O . CYS A 1 428 ? 61.820 61.055 65.316 1.00 17.95 428 CYS X O 1
ATOM 6364 N N . GLU A 1 429 ? 60.824 60.288 63.442 1.00 13.38 429 GLU X N 1
ATOM 6365 C CA . GLU A 1 429 ? 61.926 59.433 63.032 1.00 13.32 429 GLU X CA 1
ATOM 6366 C C . GLU A 1 429 ? 62.658 60.082 61.866 1.00 7.51 429 GLU X C 1
ATOM 6367 O O . GLU A 1 429 ? 62.036 60.466 60.868 1.00 16.77 429 GLU X O 1
ATOM 6379 N N . ASP A 1 430 ? 63.969 60.240 62.020 1.00 9.88 430 ASP X N 1
ATOM 6380 C CA . ASP A 1 430 ? 64.851 60.730 60.945 1.00 8.67 430 ASP X CA 1
ATOM 6381 C C . ASP A 1 430 ? 65.269 59.509 60.125 1.00 6.34 430 ASP X C 1
ATOM 6382 O O . ASP A 1 430 ? 65.787 58.587 60.726 1.00 13.88 430 ASP X O 1
ATOM 6391 N N . ILE A 1 431 ? 65.074 59.528 58.819 1.00 10.25 431 ILE X N 1
ATOM 6392 C CA . ILE A 1 431 ? 65.393 58.382 57.916 1.00 10.30 431 ILE X CA 1
ATOM 6393 C C . ILE A 1 431 ? 66.335 58.860 56.814 1.00 9.52 431 ILE X C 1
ATOM 6394 O O . ILE A 1 431 ? 66.475 58.146 55.828 1.00 12.89 431 ILE X O 1
ATOM 6410 N N . THR A 1 432 ? 66.920 60.049 56.958 1.00 11.95 432 THR X N 1
ATOM 6411 C CA . THR A 1 432 ? 67.917 60.604 56.012 1.00 9.88 432 THR X CA 1
ATOM 6412 C C . THR A 1 432 ? 68.949 59.529 55.641 1.00 7.98 432 THR X C 1
ATOM 6413 O O . THR A 1 432 ? 69.250 59.453 54.457 1.00 14.85 432 THR X O 1
ATOM 6424 N N . GLN A 1 433 ? 69.456 58.737 56.593 1.00 7.86 433 GLN X N 1
ATOM 6425 C CA . GLN A 1 433 ? 70.487 57.747 56.305 1.00 8.22 433 GLN X CA 1
ATOM 6426 C C . GLN A 1 433 ? 70.021 56.671 55.331 1.00 9.47 433 GLN X C 1
ATOM 6427 O O . GLN A 1 433 ? 70.865 55.957 54.780 1.00 15.71 433 GLN X O 1
ATOM 6441 N N . ASN A 1 434 ? 68.736 56.523 55.068 1.00 10.65 434 ASN X N 1
ATOM 6442 C CA . ASN A 1 434 ? 68.227 55.559 54.059 1.00 11.07 434 ASN X CA 1
ATOM 6443 C C . ASN A 1 434 ? 68.388 56.143 52.658 1.00 10.09 434 ASN X C 1
ATOM 6444 O O . ASN A 1 434 ? 68.481 55.368 51.723 1.00 14.82 434 ASN X O 1
ATOM 6455 N N . TYR A 1 435 ? 68.432 57.459 52.526 1.00 12.35 435 TYR X N 1
ATOM 6456 C CA . TYR A 1 435 ? 68.476 58.162 51.228 1.00 9.10 435 TYR X CA 1
ATOM 6457 C C . TYR A 1 435 ? 69.861 58.650 50.854 1.00 8.49 435 TYR X C 1
ATOM 6458 O O . TYR A 1 435 ? 70.082 58.915 49.685 1.00 14.16 435 TYR X O 1
ATOM 6476 N N . LYS A 1 436 ? 70.726 58.851 51.826 1.00 11.30 436 LYS X N 1
ATOM 6477 C CA . LYS A 1 436 ? 72.022 59.500 51.555 1.00 10.38 436 LYS X CA 1
ATOM 6478 C C . LYS A 1 436 ? 73.109 59.028 52.496 1.00 8.71 436 LYS X C 1
ATOM 6479 O O . LYS A 1 436 ? 72.797 58.713 53.634 1.00 16.53 436 LYS X O 1
ATOM 6498 N N . TYR A 1 437 ? 74.332 58.957 52.010 1.00 10.29 437 TYR X N 1
ATOM 6499 C CA . TYR A 1 437 ? 75.484 58.720 52.859 1.00 11.62 437 TYR X CA 1
ATOM 6500 C C . TYR A 1 437 ? 75.873 60.022 53.561 1.00 11.60 437 TYR X C 1
ATOM 6501 O O . TYR A 1 437 ? 75.505 61.109 53.110 1.00 15.32 437 TYR X O 1
ATOM 6519 N N . PRO A 1 438 ? 76.608 59.944 54.670 1.00 14.94 438 PRO X N 1
ATOM 6520 C CA . PRO A 1 438 ? 77.023 61.174 55.356 1.00 14.08 438 PRO X CA 1
ATOM 6521 C C . PRO A 1 438 ? 77.844 62.074 54.442 1.00 16.79 438 PRO X C 1
ATOM 6522 O O . PRO A 1 438 ? 78.668 61.607 53.654 1.00 17.91 438 PRO X O 1
ATOM 6533 N N . GLU A 1 439 ? 77.611 63.380 54.554 1.00 13.89 439 GLU X N 1
ATOM 6534 C CA . GLU A 1 439 ? 78.335 64.343 53.735 1.00 16.11 439 GLU X CA 1
ATOM 6535 C C . GLU A 1 439 ? 79.832 64.239 53.998 1.00 17.49 439 GLU X C 1
ATOM 6536 O O . GLU A 1 439 ? 80.272 64.166 55.149 1.00 19.55 439 GLU X O 1
ATOM 6548 N N . GLY A 1 440 ? 80.615 64.226 52.923 1.00 19.30 440 GLY X N 1
ATOM 6549 C CA . GLY A 1 440 ? 82.053 64.120 53.028 1.00 17.30 440 GLY X CA 1
ATOM 6550 C C . GLY A 1 440 ? 82.576 62.724 53.280 1.00 11.01 440 GLY X C 1
ATOM 6551 O O . GLY A 1 440 ? 83.791 62.558 53.436 1.00 15.32 440 GLY X O 1
ATOM 6555 N N . SER A 1 441 ? 81.708 61.719 53.322 1.00 16.48 441 SER X N 1
ATOM 6556 C CA . SER A 1 441 ? 82.136 60.354 53.569 1.00 14.74 441 SER X CA 1
ATOM 6557 C C . SER A 1 441 ? 82.698 59.727 52.296 1.00 16.38 441 SER X C 1
ATOM 6558 O O . SER A 1 441 ? 82.514 60.228 51.184 1.00 18.90 441 SER X O 1
ATOM 6566 N N . LEU A 1 442 ? 83.403 58.609 52.477 1.00 18.68 442 LEU X N 1
ATOM 6567 C CA . LEU A 1 442 ? 83.943 57.880 51.333 1.00 17.52 442 LEU X CA 1
ATOM 6568 C C . LEU A 1 442 ? 82.832 57.341 50.440 1.00 17.52 442 LEU X C 1
ATOM 6569 O O . LEU A 1 442 ? 82.926 57.414 49.211 1.00 20.40 442 LEU X O 1
ATOM 6585 N N . GLN A 1 443 ? 81.780 56.778 51.039 1.00 21.19 443 GLN X N 1
ATOM 6586 C CA . GLN A 1 443 ? 80.705 56.194 50.243 1.00 17.97 443 GLN X CA 1
ATOM 6587 C C . GLN A 1 443 ? 79.975 57.259 49.436 1.00 17.42 443 GLN X C 1
ATOM 6588 O O . GLN A 1 443 ? 79.673 57.058 48.252 1.00 19.44 443 GLN X O 1
ATOM 6602 N N . GLU A 1 444 ? 79.684 58.402 50.063 1.00 14.89 444 GLU X N 1
ATOM 6603 C CA . GLU A 1 444 ? 79.113 59.523 49.326 1.00 20.73 444 GLU X CA 1
ATOM 6604 C C . GLU A 1 444 ? 80.045 59.953 48.205 1.00 16.53 444 GLU X C 1
ATOM 6605 O O . GLU A 1 444 ? 79.597 60.264 47.096 1.00 23.28 444 GLU X O 1
ATOM 6617 N N . LYS A 1 445 ? 81.347 59.984 48.485 1.00 17.14 445 LYS X N 1
ATOM 6618 C CA . LYS A 1 445 ? 82.325 60.341 47.466 1.00 22.46 445 LYS X CA 1
ATOM 6619 C C . LYS A 1 445 ? 82.213 59.418 46.260 1.00 18.32 445 LYS X C 1
ATOM 6620 O O . LYS A 1 445 ? 82.136 59.877 45.116 1.00 21.92 445 LYS X O 1
ATOM 6639 N N . GLU A 1 446 ? 82.189 58.106 46.504 1.00 16.85 446 GLU X N 1
ATOM 6640 C CA . GLU A 1 446 ? 82.125 57.145 45.409 1.00 17.15 446 GLU X CA 1
ATOM 6641 C C . GLU A 1 446 ? 80.833 57.301 44.621 1.00 20.85 446 GLU X C 1
ATOM 6642 O O . GLU A 1 446 ? 80.841 57.292 43.384 1.00 24.26 446 GLU X O 1
ATOM 6654 N N . VAL A 1 447 ? 79.705 57.438 45.322 1.00 20.08 447 VAL X N 1
ATOM 6655 C CA . VAL A 1 447 ? 78.426 57.564 44.630 1.00 18.02 447 VAL X CA 1
ATOM 6656 C C . VAL A 1 447 ? 78.418 58.811 43.755 1.00 18.02 447 VAL X C 1
ATOM 6657 O O . VAL A 1 447 ? 78.002 58.769 42.589 1.00 22.32 447 VAL X O 1
ATOM 6670 N N . LEU A 1 448 ? 78.877 59.940 44.301 1.00 17.93 448 LEU X N 1
ATOM 6671 C CA . LEU A 1 448 ? 78.878 61.178 43.532 1.00 20.42 448 LEU X CA 1
ATOM 6672 C C . LEU A 1 448 ? 79.804 61.085 42.328 1.00 23.29 448 LEU X C 1
ATOM 6673 O O . LEU A 1 448 ? 79.440 61.527 41.236 1.00 25.03 448 LEU X O 1
ATOM 6689 N N . GLU A 1 449 ? 81.003 60.519 42.496 1.00 21.86 449 GLU X N 1
ATOM 6690 C CA . GLU A 1 449 ? 81.889 60.372 41.343 1.00 23.47 449 GLU X CA 1
ATOM 6691 C C . GLU A 1 449 ? 81.266 59.486 40.275 1.00 24.62 449 GLU X C 1
ATOM 6692 O O . GLU A 1 449 ? 81.356 59.792 39.082 1.00 28.53 449 GLU X O 1
ATOM 6704 N N . ARG A 1 450 ? 80.639 58.379 40.675 1.00 21.86 450 ARG X N 1
ATOM 6705 C CA . ARG A 1 450 ? 80.039 57.491 39.685 1.00 24.49 450 ARG X CA 1
ATOM 6706 C C . ARG A 1 450 ? 78.918 58.195 38.927 1.00 26.74 450 ARG X C 1
ATOM 6707 O O . ARG A 1 450 ? 78.832 58.097 37.695 1.00 35.15 450 ARG X O 1
ATOM 6728 N N . VAL A 1 451 ? 78.064 58.930 39.640 1.00 22.92 451 VAL X N 1
ATOM 6729 C CA . VAL A 1 451 ? 76.968 59.630 38.976 1.00 25.70 451 VAL X CA 1
ATOM 6730 C C . VAL A 1 451 ? 77.498 60.739 38.069 1.00 28.87 451 VAL X C 1
ATOM 6731 O O . VAL A 1 451 ? 76.995 60.938 36.955 1.00 33.01 451 VAL X O 1
ATOM 6744 N N . GLU A 1 452 ? 78.511 61.482 38.527 1.00 28.16 452 GLU X N 1
ATOM 6745 C CA . GLU A 1 452 ? 79.109 62.514 37.687 1.00 29.01 452 GLU X CA 1
ATOM 6746 C C . GLU A 1 452 ? 79.703 61.907 36.426 1.00 33.38 452 GLU X C 1
ATOM 6747 O O . GLU A 1 452 ? 79.550 62.458 35.332 1.00 36.71 452 GLU X O 1
ATOM 6759 N N . LYS A 1 453 ? 80.396 60.777 36.564 1.00 36.86 453 LYS X N 1
ATOM 6760 C CA . LYS A 1 453 ? 80.979 60.111 35.406 1.00 38.27 453 LYS X CA 1
ATOM 6761 C C . LYS A 1 453 ? 79.897 59.686 34.425 1.00 40.07 453 LYS X C 1
ATOM 6762 O O . LYS A 1 453 ? 80.039 59.862 33.209 1.00 44.68 453 LYS X O 1
ATOM 6781 N N . GLU A 1 454 ? 78.805 59.115 34.937 1.00 40.51 454 GLU X N 1
ATOM 6782 C CA . GLU A 1 454 ? 77.721 58.688 34.058 1.00 40.90 454 GLU X CA 1
ATOM 6783 C C . GLU A 1 454 ? 77.130 59.875 33.309 1.00 41.49 454 GLU X C 1
ATOM 6784 O O . GLU A 1 454 ? 76.908 59.810 32.094 1.00 45.88 454 GLU X O 1
ATOM 6796 N N . LYS A 1 455 ? 76.873 60.977 34.018 1.00 38.47 455 LYS X N 1
ATOM 6797 C CA . LYS A 1 455 ? 76.292 62.145 33.363 1.00 38.27 455 LYS X CA 1
ATOM 6798 C C . LYS A 1 455 ? 77.251 62.742 32.340 1.00 42.93 455 LYS X C 1
ATOM 6799 O O . LYS A 1 455 ? 76.829 63.165 31.257 1.00 47.84 455 LYS X O 1
ATOM 6818 N N . MET A 1 456 ? 78.545 62.791 32.664 1.00 49.29 456 MET X N 1
ATOM 6819 C CA . MET A 1 456 ? 79.523 63.323 31.721 1.00 49.12 456 MET X CA 1
ATOM 6820 C C . MET A 1 456 ? 79.592 62.466 30.465 1.00 50.87 456 MET X C 1
ATOM 6821 O O . MET A 1 456 ? 79.629 62.991 29.346 1.00 51.65 456 MET X O 1
ATOM 6835 N N . GLU A 1 457 ? 79.611 61.141 30.629 1.00 50.58 457 GLU X N 1
ATOM 6836 C CA . GLU A 1 457 ? 79.641 60.258 29.469 1.00 52.10 457 GLU X CA 1
ATOM 6837 C C . GLU A 1 457 ? 78.380 60.410 28.630 1.00 53.33 457 GLU X C 1
ATOM 6838 O O . GLU A 1 457 ? 78.448 60.455 27.396 1.00 53.61 457 GLU X O 1
ATOM 6850 N N . ARG A 1 458 ? 77.217 60.491 29.281 1.00 54.18 458 ARG X N 1
ATOM 6851 C CA . ARG A 1 458 ? 75.969 60.636 28.539 1.00 54.80 458 ARG X CA 1
ATOM 6852 C C . ARG A 1 458 ? 75.936 61.949 27.767 1.00 56.00 458 ARG X C 1
ATOM 6853 O O . ARG A 1 458 ? 75.511 61.985 26.606 1.00 56.24 458 ARG X O 1
ATOM 6874 N N . GLU A 1 459 ? 76.382 63.035 28.391 1.00 58.74 459 GLU X N 1
ATOM 6875 C CA . GLU A 1 459 ? 76.389 64.342 27.746 1.00 59.13 459 GLU X CA 1
ATOM 6876 C C . GLU A 1 459 ? 77.663 64.528 26.929 1.00 58.64 459 GLU X C 1
ATOM 6877 O O . GLU A 1 459 ? 78.679 65.000 27.441 1.00 58.69 459 GLU X O 1
ATOM 6889 N N . SER A 1 473 ? 86.784 86.686 48.210 1.00 39.46 473 SER X N 1
ATOM 6890 C CA . SER A 1 473 ? 87.890 85.777 48.485 1.00 41.40 473 SER X CA 1
ATOM 6891 C C . SER A 1 473 ? 88.762 86.291 49.636 1.00 41.50 473 SER X C 1
ATOM 6892 O O . SER A 1 473 ? 88.998 85.556 50.595 1.00 42.25 473 SER X O 1
ATOM 6899 N N . PRO A 1 474 ? 89.253 87.536 49.559 1.00 39.13 474 PRO X N 1
ATOM 6900 C CA . PRO A 1 474 ? 89.918 88.096 50.747 1.00 39.75 474 PRO X CA 1
ATOM 6901 C C . PRO A 1 474 ? 88.984 88.205 51.937 1.00 39.78 474 PRO X C 1
ATOM 6902 O O . PRO A 1 474 ? 89.424 88.098 53.087 1.00 41.21 474 PRO X O 1
ATOM 6913 N N . LEU A 1 475 ? 87.697 88.414 51.686 1.00 34.84 475 LEU X N 1
ATOM 6914 C CA . LEU A 1 475 ? 86.696 88.546 52.734 1.00 35.64 475 LEU X CA 1
ATOM 6915 C C . LEU A 1 475 ? 86.005 87.206 52.940 1.00 31.63 475 LEU X C 1
ATOM 6916 O O . LEU A 1 475 ? 85.698 86.507 51.970 1.00 34.32 475 LEU X O 1
ATOM 6932 N N . TYR A 1 476 ? 85.790 86.843 54.199 1.00 26.65 476 TYR X N 1
ATOM 6933 C CA . TYR A 1 476 ? 84.993 85.678 54.560 1.00 26.59 476 TYR X CA 1
ATOM 6934 C C . TYR A 1 476 ? 83.791 86.140 55.369 1.00 27.82 476 TYR X C 1
ATOM 6935 O O . TYR A 1 476 ? 83.936 86.932 56.306 1.00 29.51 476 TYR X O 1
ATOM 6953 N N . LEU A 1 477 ? 82.611 85.650 55.002 1.00 29.26 477 LEU X N 1
ATOM 6954 C CA . LEU A 1 477 ? 81.361 86.015 55.651 1.00 26.45 477 LEU X CA 1
ATOM 6955 C C . LEU A 1 477 ? 80.732 84.785 56.289 1.00 24.38 477 LEU X C 1
ATOM 6956 O O . LEU A 1 477 ? 80.633 83.727 55.659 1.00 27.36 477 LEU X O 1
ATOM 6972 N N . LEU A 1 478 ? 80.307 84.931 57.541 1.00 25.57 478 LEU X N 1
ATOM 6973 C CA . LEU A 1 478 ? 79.634 83.870 58.275 1.00 24.55 478 LEU X CA 1
ATOM 6974 C C . LEU A 1 478 ? 78.342 84.426 58.851 1.00 23.08 478 LEU X C 1
ATOM 6975 O O . LEU A 1 478 ? 78.352 85.463 59.519 1.00 26.11 478 LEU X O 1
ATOM 6991 N N . LEU A 1 479 ? 77.237 83.735 58.594 1.00 24.25 479 LEU X N 1
ATOM 6992 C CA . LEU A 1 479 ? 75.912 84.168 59.018 1.00 24.20 479 LEU X CA 1
ATOM 6993 C C . LEU A 1 479 ? 75.410 83.224 60.101 1.00 23.28 479 LEU X C 1
ATOM 6994 O O . LEU A 1 479 ? 75.372 82.006 59.897 1.00 29.06 479 LEU X O 1
ATOM 7010 N N . LYS A 1 480 ? 75.038 83.785 61.248 1.00 23.72 480 LYS X N 1
ATOM 7011 C CA . LYS A 1 480 ? 74.436 83.042 62.345 1.00 23.92 480 LYS X CA 1
ATOM 7012 C C . LYS A 1 480 ? 73.048 83.618 62.578 1.00 25.27 480 LYS X C 1
ATOM 7013 O O . LYS A 1 480 ? 72.902 84.829 62.763 1.00 25.31 480 LYS X O 1
ATOM 7032 N N . ALA A 1 481 ? 72.038 82.763 62.551 1.00 26.36 481 ALA X N 1
ATOM 7033 C CA . ALA A 1 481 ? 70.659 83.179 62.740 1.00 20.62 481 ALA X CA 1
ATOM 7034 C C . ALA A 1 481 ? 69.950 82.153 63.606 1.00 23.18 481 ALA X C 1
ATOM 7035 O O . ALA A 1 481 ? 70.357 80.988 63.656 1.00 27.40 481 ALA X O 1
ATOM 7042 N N . PRO A 1 482 ? 68.890 82.553 64.305 1.00 26.06 482 PRO X N 1
ATOM 7043 C CA . PRO A 1 482 ? 68.088 81.564 65.024 1.00 25.10 482 PRO X CA 1
ATOM 7044 C C . PRO A 1 482 ? 67.289 80.717 64.050 1.00 21.88 482 PRO X C 1
ATOM 7045 O O . PRO A 1 482 ? 66.961 81.146 62.941 1.00 24.16 482 PRO X O 1
ATOM 7056 N N . SER A 1 483 ? 66.984 79.492 64.475 1.00 20.01 483 SER X N 1
ATOM 7057 C CA . SER A 1 483 ? 66.207 78.600 63.626 1.00 20.57 483 SER X CA 1
ATOM 7058 C C . SER A 1 483 ? 64.767 79.065 63.469 1.00 23.30 483 SER X C 1
ATOM 7059 O O . SER A 1 483 ? 64.098 78.655 62.515 1.00 23.67 483 SER X O 1
ATOM 7067 N N . SER A 1 484 ? 64.276 79.906 64.377 1.00 20.78 484 SER X N 1
ATOM 7068 C CA . SER A 1 484 ? 62.901 80.373 64.310 1.00 21.20 484 SER X CA 1
ATOM 7069 C C . SER A 1 484 ? 62.824 81.809 64.805 1.00 18.64 484 SER X C 1
ATOM 7070 O O . SER A 1 484 ? 63.672 82.266 65.576 1.00 23.91 484 SER X O 1
ATOM 7078 N N . LEU A 1 485 ? 61.796 82.514 64.342 1.00 21.40 485 LEU X N 1
ATOM 7079 C CA . LEU A 1 485 ? 61.502 83.880 64.756 1.00 23.47 485 LEU X CA 1
ATOM 7080 C C . LEU A 1 485 ? 60.106 83.897 65.367 1.00 22.66 485 LEU X C 1
ATOM 7081 O O . LEU A 1 485 ? 59.135 83.555 64.669 1.00 22.05 485 LEU X O 1
ATOM 7097 N N . PRO A 1 486 ? 59.934 84.259 66.641 1.00 24.29 486 PRO X N 1
ATOM 7098 C CA . PRO A 1 486 ? 58.586 84.240 67.226 1.00 24.75 486 PRO X CA 1
ATOM 7099 C C . PRO A 1 486 ? 57.634 85.152 66.465 1.00 21.95 486 PRO X C 1
ATOM 7100 O O . PRO A 1 486 ? 58.017 86.221 65.987 1.00 24.39 486 PRO X O 1
ATOM 7111 N N . LEU A 1 487 ? 56.383 84.711 66.351 1.00 23.83 487 LEU X N 1
ATOM 7112 C CA . LEU A 1 487 ? 55.371 85.503 65.666 1.00 24.62 487 LEU X CA 1
ATOM 7113 C C . LEU A 1 487 ? 55.241 86.867 66.328 1.00 23.44 487 LEU X C 1
ATOM 7114 O O . LEU A 1 487 ? 55.058 86.965 67.545 1.00 26.12 487 LEU X O 1
ATOM 7130 N N . ARG A 1 488 ? 55.340 87.922 65.521 1.00 23.52 488 ARG X N 1
ATOM 7131 C CA . ARG A 1 488 ? 55.297 89.295 66.025 1.00 28.31 488 ARG X CA 1
ATOM 7132 C C . ARG A 1 488 ? 56.349 89.515 67.108 1.00 26.08 488 ARG X C 1
ATOM 7133 O O . ARG A 1 488 ? 56.183 90.355 67.995 1.00 31.45 488 ARG X O 1
ATOM 7154 N N . GLY A 1 489 ? 57.448 88.762 67.036 1.00 25.73 489 GLY X N 1
ATOM 7155 C CA . GLY A 1 489 ? 58.452 88.744 68.064 1.00 25.88 489 GLY X CA 1
ATOM 7156 C C . GLY A 1 489 ? 59.771 89.332 67.612 1.00 25.23 489 GLY X C 1
ATOM 7157 O O . GLY A 1 489 ? 59.848 90.106 66.649 1.00 29.57 489 GLY X O 1
ATOM 7161 N N . ASP A 1 490 ? 60.833 88.950 68.317 1.00 28.37 490 ASP X N 1
ATOM 7162 C CA . ASP A 1 490 ? 62.146 89.545 68.142 1.00 28.07 490 ASP X CA 1
ATOM 7163 C C . ASP A 1 490 ? 63.185 88.440 68.021 1.00 25.71 490 ASP X C 1
ATOM 7164 O O . ASP A 1 490 ? 63.020 87.352 68.578 1.00 29.82 490 ASP X O 1
ATOM 7173 N N . ALA A 1 491 ? 64.263 88.723 67.291 1.00 26.65 491 ALA X N 1
ATOM 7174 C CA . ALA A 1 491 ? 65.368 87.782 67.188 1.00 27.41 491 ALA X CA 1
ATOM 7175 C C . ALA A 1 491 ? 66.663 88.550 66.975 1.00 25.68 491 ALA X C 1
ATOM 7176 O O . ALA A 1 491 ? 66.658 89.728 66.615 1.00 29.13 491 ALA X O 1
ATOM 7183 N N . GLN A 1 492 ? 67.776 87.861 67.201 1.00 30.46 492 GLN X N 1
ATOM 7184 C CA . GLN A 1 492 ? 69.107 88.419 67.014 1.00 28.60 492 GLN X CA 1
ATOM 7185 C C . GLN A 1 492 ? 69.844 87.586 65.978 1.00 28.79 492 GLN X C 1
ATOM 7186 O O . GLN A 1 492 ? 69.809 86.353 66.033 1.00 30.20 492 GLN X O 1
ATOM 7200 N N . ILE A 1 493 ? 70.500 88.256 65.033 1.00 26.73 493 ILE X N 1
ATOM 7201 C CA . ILE A 1 493 ? 71.325 87.590 64.035 1.00 26.85 493 ILE X CA 1
ATOM 7202 C C . ILE A 1 493 ? 72.714 88.208 64.077 1.00 25.85 493 ILE X C 1
ATOM 7203 O O . ILE A 1 493 ? 72.888 89.364 64.473 1.00 27.35 493 ILE X O 1
ATOM 7219 N N . SER A 1 494 ? 73.712 87.421 63.693 1.00 26.93 494 SER X N 1
ATOM 7220 C CA . SER A 1 494 ? 75.101 87.845 63.740 1.00 25.83 494 SER X CA 1
ATOM 7221 C C . SER A 1 494 ? 75.749 87.621 62.384 1.00 28.13 494 SER X C 1
ATOM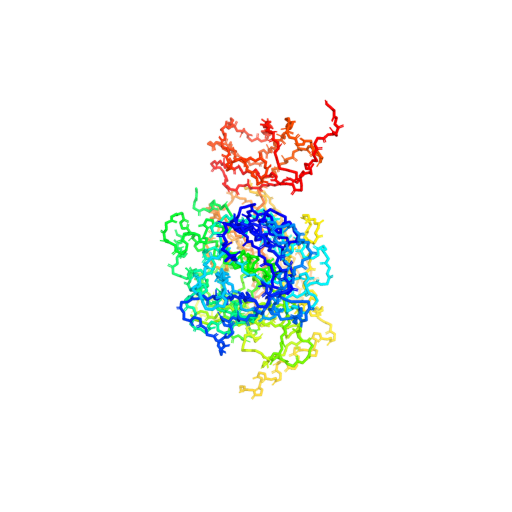 7222 O O . SER A 1 494 ? 75.510 86.603 61.728 1.00 29.03 494 SER X O 1
ATOM 7230 N N . VAL A 1 495 ? 76.562 88.584 61.965 1.00 28.79 495 VAL X N 1
ATOM 7231 C CA . VAL A 1 495 ? 77.358 88.473 60.750 1.00 29.08 495 VAL X CA 1
ATOM 7232 C C . VAL A 1 495 ? 78.812 88.662 61.145 1.00 29.70 495 VAL X C 1
ATOM 7233 O O . VAL A 1 495 ? 79.188 89.722 61.659 1.00 32.05 495 VAL X O 1
ATOM 7246 N N . THR A 1 496 ? 79.624 87.639 60.917 1.00 27.95 496 THR X N 1
ATOM 7247 C CA . THR A 1 496 ? 81.056 87.710 61.159 1.00 29.13 496 THR X CA 1
ATOM 7248 C C . THR A 1 496 ? 81.750 87.932 59.822 1.00 28.05 496 THR X C 1
ATOM 7249 O O . THR A 1 496 ? 81.649 87.095 58.919 1.00 31.00 496 THR X O 1
ATOM 7260 N N . LEU A 1 497 ? 82.435 89.062 59.696 1.00 30.57 497 LEU X N 1
ATOM 7261 C CA . LEU A 1 497 ? 83.214 89.391 58.513 1.00 33.53 497 LEU X CA 1
ATOM 7262 C C . LEU A 1 497 ? 84.688 89.355 58.880 1.00 31.67 497 LEU X C 1
ATOM 7263 O O . LEU A 1 497 ? 85.104 89.977 59.864 1.00 34.27 497 LEU X O 1
ATOM 7279 N N . VAL A 1 498 ? 85.470 88.620 58.096 1.00 30.09 498 VAL X N 1
ATOM 7280 C CA . VAL A 1 498 ? 86.892 88.433 58.348 1.00 33.08 498 VAL X CA 1
ATOM 7281 C C . VAL A 1 498 ? 87.650 88.912 57.120 1.00 34.72 498 VAL X C 1
ATOM 7282 O O . VAL A 1 498 ? 87.461 88.376 56.021 1.00 36.44 498 VAL X O 1
ATOM 7295 N N . ASN A 1 499 ? 88.502 89.912 57.307 1.00 37.65 499 ASN X N 1
ATOM 7296 C CA . ASN A 1 499 ? 89.316 90.469 56.236 1.00 39.38 499 ASN X CA 1
ATOM 7297 C C . ASN A 1 499 ? 90.657 89.744 56.221 1.00 40.92 499 ASN X C 1
ATOM 7298 O O . ASN A 1 499 ? 91.417 89.823 57.190 1.00 41.94 499 ASN X O 1
ATOM 7309 N N . HIS A 1 500 ? 90.941 89.037 55.127 1.00 38.66 500 HIS X N 1
ATOM 7310 C CA . HIS A 1 500 ? 92.226 88.374 54.950 1.00 38.52 500 HIS X CA 1
ATOM 7311 C C . HIS A 1 500 ? 93.228 89.219 54.174 1.00 40.33 500 HIS X C 1
ATOM 7312 O O . HIS A 1 500 ? 94.360 88.773 53.966 1.00 43.24 500 HIS X O 1
ATOM 7326 N N . SER A 1 501 ? 92.844 90.414 53.736 1.00 44.66 501 SER X N 1
ATOM 7327 C CA . SER A 1 501 ? 93.769 91.270 53.008 1.00 45.36 501 SER X CA 1
ATOM 7328 C C . SER A 1 501 ? 94.676 92.017 53.976 1.00 46.40 501 SER X C 1
ATOM 7329 O O . SER A 1 501 ? 94.356 92.179 55.157 1.00 45.26 501 SER X O 1
ATOM 7337 N N . GLU A 1 502 ? 95.827 92.463 53.468 1.00 50.36 502 GLU X N 1
ATOM 7338 C CA . GLU A 1 502 ? 96.719 93.288 54.276 1.00 50.21 502 GLU X CA 1
ATOM 7339 C C . GLU A 1 502 ? 96.202 94.716 54.375 1.00 50.43 502 GLU X C 1
ATOM 7340 O O . GLU A 1 502 ? 96.515 95.433 55.332 1.00 49.98 502 GLU X O 1
ATOM 7352 N N . GLN A 1 503 ? 95.423 95.152 53.389 1.00 51.85 503 GLN X N 1
ATOM 7353 C CA . GLN A 1 503 ? 94.823 96.476 53.435 1.00 49.08 503 GLN X CA 1
ATOM 7354 C C . GLN A 1 503 ? 93.454 96.412 54.100 1.00 49.88 503 GLN X C 1
ATOM 7355 O O . GLN A 1 503 ? 92.687 95.466 53.902 1.00 49.30 503 GLN X O 1
ATOM 7369 N N . GLU A 1 504 ? 93.151 97.428 54.903 1.00 50.67 504 GLU X N 1
ATOM 7370 C CA . GLU A 1 504 ? 91.814 97.545 55.464 1.00 48.62 504 GLU X CA 1
ATOM 7371 C C . GLU A 1 504 ? 90.799 97.725 54.341 1.00 48.23 504 GLU X C 1
ATOM 7372 O O . GLU A 1 504 ? 91.066 98.382 53.331 1.00 49.82 504 GLU X O 1
ATOM 7384 N N . LYS A 1 505 ? 89.622 97.134 54.524 1.00 46.24 505 LYS X N 1
ATOM 7385 C CA . LYS A 1 505 ? 88.631 97.009 53.463 1.00 43.65 505 LYS X CA 1
ATOM 7386 C C . LYS A 1 505 ? 87.415 97.869 53.778 1.00 44.40 505 LYS X C 1
ATOM 7387 O O . LYS A 1 505 ? 86.955 97.903 54.922 1.00 41.91 505 LYS X O 1
ATOM 7406 N N . ALA A 1 506 ? 86.901 98.557 52.760 1.00 44.04 506 ALA X N 1
ATOM 7407 C CA . ALA A 1 506 ? 85.610 99.233 52.852 1.00 43.68 506 ALA X CA 1
ATOM 7408 C C . ALA A 1 506 ? 84.543 98.298 52.295 1.00 42.61 506 ALA X C 1
ATOM 7409 O O . ALA A 1 506 ? 84.506 98.042 51.087 1.00 44.72 506 ALA X O 1
ATOM 7416 N N . VAL A 1 507 ? 83.673 97.789 53.165 1.00 38.04 507 VAL X N 1
ATOM 7417 C CA . VAL A 1 507 ? 82.713 96.752 52.807 1.00 37.51 507 VAL X CA 1
ATOM 7418 C C . VAL A 1 507 ? 81.307 97.327 52.896 1.00 37.89 507 VAL X C 1
ATOM 7419 O O . VAL A 1 507 ? 81.006 98.124 53.793 1.00 38.93 507 VAL X O 1
ATOM 7432 N N . GLN A 1 508 ? 80.459 96.922 51.960 1.00 35.40 508 GLN X N 1
ATOM 7433 C CA . GLN A 1 508 ? 79.035 97.212 51.979 1.00 36.21 508 GLN X CA 1
ATOM 7434 C C . GLN A 1 508 ? 78.311 95.907 52.283 1.00 33.45 508 GLN X C 1
ATOM 7435 O O . GLN A 1 508 ? 78.459 94.927 51.543 1.00 35.57 508 GLN X O 1
ATOM 7449 N N . LEU A 1 509 ? 77.554 95.888 53.378 1.00 30.69 509 LEU X N 1
ATOM 7450 C CA . LEU A 1 509 ? 76.850 94.698 53.843 1.00 31.32 509 LEU X CA 1
ATOM 7451 C C . LEU A 1 509 ? 75.354 94.928 53.665 1.00 29.63 509 LEU X C 1
ATOM 7452 O O . LEU A 1 509 ? 74.763 95.768 54.349 1.00 32.14 509 LEU X O 1
ATOM 7468 N N . ALA A 1 510 ? 74.751 94.184 52.746 1.00 28.08 510 ALA X N 1
ATOM 7469 C CA . ALA A 1 510 ? 73.316 94.220 52.513 1.00 27.06 510 ALA X CA 1
ATOM 7470 C C . ALA A 1 510 ? 72.676 93.034 53.219 1.00 28.39 510 ALA X C 1
ATOM 7471 O O . ALA A 1 510 ? 73.143 91.900 53.081 1.00 33.24 510 ALA X O 1
ATOM 7478 N N . ILE A 1 511 ? 71.622 93.297 53.983 1.00 26.94 511 ILE X N 1
ATOM 7479 C CA . ILE A 1 511 ? 70.888 92.267 54.707 1.00 25.89 511 ILE X CA 1
ATOM 7480 C C . ILE A 1 511 ? 69.449 92.309 54.227 1.00 26.10 511 ILE X C 1
ATOM 7481 O O . ILE A 1 511 ? 68.844 93.384 54.166 1.00 32.85 511 ILE X O 1
ATOM 7497 N N . GLY A 1 512 ? 68.910 91.148 53.872 1.00 22.91 512 GLY X N 1
ATOM 7498 C CA . GLY A 1 512 ? 67.568 91.084 53.326 1.00 22.90 512 GLY X CA 1
ATOM 7499 C C . GLY A 1 512 ? 66.721 89.978 53.915 1.00 19.55 512 GLY X C 1
ATOM 7500 O O . GLY A 1 512 ? 67.164 88.833 54.008 1.00 24.68 512 GLY X O 1
ATOM 7504 N N . VAL A 1 513 ? 65.500 90.308 54.320 1.00 22.39 513 VAL X N 1
ATOM 7505 C CA . VAL A 1 513 ? 64.534 89.337 54.817 1.00 23.31 513 VAL X CA 1
ATOM 7506 C C . VAL A 1 513 ? 63.359 89.339 53.855 1.00 21.01 513 VAL X C 1
ATOM 7507 O O . VAL A 1 513 ? 62.705 90.375 53.671 1.00 25.20 513 VAL X O 1
ATOM 7520 N N . GLN A 1 514 ? 63.091 88.183 53.252 1.00 21.33 514 GLN X N 1
ATOM 7521 C CA . GLN A 1 514 ? 62.024 88.027 52.275 1.00 21.80 514 GLN X CA 1
ATOM 7522 C C . GLN A 1 514 ? 61.127 86.870 52.691 1.00 22.75 514 GLN X C 1
ATOM 7523 O O . GLN A 1 514 ? 61.537 85.980 53.432 1.00 26.76 514 GLN X O 1
ATOM 7537 N N . ALA A 1 515 ? 59.886 86.898 52.221 1.00 23.67 515 ALA X N 1
ATOM 7538 C CA . ALA A 1 515 ? 58.932 85.828 52.481 1.00 20.74 515 ALA X CA 1
ATOM 7539 C C . ALA A 1 515 ? 58.930 84.864 51.304 1.00 18.00 515 ALA X C 1
ATOM 7540 O O . ALA A 1 515 ? 58.843 85.291 50.148 1.00 22.12 515 ALA X O 1
ATOM 7547 N N . VAL A 1 516 ? 59.039 83.570 51.596 1.00 15.48 516 VAL X N 1
ATOM 7548 C CA . VAL A 1 516 ? 59.059 82.534 50.573 1.00 19.57 516 VAL X CA 1
ATOM 7549 C C . VAL A 1 516 ? 58.066 81.448 50.957 1.00 17.22 516 VAL X C 1
ATOM 7550 O O . VAL A 1 516 ? 57.992 81.044 52.121 1.00 18.65 516 VAL X O 1
ATOM 7563 N N . HIS A 1 517 ? 57.300 80.980 49.977 1.00 18.06 517 HIS X N 1
ATOM 7564 C CA . HIS A 1 517 ? 56.396 79.868 50.207 1.00 15.05 517 HIS X CA 1
ATOM 7565 C C . HIS A 1 517 ? 57.191 78.574 50.378 1.00 11.26 517 HIS X C 1
ATOM 7566 O O . HIS A 1 517 ? 58.394 78.508 50.111 1.00 13.09 517 HIS X O 1
ATOM 7580 N N . TYR A 1 518 ? 56.500 77.533 50.845 1.00 10.36 518 TYR X N 1
ATOM 7581 C CA . TYR A 1 518 ? 57.176 76.268 51.107 1.00 10.06 518 TYR X CA 1
ATOM 7582 C C . TYR A 1 518 ? 57.838 75.716 49.852 1.00 9.69 518 TYR X C 1
ATOM 7583 O O . TYR A 1 518 ? 58.872 75.046 49.942 1.00 14.75 518 TYR X O 1
ATOM 7601 N N . ASN A 1 519 ? 57.267 75.987 48.679 1.00 9.00 519 ASN X N 1
ATOM 7602 C CA . ASN A 1 519 ? 57.797 75.485 47.421 1.00 8.56 519 ASN X CA 1
ATOM 7603 C C . ASN A 1 519 ? 58.822 76.428 46.799 1.00 13.86 519 ASN X C 1
ATOM 7604 O O . ASN A 1 519 ? 59.068 76.352 45.590 1.00 16.70 519 ASN X O 1
ATOM 7615 N N . GLY A 1 520 ? 59.417 77.315 47.594 1.00 16.38 520 GLY X N 1
ATOM 7616 C CA . GLY A 1 520 ? 60.484 78.174 47.131 1.00 14.85 520 GLY X CA 1
ATOM 7617 C C . GLY A 1 520 ? 60.049 79.391 46.345 1.00 18.50 520 GLY X C 1
ATOM 7618 O O . GLY A 1 520 ? 60.913 80.150 45.891 1.00 23.15 520 GLY X O 1
ATOM 7622 N N . VAL A 1 521 ? 58.750 79.608 46.169 1.00 17.20 521 VAL X N 1
ATOM 7623 C CA . VAL A 1 521 ? 58.268 80.749 45.399 1.00 19.00 521 VAL X CA 1
ATOM 7624 C C . VAL A 1 521 ? 58.302 81.989 46.282 1.00 20.55 521 VAL X C 1
ATOM 7625 O O . VAL A 1 521 ? 57.764 81.990 47.396 1.00 23.01 521 VAL X O 1
ATOM 7638 N N . LEU A 1 522 ? 58.945 83.045 45.791 1.00 26.04 522 LEU X N 1
ATOM 7639 C CA . LEU A 1 522 ? 59.045 84.279 46.558 1.00 24.19 522 LEU X CA 1
ATOM 7640 C C . LEU A 1 522 ? 57.658 84.858 46.804 1.00 23.18 522 LEU X C 1
ATOM 7641 O O . LEU A 1 522 ? 56.800 84.857 45.916 1.00 29.76 522 LEU X O 1
ATOM 7657 N N . ALA A 1 523 ? 57.440 85.359 48.019 1.00 22.35 523 ALA X N 1
ATOM 7658 C CA . ALA A 1 523 ? 56.124 85.811 48.455 1.00 23.65 523 ALA X CA 1
ATOM 7659 C C . ALA A 1 523 ? 56.074 87.301 48.744 1.00 28.40 523 ALA X C 1
ATOM 7660 O O . ALA A 1 523 ? 55.147 87.982 48.287 1.00 33.29 523 ALA X O 1
ATOM 7667 N N . ALA A 1 524 ? 57.036 87.835 49.495 1.00 24.10 524 ALA X N 1
ATOM 7668 C CA . ALA A 1 524 ? 57.000 89.246 49.859 1.00 25.78 524 ALA X CA 1
ATOM 7669 C C . ALA A 1 524 ? 58.336 89.724 50.413 1.00 24.59 524 ALA X C 1
ATOM 7670 O O . ALA A 1 524 ? 58.909 89.092 51.305 1.00 27.26 524 ALA X O 1
ATOM 7677 N N . LYS A 1 525 ? 58.832 90.844 49.895 1.00 24.84 525 LYS X N 1
ATOM 7678 C CA . LYS A 1 525 ? 60.017 91.483 50.449 1.00 29.09 525 LYS X CA 1
ATOM 7679 C C . LYS A 1 525 ? 59.632 92.187 51.744 1.00 27.75 525 LYS X C 1
ATOM 7680 O O . LYS A 1 525 ? 58.772 93.074 51.742 1.00 31.50 525 LYS X O 1
ATOM 7699 N N . LEU A 1 526 ? 60.263 91.790 52.846 1.00 24.87 526 LEU X N 1
ATOM 7700 C CA . LEU A 1 526 ? 59.882 92.262 54.170 1.00 25.63 526 LEU X CA 1
ATOM 7701 C C . LEU A 1 526 ? 60.821 93.332 54.710 1.00 27.00 526 LEU X C 1
ATOM 7702 O O . LEU A 1 526 ? 60.361 94.391 55.143 1.00 28.28 526 LEU X O 1
ATOM 7718 N N . TRP A 1 527 ? 62.128 93.081 54.695 1.00 26.92 527 TRP X N 1
ATOM 7719 C CA . TRP A 1 527 ? 63.067 93.986 55.342 1.00 25.09 527 TRP X CA 1
ATOM 7720 C C . TRP A 1 527 ? 64.360 94.051 54.546 1.00 26.81 527 TRP X C 1
ATOM 7721 O O . TRP A 1 527 ? 64.783 93.066 53.938 1.00 31.22 527 TRP X O 1
ATOM 7742 N N . ARG A 1 528 ? 64.986 95.224 54.564 1.00 28.43 528 ARG X N 1
ATOM 7743 C CA . ARG A 1 528 ? 66.287 95.414 53.942 1.00 28.76 528 ARG X CA 1
ATOM 7744 C C . ARG A 1 528 ? 67.088 96.400 54.778 1.00 31.22 528 ARG X C 1
ATOM 7745 O O . ARG A 1 528 ? 66.545 97.385 55.283 1.00 34.54 528 ARG X O 1
ATOM 7766 N N . LYS A 1 529 ? 68.380 96.119 54.922 1.00 32.49 529 LYS X N 1
ATOM 7767 C CA . LYS A 1 529 ? 69.280 96.938 55.718 1.00 30.43 529 LYS X CA 1
ATOM 7768 C C . LYS A 1 529 ? 70.605 97.037 54.977 1.00 28.97 529 LYS X C 1
ATOM 7769 O O . LYS A 1 529 ? 71.005 96.096 54.290 1.00 35.12 529 LYS X O 1
ATOM 7788 N N . LYS A 1 530 ? 71.278 98.176 55.116 1.00 34.42 530 LYS X N 1
ATOM 7789 C CA . LYS A 1 530 ? 72.498 98.460 54.367 1.00 34.27 530 LYS X CA 1
ATOM 7790 C C . LYS A 1 530 ? 73.516 99.085 55.312 1.00 35.33 530 LYS X C 1
ATOM 7791 O O . LYS A 1 530 ? 73.377 100.251 55.693 1.00 38.34 530 LYS X O 1
ATOM 7810 N N . LEU A 1 531 ? 74.530 98.314 55.693 1.00 34.36 531 LEU X N 1
ATOM 7811 C CA . LEU A 1 531 ? 75.624 98.805 56.514 1.00 36.42 531 LEU X CA 1
ATOM 7812 C C . LEU A 1 531 ? 76.834 99.108 55.639 1.00 34.28 531 LEU X C 1
ATOM 7813 O O . LEU A 1 531 ? 77.068 98.453 54.620 1.00 35.81 531 LEU X O 1
ATOM 7829 N N . HIS A 1 532 ? 77.600 100.116 56.047 1.00 37.78 532 HIS X N 1
ATOM 7830 C CA . HIS A 1 532 ? 78.859 100.475 55.402 1.00 38.69 532 HIS X CA 1
ATOM 7831 C C . HIS A 1 532 ? 79.938 100.430 56.473 1.00 38.98 532 HIS X C 1
ATOM 7832 O O . HIS A 1 532 ? 79.980 101.297 57.353 1.00 42.55 532 HIS X O 1
ATOM 7846 N N . LEU A 1 533 ? 80.806 99.424 56.402 1.00 39.20 533 LEU X N 1
ATOM 7847 C CA . LEU A 1 533 ? 81.753 99.131 57.466 1.00 37.68 533 LEU X CA 1
ATOM 7848 C C . LEU A 1 533 ? 83.175 99.224 56.932 1.00 39.91 533 LEU X C 1
ATOM 7849 O O . LEU A 1 533 ? 83.405 99.111 55.724 1.00 40.82 533 LEU X O 1
ATOM 7865 N N . THR A 1 534 ? 84.121 99.456 57.836 1.00 44.05 534 THR X N 1
ATOM 7866 C CA . THR A 1 534 ? 85.542 99.389 57.528 1.00 43.88 534 THR X CA 1
ATOM 7867 C C . THR A 1 534 ? 86.165 98.303 58.394 1.00 43.62 534 THR X C 1
ATOM 7868 O O . THR A 1 534 ? 86.004 98.315 59.619 1.00 45.96 534 THR X O 1
ATOM 7879 N N . LEU A 1 535 ? 86.865 97.365 57.762 1.00 40.04 535 LEU X N 1
ATOM 7880 C CA . LEU A 1 535 ? 87.497 96.252 58.460 1.00 40.74 535 LEU X CA 1
ATOM 7881 C C . LEU A 1 535 ? 89.002 96.468 58.469 1.00 43.43 535 LEU X C 1
ATOM 7882 O O . LEU A 1 535 ? 89.613 96.646 57.408 1.00 44.57 535 LEU X O 1
ATOM 7898 N N . SER A 1 536 ? 89.593 96.446 59.660 1.00 46.44 536 SER X N 1
ATOM 7899 C CA . SER A 1 536 ? 91.041 96.473 59.774 1.00 47.09 536 SER X CA 1
ATOM 7900 C C . SER A 1 536 ? 91.629 95.179 59.226 1.00 47.63 536 SER X C 1
ATOM 7901 O O . SER A 1 536 ? 90.984 94.127 59.225 1.00 48.56 536 SER X O 1
ATOM 7909 N N . ALA A 1 537 ? 92.868 95.266 58.752 1.00 48.44 537 ALA X N 1
ATOM 7910 C CA . ALA A 1 537 ? 93.506 94.120 58.122 1.00 46.87 537 ALA X CA 1
ATOM 7911 C C . ALA A 1 537 ? 93.657 92.973 59.112 1.00 48.00 537 ALA X C 1
ATOM 7912 O O . ALA A 1 537 ? 94.091 93.169 60.251 1.00 49.29 537 ALA X O 1
ATOM 7919 N N . ASN A 1 538 ? 93.298 91.768 58.668 1.00 46.47 538 ASN X N 1
ATOM 7920 C CA . ASN A 1 538 ? 93.461 90.553 59.464 1.00 46.45 538 ASN X CA 1
ATOM 7921 C C . ASN A 1 538 ? 92.710 90.635 60.789 1.00 47.62 538 ASN X C 1
ATOM 7922 O O . ASN A 1 538 ? 93.157 90.088 61.800 1.00 48.71 538 ASN X O 1
ATOM 7933 N N . LEU A 1 539 ? 91.564 91.311 60.798 1.00 46.25 539 LEU X N 1
ATOM 7934 C CA . LEU A 1 539 ? 90.760 91.483 62.000 1.00 45.64 539 LEU X CA 1
ATOM 7935 C C . LEU A 1 539 ? 89.338 91.009 61.737 1.00 44.78 539 LEU X C 1
ATOM 7936 O O . LEU A 1 539 ? 88.665 91.518 60.836 1.00 45.00 539 LEU X O 1
ATOM 7952 N N . GLU A 1 540 ? 88.892 90.034 62.523 1.00 40.70 540 GLU X N 1
ATOM 7953 C CA . GLU A 1 540 ? 87.499 89.616 62.497 1.00 38.62 540 GLU X CA 1
ATOM 7954 C C . GLU A 1 540 ? 86.614 90.691 63.119 1.00 38.68 540 GLU X C 1
ATOM 7955 O O . GLU A 1 540 ? 87.044 91.454 63.987 1.00 40.16 540 GLU X O 1
ATOM 7967 N N . LYS A 1 541 ? 85.364 90.753 62.662 1.00 37.29 541 LYS X N 1
ATOM 7968 C CA . LYS A 1 541 ? 84.399 91.712 63.177 1.00 35.75 541 LYS X CA 1
ATOM 7969 C C . LYS A 1 541 ? 83.005 91.103 63.168 1.00 35.95 541 LYS X C 1
ATOM 7970 O O . LYS A 1 541 ? 82.571 90.539 62.161 1.00 37.43 541 LYS X O 1
ATOM 7989 N N . ILE A 1 542 ? 82.298 91.240 64.287 1.00 31.96 542 ILE X N 1
ATOM 7990 C CA . ILE A 1 542 ? 80.963 90.678 64.462 1.00 32.12 542 ILE X CA 1
ATOM 7991 C C . ILE A 1 542 ? 79.968 91.828 64.525 1.00 30.97 542 ILE X C 1
ATOM 7992 O O . ILE A 1 542 ? 80.072 92.700 65.396 1.00 32.33 542 ILE X O 1
ATOM 8008 N N . ILE A 1 543 ? 79.001 91.823 63.612 1.00 34.46 543 ILE X N 1
ATOM 8009 C CA . ILE A 1 543 ? 77.901 92.780 63.608 1.00 33.08 543 ILE X CA 1
ATOM 8010 C C . ILE A 1 543 ? 76.668 92.035 64.089 1.00 34.15 543 ILE X C 1
ATOM 8011 O O . ILE A 1 543 ? 76.233 91.065 63.455 1.00 34.96 543 ILE X O 1
ATOM 8027 N N . THR A 1 544 ? 76.115 92.477 65.212 1.00 35.22 544 THR X N 1
ATOM 8028 C CA . THR A 1 544 ? 74.856 91.949 65.706 1.00 30.87 544 THR X CA 1
ATOM 8029 C C . THR A 1 544 ? 73.723 92.831 65.201 1.00 33.07 544 THR X C 1
ATOM 8030 O O . THR A 1 544 ? 73.837 94.060 65.184 1.00 35.23 544 THR X O 1
ATOM 8041 N N . ILE A 1 545 ? 72.637 92.196 64.777 1.00 31.15 545 ILE X N 1
ATOM 8042 C CA . ILE A 1 545 ? 71.534 92.878 64.116 1.00 29.36 545 ILE X CA 1
ATOM 8043 C C . ILE A 1 545 ? 70.230 92.356 64.698 1.00 30.28 545 ILE X C 1
ATOM 8044 O O . ILE A 1 545 ? 70.050 91.145 64.871 1.00 33.91 545 ILE X O 1
ATOM 8060 N N . GLY A 1 546 ? 69.326 93.277 65.011 1.00 30.37 546 GLY X N 1
ATOM 8061 C CA . GLY A 1 546 ? 68.021 92.912 65.514 1.00 28.02 546 GLY X CA 1
ATOM 8062 C C . GLY A 1 546 ? 67.022 92.683 64.400 1.00 27.55 546 GLY X C 1
ATOM 8063 O O . GLY A 1 546 ? 66.770 93.577 63.588 1.00 29.65 546 GLY X O 1
ATOM 8067 N N . LEU A 1 547 ? 66.452 91.486 64.351 1.00 25.12 547 LEU X N 1
ATOM 8068 C CA . LEU A 1 547 ? 65.440 91.113 63.370 1.00 25.52 547 LEU X CA 1
ATOM 8069 C C . LEU A 1 547 ? 64.099 91.138 64.096 1.00 26.79 547 LEU X C 1
ATOM 8070 O O . LEU A 1 547 ? 63.773 90.215 64.847 1.00 29.75 547 LEU X O 1
ATOM 8086 N N . PHE A 1 548 ? 63.334 92.206 63.888 1.00 26.90 548 PHE X N 1
ATOM 8087 C CA . PHE A 1 548 ? 62.071 92.416 64.582 1.00 27.84 548 PHE X CA 1
ATOM 8088 C C . PHE A 1 548 ? 60.926 92.432 63.579 1.00 29.55 548 PHE X C 1
ATOM 8089 O O . PHE A 1 548 ? 61.036 93.036 62.507 1.00 29.15 548 PHE X O 1
ATOM 8106 N N . PHE A 1 549 ? 59.824 91.767 63.938 1.00 27.09 549 PHE X N 1
ATOM 8107 C CA . PHE A 1 549 ? 58.625 91.809 63.105 1.00 27.24 549 PHE X CA 1
ATOM 8108 C C . PHE A 1 549 ? 58.170 93.241 62.862 1.00 28.49 549 PHE X C 1
ATOM 8109 O O . PHE A 1 549 ? 57.739 93.587 61.756 1.00 27.73 549 PHE X O 1
ATOM 8126 N N . SER A 1 550 ? 58.260 94.091 63.887 1.00 29.40 550 SER X N 1
ATOM 8127 C CA . SER A 1 550 ? 57.780 95.463 63.769 1.00 31.38 550 SER X CA 1
ATOM 8128 C C . SER A 1 550 ? 58.512 96.248 62.688 1.00 31.34 550 SER X C 1
ATOM 8129 O O . SER A 1 550 ? 57.981 97.251 62.201 1.00 32.26 550 SER X O 1
ATOM 8137 N N . ASN A 1 551 ? 59.717 95.826 62.307 1.00 31.03 551 ASN X N 1
ATOM 8138 C CA . ASN A 1 551 ? 60.462 96.503 61.254 1.00 30.55 551 ASN X CA 1
ATOM 8139 C C . ASN A 1 551 ? 60.048 96.068 59.855 1.00 29.38 551 ASN X C 1
ATOM 8140 O O . ASN A 1 551 ? 60.401 96.746 58.884 1.00 31.74 551 ASN X O 1
ATOM 8151 N N . PHE A 1 552 ? 59.313 94.967 59.727 1.00 26.61 552 PHE X N 1
ATOM 8152 C CA . PHE A 1 552 ? 58.939 94.470 58.410 1.00 25.29 552 PHE X CA 1
ATOM 8153 C C . PHE A 1 552 ? 58.054 95.480 57.692 1.00 29.48 552 PHE X C 1
ATOM 8154 O O . PHE A 1 552 ? 57.212 96.143 58.304 1.00 31.29 552 PHE X O 1
ATOM 8171 N N . GLU A 1 553 ? 58.256 95.600 56.378 1.00 30.07 553 GLU X N 1
ATOM 8172 C CA . GLU A 1 553 ? 57.439 96.490 55.563 1.00 31.48 553 GLU X CA 1
ATOM 8173 C C . GLU A 1 553 ? 56.005 96.000 55.420 1.00 34.26 553 GLU X C 1
ATOM 8174 O O . GLU A 1 553 ? 55.141 96.782 55.011 1.00 32.83 553 GLU X O 1
ATOM 8186 N N . ARG A 1 554 ? 55.735 94.737 55.739 1.00 35.40 554 ARG X N 1
ATOM 8187 C CA . ARG A 1 554 ? 54.399 94.170 55.628 1.00 32.16 554 ARG X CA 1
ATOM 8188 C C . ARG A 1 554 ? 54.402 92.806 56.298 1.00 34.35 554 ARG X C 1
ATOM 8189 O O . ARG A 1 554 ? 55.432 92.128 56.343 1.00 35.26 554 ARG X O 1
ATOM 8210 N N . ASN A 1 555 ? 53.244 92.415 56.817 1.00 31.99 555 ASN X N 1
ATOM 8211 C CA . ASN A 1 555 ? 53.148 91.145 57.517 1.00 31.00 555 ASN X CA 1
ATOM 8212 C C . ASN A 1 555 ? 53.434 89.999 56.546 1.00 31.68 555 ASN X C 1
ATOM 8213 O O . ASN A 1 555 ? 52.953 90.021 55.407 1.00 30.79 555 ASN X O 1
ATOM 8224 N N . PRO A 1 556 ? 54.213 88.994 56.944 1.00 27.87 556 PRO X N 1
ATOM 8225 C CA . PRO A 1 556 ? 54.461 87.860 56.045 1.00 26.57 556 PRO X CA 1
ATOM 8226 C C . PRO A 1 556 ? 53.170 87.124 55.737 1.00 25.55 556 PRO X C 1
ATOM 8227 O O . PRO A 1 556 ? 52.315 86.970 56.621 1.00 29.24 556 PRO X O 1
ATOM 8238 N N . PRO A 1 557 ? 52.980 86.652 54.504 1.00 24.96 557 PRO X N 1
ATOM 8239 C CA . PRO A 1 557 ? 51.810 85.812 54.233 1.00 22.74 557 PRO X CA 1
ATOM 8240 C C . PRO A 1 557 ? 51.856 84.538 55.062 1.00 26.49 557 PRO X C 1
ATOM 8241 O O . PRO A 1 557 ? 52.924 84.001 55.362 1.00 25.97 557 PRO X O 1
ATOM 8252 N N . GLU A 1 558 ? 50.675 84.064 55.442 1.00 26.75 558 GLU X N 1
ATOM 8253 C CA . GLU A 1 558 ? 50.577 82.848 56.235 1.00 26.33 558 GLU X CA 1
ATOM 8254 C C . GLU A 1 558 ? 51.185 81.662 55.489 1.00 27.20 558 GLU X C 1
ATOM 8255 O O . GLU A 1 558 ? 51.172 81.597 54.258 1.00 27.64 558 GLU X O 1
ATOM 8267 N N . ASN A 1 559 ? 51.749 80.729 56.259 1.00 24.71 559 ASN X N 1
ATOM 8268 C CA . ASN A 1 559 ? 52.412 79.531 55.749 1.00 22.62 559 ASN X CA 1
ATOM 8269 C C . ASN A 1 559 ? 53.661 79.842 54.935 1.00 22.61 559 ASN X C 1
ATOM 8270 O O . ASN A 1 559 ? 54.060 79.041 54.084 1.00 25.10 559 ASN X O 1
ATOM 8281 N N . THR A 1 560 ? 54.291 80.986 55.174 1.00 20.11 560 THR X N 1
ATOM 8282 C CA . THR A 1 560 ? 55.544 81.343 54.528 1.00 21.09 560 THR X CA 1
ATOM 8283 C C . THR A 1 560 ? 56.687 81.283 55.533 1.00 18.01 560 THR X C 1
ATOM 8284 O O . THR A 1 560 ? 56.481 81.264 56.748 1.00 20.75 560 THR X O 1
ATOM 8295 N N . PHE A 1 561 ? 57.901 81.250 54.997 1.00 18.88 561 PHE X N 1
ATOM 8296 C CA . PHE A 1 561 ? 59.124 81.232 55.781 1.00 15.29 561 PHE X CA 1
ATOM 8297 C C . PHE A 1 561 ? 59.964 82.445 55.414 1.00 16.05 561 PHE X C 1
ATOM 8298 O O . PHE A 1 561 ? 59.756 83.075 54.373 1.00 17.93 561 PHE X O 1
ATOM 8315 N N . LEU A 1 562 ? 60.916 82.778 56.280 1.00 17.87 562 LEU X N 1
ATOM 8316 C CA . LEU A 1 562 ? 61.758 83.949 56.091 1.00 17.70 562 LEU X CA 1
ATOM 8317 C C . LEU A 1 562 ? 63.090 83.517 55.494 1.00 18.82 562 LEU X C 1
ATOM 8318 O O . LEU A 1 562 ? 63.843 82.764 56.116 1.00 20.52 562 LEU X O 1
ATOM 8334 N N . ARG A 1 563 ? 63.365 83.984 54.284 1.00 19.52 563 ARG X N 1
ATOM 8335 C CA . ARG A 1 563 ? 64.676 83.854 53.669 1.00 18.37 563 ARG X CA 1
ATOM 8336 C C . ARG A 1 563 ? 65.508 85.043 54.132 1.00 19.03 563 ARG X C 1
ATOM 8337 O O . ARG A 1 563 ? 65.209 86.192 53.782 1.00 19.20 563 ARG X O 1
ATOM 8358 N N . LEU A 1 564 ? 66.522 84.771 54.947 1.00 19.20 564 LEU X N 1
ATOM 8359 C CA . LEU A 1 564 ? 67.470 85.779 55.395 1.00 20.20 564 LEU X CA 1
ATOM 8360 C C . LEU A 1 564 ? 68.721 85.672 54.538 1.00 20.07 564 LEU X C 1
ATOM 8361 O O . LEU A 1 564 ? 69.249 84.574 54.344 1.00 23.02 564 LEU X O 1
ATOM 8377 N N . THR A 1 565 ? 69.183 86.806 54.024 1.00 17.03 565 THR X N 1
ATOM 8378 C CA . THR A 1 565 ? 70.341 86.860 53.148 1.00 18.89 565 THR X CA 1
ATOM 8379 C C . THR A 1 565 ? 71.289 87.951 53.621 1.00 16.57 565 THR X C 1
ATOM 8380 O O . THR A 1 565 ? 70.861 89.003 54.101 1.00 25.15 565 THR X O 1
ATOM 8391 N N . ALA A 1 566 ? 72.583 87.685 53.475 1.00 19.80 566 ALA X N 1
ATOM 8392 C CA . ALA A 1 566 ? 73.633 88.652 53.759 1.00 20.61 566 ALA X CA 1
ATOM 8393 C C . ALA A 1 566 ? 74.598 88.665 52.586 1.00 20.53 566 ALA X C 1
ATOM 8394 O O . ALA A 1 566 ? 75.038 87.605 52.133 1.00 20.94 566 ALA X O 1
ATOM 8401 N N . MET A 1 567 ? 74.918 89.861 52.095 1.00 25.35 567 MET X N 1
ATOM 8402 C CA . MET A 1 567 ? 75.774 90.040 50.927 1.00 26.03 567 MET X CA 1
ATOM 8403 C C . MET A 1 567 ? 76.811 91.109 51.245 1.00 27.20 567 MET X C 1
ATOM 8404 O O . MET A 1 567 ? 76.460 92.273 51.454 1.00 31.45 567 MET X O 1
ATOM 8418 N N . ALA A 1 568 ? 78.080 90.719 51.272 1.00 26.92 568 ALA X N 1
ATOM 8419 C CA . ALA A 1 568 ? 79.182 91.641 51.507 1.00 27.70 568 ALA X CA 1
ATOM 8420 C C . ALA A 1 568 ? 79.924 91.893 50.202 1.00 29.88 568 ALA X C 1
ATOM 8421 O O . ALA A 1 568 ? 80.341 90.947 49.526 1.00 32.53 568 ALA X O 1
ATOM 8428 N N . THR A 1 569 ? 80.080 93.168 49.850 1.00 34.21 569 THR X N 1
ATOM 8429 C CA . THR A 1 569 ? 80.795 93.570 48.644 1.00 35.71 569 THR X CA 1
ATOM 8430 C C . THR A 1 569 ? 81.868 94.577 49.028 1.00 36.93 569 THR X C 1
ATOM 8431 O O . THR A 1 569 ? 81.582 95.550 49.729 1.00 39.41 569 THR X O 1
ATOM 8442 N N . HIS A 1 570 ? 83.091 94.358 48.557 1.00 42.51 570 HIS X N 1
ATOM 8443 C CA . HIS A 1 570 ? 84.229 95.191 48.919 1.00 44.17 570 HIS X CA 1
ATOM 8444 C C . HIS A 1 570 ? 84.819 95.839 47.676 1.00 46.51 570 HIS X C 1
ATOM 8445 O O . HIS A 1 570 ? 85.161 95.146 46.713 1.00 48.69 570 HIS X O 1
ATOM 8459 N N . SER A 1 571 ? 84.947 97.168 47.716 1.00 52.29 571 SER X N 1
ATOM 8460 C CA . SER A 1 571 ? 85.632 97.952 46.692 1.00 54.32 571 SER X CA 1
ATOM 8461 C C . SER A 1 571 ? 85.259 97.508 45.278 1.00 55.13 571 SER X C 1
ATOM 8462 O O . SER A 1 571 ? 84.086 97.586 44.897 1.00 55.86 571 SER X O 1
ATOM 8470 N N . GLU A 1 572 ? 86.233 97.045 44.495 1.00 58.11 572 GLU X N 1
ATOM 8471 C CA . GLU A 1 572 ? 86.006 96.636 43.112 1.00 59.93 572 GLU X CA 1
ATOM 8472 C C . GLU A 1 572 ? 86.693 95.297 42.857 1.00 59.65 572 GLU X C 1
ATOM 8473 O O . GLU A 1 572 ? 87.369 95.095 41.847 1.00 59.88 572 GLU X O 1
ATOM 8485 N N . SER A 1 573 ? 86.525 94.363 43.791 1.00 53.84 573 SER X N 1
ATOM 8486 C CA . SER A 1 573 ? 87.072 93.022 43.632 1.00 53.92 573 SER X CA 1
ATOM 8487 C C . SER A 1 573 ? 86.240 92.154 42.698 1.00 53.68 573 SER X C 1
ATOM 8488 O O . SER A 1 573 ? 86.726 91.107 42.258 1.00 52.17 573 SER X O 1
ATOM 8496 N N . ASN A 1 574 ? 85.010 92.560 42.389 1.00 51.03 574 ASN X N 1
ATOM 8497 C CA . ASN A 1 574 ? 84.078 91.912 41.476 1.00 48.74 574 ASN X CA 1
ATOM 8498 C C . ASN A 1 574 ? 83.426 90.678 42.098 1.00 48.04 574 ASN X C 1
ATOM 8499 O O . ASN A 1 574 ? 82.517 90.114 41.489 1.00 48.37 574 ASN X O 1
ATOM 8510 N N . LEU A 1 575 ? 83.843 90.245 43.285 1.00 41.25 575 LEU X N 1
ATOM 8511 C CA . LEU A 1 575 ? 83.275 89.085 43.955 1.00 37.10 575 LEU X CA 1
ATOM 8512 C C . LEU A 1 575 ? 82.696 89.515 45.293 1.00 35.40 575 LEU X C 1
ATOM 8513 O O . LEU A 1 575 ? 83.295 90.322 46.010 1.00 38.22 575 LEU X O 1
ATOM 8529 N N . SER A 1 576 ? 81.527 88.976 45.620 1.00 31.15 576 SER X N 1
ATOM 8530 C CA . SER A 1 576 ? 80.819 89.306 46.846 1.00 25.59 576 SER X CA 1
ATOM 8531 C C . SER A 1 576 ? 80.562 88.039 47.646 1.00 24.65 576 SER X C 1
ATOM 8532 O O . SER A 1 576 ? 80.208 87.000 47.084 1.00 25.25 576 SER X O 1
ATOM 8540 N N . CYS A 1 577 ? 80.759 88.131 48.958 1.00 27.15 577 CYS X N 1
ATOM 8541 C CA . CYS A 1 577 ? 80.412 87.042 49.857 1.00 25.11 577 CYS X CA 1
ATOM 8542 C C . CYS A 1 577 ? 78.907 87.017 50.074 1.00 24.28 577 CYS X C 1
ATOM 8543 O O . CYS A 1 577 ? 78.269 88.065 50.178 1.00 30.09 577 CYS X O 1
ATOM 8551 N N . PHE A 1 578 ? 78.340 85.816 50.145 1.00 21.74 578 PHE X N 1
ATOM 8552 C CA . PHE A 1 578 ? 76.904 85.661 50.318 1.00 18.33 578 PHE X CA 1
ATOM 8553 C C . PHE A 1 578 ? 76.617 84.536 51.298 1.00 18.02 578 PHE X C 1
ATOM 8554 O O . PHE A 1 578 ? 77.284 83.499 51.284 1.00 25.12 578 PHE X O 1
ATOM 8571 N N . ALA A 1 579 ? 75.630 84.763 52.155 1.00 13.13 579 ALA X N 1
ATOM 8572 C CA . ALA A 1 579 ? 75.128 83.739 53.056 1.00 19.46 579 ALA X CA 1
ATOM 8573 C C . ALA A 1 579 ? 73.611 83.816 53.069 1.00 16.82 579 ALA X C 1
ATOM 8574 O O . ALA A 1 579 ? 73.032 84.889 52.888 1.00 16.60 579 ALA X O 1
ATOM 8581 N N . GLN A 1 580 ? 72.971 82.668 53.276 1.00 18.95 580 GLN X N 1
ATOM 8582 C CA . GLN A 1 580 ? 71.521 82.631 53.356 1.00 14.47 580 GLN X CA 1
ATOM 8583 C C . GLN A 1 580 ? 71.092 81.593 54.379 1.00 19.67 580 GLN X C 1
ATOM 8584 O O . GLN A 1 580 ? 71.803 80.620 54.640 1.00 22.20 580 GLN X O 1
ATOM 8598 N N . GLU A 1 581 ? 69.913 81.819 54.950 1.00 18.95 581 GLU X N 1
ATOM 8599 C CA . GLU A 1 581 ? 69.323 80.902 55.910 1.00 17.97 581 GLU X CA 1
ATOM 8600 C C . GLU A 1 581 ? 67.808 80.966 55.786 1.00 20.84 581 GLU X C 1
ATOM 8601 O O . GLU A 1 581 ? 67.245 81.971 55.342 1.00 22.76 581 GLU X O 1
ATOM 8613 N N . ASP A 1 582 ? 67.158 79.871 56.166 1.00 23.42 582 ASP X N 1
ATOM 8614 C CA . ASP A 1 582 ? 65.706 79.801 56.246 1.00 17.74 582 ASP X CA 1
ATOM 8615 C C . ASP A 1 582 ? 65.300 79.836 57.711 1.00 21.98 582 ASP X C 1
ATOM 8616 O O . ASP A 1 582 ? 65.864 79.106 58.533 1.00 24.55 582 ASP X O 1
ATOM 8625 N N . ILE A 1 583 ? 64.336 80.691 58.037 1.00 20.95 583 ILE X N 1
ATOM 8626 C CA . ILE A 1 583 ? 63.856 80.867 59.400 1.00 20.10 583 ILE X CA 1
ATOM 8627 C C . ILE A 1 583 ? 62.359 80.600 59.407 1.00 15.99 583 ILE X C 1
ATOM 8628 O O . ILE A 1 583 ? 61.619 81.144 58.578 1.00 17.00 583 ILE X O 1
ATOM 8644 N N . ALA A 1 584 ? 61.920 79.751 60.326 1.00 16.56 584 ALA X N 1
ATOM 8645 C CA . ALA A 1 584 ? 60.505 79.489 60.512 1.00 19.20 584 ALA X CA 1
ATOM 8646 C C . ALA A 1 584 ? 59.913 80.507 61.477 1.00 19.12 584 ALA X C 1
ATOM 8647 O O . ALA A 1 584 ? 60.589 81.005 62.379 1.00 22.10 584 ALA X O 1
ATOM 8654 N N . ILE A 1 585 ? 58.641 80.822 61.271 1.00 21.83 585 ILE X N 1
ATOM 8655 C CA . ILE A 1 585 ? 57.909 81.704 62.171 1.00 21.45 585 ILE X CA 1
ATOM 8656 C C . ILE A 1 585 ? 57.288 80.842 63.262 1.00 23.10 585 ILE X C 1
ATOM 8657 O O . ILE A 1 585 ? 56.542 79.901 62.972 1.00 25.64 585 ILE X O 1
ATOM 8673 N N . CYS A 1 586 ? 57.601 81.155 64.514 1.00 22.60 586 CYS X N 1
ATOM 8674 C CA . CYS A 1 586 ? 57.143 80.377 65.657 1.00 25.64 586 CYS X CA 1
ATOM 8675 C C . CYS A 1 586 ? 55.917 81.050 66.258 1.00 25.02 586 CYS X C 1
ATOM 8676 O O . CYS A 1 586 ? 55.965 82.231 66.619 1.00 26.76 586 CYS X O 1
ATOM 8684 N N . ARG A 1 587 ? 54.832 80.305 66.359 1.00 22.96 587 ARG X N 1
ATOM 8685 C CA . ARG A 1 587 ? 53.586 80.784 66.927 1.00 22.58 587 ARG X CA 1
ATOM 8686 C C . ARG A 1 587 ? 53.457 80.332 68.373 1.00 20.75 587 ARG X C 1
ATOM 8687 O O . ARG A 1 587 ? 54.166 79.423 68.815 1.00 21.55 587 ARG X O 1
ATOM 8708 N N . PRO A 1 588 ? 52.574 80.957 69.152 1.00 21.56 588 PRO X N 1
ATOM 8709 C CA . PRO A 1 588 ? 52.461 80.588 70.568 1.00 20.96 588 PRO X CA 1
ATOM 8710 C C . PRO A 1 588 ? 52.144 79.111 70.737 1.00 20.69 588 PRO X C 1
ATOM 8711 O O . PRO A 1 588 ? 51.390 78.523 69.959 1.00 23.82 588 PRO X O 1
ATOM 8722 N N . HIS A 1 589 ? 52.740 78.510 71.762 1.00 20.06 589 HIS X N 1
ATOM 8723 C CA . HIS A 1 589 ? 52.527 77.095 72.025 1.00 17.93 589 HIS X CA 1
ATOM 8724 C C . HIS A 1 589 ? 51.127 76.867 72.580 1.00 17.98 589 HIS X C 1
ATOM 8725 O O . HIS A 1 589 ? 50.683 77.573 73.491 1.00 20.19 589 HIS X O 1
ATOM 8739 N N . LEU A 1 590 ? 50.436 75.877 72.028 1.00 18.82 590 LEU X N 1
ATOM 8740 C CA . LEU A 1 590 ? 49.097 75.495 72.468 1.00 18.68 590 LEU X CA 1
ATOM 8741 C C . LEU A 1 590 ? 49.243 74.252 73.337 1.00 16.16 590 LEU X C 1
ATOM 8742 O O . LEU A 1 590 ? 49.362 73.136 72.826 1.00 19.39 590 LEU X O 1
ATOM 8758 N N . ALA A 1 591 ? 49.241 74.444 74.653 1.00 18.05 591 ALA X N 1
ATOM 8759 C CA . ALA A 1 591 ? 49.450 73.348 75.589 1.00 15.01 591 ALA X CA 1
ATOM 8760 C C . ALA A 1 591 ? 48.133 72.630 75.851 1.00 14.93 591 ALA X C 1
ATOM 8761 O O . ALA A 1 591 ? 47.119 73.272 76.131 1.00 22.50 591 ALA X O 1
ATOM 8768 N N . ILE A 1 592 ? 48.152 71.304 75.754 1.00 15.77 592 ILE X N 1
ATOM 8769 C CA . ILE A 1 592 ? 46.995 70.468 76.048 1.00 15.42 592 ILE X CA 1
ATOM 8770 C C . ILE A 1 592 ? 47.339 69.593 77.243 1.00 15.08 592 ILE X C 1
ATOM 8771 O O . ILE A 1 592 ? 48.378 68.924 77.249 1.00 22.35 592 ILE X O 1
ATOM 8787 N N . LYS A 1 593 ? 46.468 69.597 78.248 1.00 13.09 593 LYS X N 1
ATOM 8788 C CA . LYS A 1 593 ? 46.648 68.828 79.471 1.00 18.21 593 LYS X CA 1
ATOM 8789 C C . LYS A 1 593 ? 45.474 67.871 79.597 1.00 16.06 593 LYS X C 1
ATOM 8790 O O . LYS A 1 593 ? 44.329 68.307 79.760 1.00 25.44 593 LYS X O 1
ATOM 8809 N N . MET A 1 594 ? 45.758 66.575 79.507 1.00 18.59 594 MET X N 1
ATOM 8810 C CA . MET A 1 594 ? 44.739 65.538 79.536 1.00 18.55 594 MET X CA 1
ATOM 8811 C C . MET A 1 594 ? 45.323 64.318 80.228 1.00 18.63 594 MET X C 1
ATOM 8812 O O . MET A 1 594 ? 46.529 64.073 80.121 1.00 21.02 594 MET X O 1
ATOM 8826 N N . PRO A 1 595 ? 44.508 63.536 80.939 1.00 21.50 595 PRO X N 1
ATOM 8827 C CA . PRO A 1 595 ? 45.030 62.301 81.536 1.00 19.16 595 PRO X CA 1
ATOM 8828 C C . PRO A 1 595 ? 45.584 61.364 80.474 1.00 20.96 595 PRO X C 1
ATOM 8829 O O . PRO A 1 595 ? 45.062 61.277 79.361 1.00 20.15 595 PRO X O 1
ATOM 8840 N N . GLU A 1 596 ? 46.665 60.665 80.828 1.00 25.42 596 GLU X N 1
ATOM 8841 C CA . GLU A 1 596 ? 47.284 59.737 79.887 1.00 22.63 596 GLU X CA 1
ATOM 8842 C C . GLU A 1 596 ? 46.336 58.599 79.533 1.00 23.54 596 GLU X C 1
ATOM 8843 O O . GLU A 1 596 ? 46.223 58.215 78.364 1.00 22.12 596 GLU X O 1
ATOM 8855 N N . LYS A 1 597 ? 45.649 58.050 80.529 1.00 21.14 597 LYS X N 1
ATOM 8856 C CA . LYS A 1 597 ? 44.681 56.982 80.343 1.00 22.27 597 LYS X CA 1
ATOM 8857 C C . LYS A 1 597 ? 43.283 57.489 80.670 1.00 20.84 597 LYS X C 1
ATOM 8858 O O . LYS A 1 597 ? 43.109 58.501 81.353 1.00 26.69 597 LYS X O 1
ATOM 8877 N N . ALA A 1 598 ? 42.283 56.772 80.165 1.00 22.62 598 ALA X N 1
ATOM 8878 C CA . ALA A 1 598 ? 40.893 57.146 80.378 1.00 20.31 598 ALA X CA 1
ATOM 8879 C C . ALA A 1 598 ? 40.029 55.902 80.257 1.00 18.69 598 ALA X C 1
ATOM 8880 O O . ALA A 1 598 ? 40.369 54.963 79.535 1.00 25.52 598 ALA X O 1
ATOM 8887 N N . GLU A 1 599 ? 38.911 55.903 80.975 1.00 22.20 599 GLU X N 1
ATOM 8888 C CA . GLU A 1 599 ? 37.972 54.792 80.929 1.00 20.08 599 GLU X CA 1
ATOM 8889 C C . GLU A 1 599 ? 36.880 55.078 79.907 1.00 21.02 599 GLU X C 1
ATOM 8890 O O . GLU A 1 599 ? 36.343 56.187 79.845 1.00 24.08 599 GLU X O 1
ATOM 8902 N N . GLN A 1 600 ? 36.561 54.067 79.104 1.00 22.36 600 GLN X N 1
ATOM 8903 C CA . GLN A 1 600 ? 35.506 54.202 78.111 1.00 18.17 600 GLN X CA 1
ATOM 8904 C C . GLN A 1 600 ? 34.171 54.479 78.792 1.00 18.09 600 GLN X C 1
ATOM 8905 O O . GLN A 1 600 ? 33.894 53.974 79.882 1.00 20.73 600 GLN X O 1
ATOM 8919 N N . TYR A 1 601 ? 33.344 55.297 78.139 1.00 23.13 601 TYR X N 1
ATOM 8920 C CA . TYR A 1 601 ? 32.008 55.653 78.608 1.00 17.91 601 TYR X CA 1
ATOM 8921 C C . TYR A 1 601 ? 32.025 56.439 79.912 1.00 18.68 601 TYR X C 1
ATOM 8922 O O . TYR A 1 601 ? 31.040 56.420 80.656 1.00 23.51 601 TYR X O 1
ATOM 8940 N N . GLN A 1 602 ? 33.122 57.130 80.214 1.00 17.27 602 GLN X N 1
ATOM 8941 C CA . GLN A 1 602 ? 33.198 57.996 81.380 1.00 19.59 602 GLN X CA 1
ATOM 8942 C C . GLN A 1 602 ? 33.645 59.392 80.964 1.00 17.76 602 GLN X C 1
ATOM 8943 O O . GLN A 1 602 ? 34.366 59.545 79.974 1.00 19.17 602 GLN X O 1
ATOM 8957 N N . PRO A 1 603 ? 33.230 60.429 81.688 1.00 20.26 603 PRO X N 1
ATOM 8958 C CA . PRO A 1 603 ? 33.645 61.786 81.319 1.00 13.49 603 PRO X CA 1
ATOM 8959 C C . PRO A 1 603 ? 35.140 61.989 81.515 1.00 17.15 603 PRO X C 1
ATOM 8960 O O . PRO A 1 603 ? 35.765 61.394 82.396 1.00 22.86 603 PRO X O 1
ATOM 8971 N N . LEU A 1 604 ? 35.708 62.850 80.676 1.00 17.92 604 LEU X N 1
ATOM 8972 C CA . LEU A 1 604 ? 37.134 63.134 80.671 1.00 17.29 604 LEU X CA 1
ATOM 8973 C C . LEU A 1 604 ? 37.312 64.606 80.338 1.00 19.56 604 LEU X C 1
ATOM 8974 O O . LEU A 1 604 ? 36.688 65.110 79.398 1.00 25.49 604 LEU X O 1
ATOM 8990 N N . THR A 1 605 ? 38.151 65.289 81.110 1.00 22.63 605 THR X N 1
ATOM 8991 C CA . THR A 1 605 ? 38.377 66.718 80.958 1.00 21.01 605 THR X CA 1
ATOM 8992 C C . THR A 1 605 ? 39.772 66.969 80.402 1.00 20.53 605 THR X C 1
ATOM 8993 O O . THR A 1 605 ? 40.743 66.334 80.821 1.00 23.09 605 THR X O 1
ATOM 9004 N N . ALA A 1 606 ? 39.856 67.894 79.449 1.00 20.45 606 ALA X N 1
ATOM 9005 C CA . ALA A 1 606 ? 41.117 68.334 78.871 1.00 17.39 606 ALA X CA 1
ATOM 9006 C C . ALA A 1 606 ? 41.176 69.852 78.935 1.00 18.04 606 ALA X C 1
ATOM 9007 O O . ALA A 1 606 ? 40.224 70.529 78.536 1.00 18.96 606 ALA X O 1
ATOM 9014 N N . SER A 1 607 ? 42.288 70.382 79.432 1.00 19.90 607 SER X N 1
ATOM 9015 C CA . SER A 1 607 ? 42.472 71.821 79.571 1.00 19.50 607 SER X CA 1
ATOM 9016 C C . SER A 1 607 ? 43.493 72.304 78.552 1.00 17.50 607 SER X C 1
ATOM 9017 O O . SER A 1 607 ? 44.590 71.751 78.451 1.00 24.86 607 SER X O 1
ATOM 9025 N N . VAL A 1 608 ? 43.126 73.336 77.801 1.00 19.59 608 VAL X N 1
ATOM 9026 C CA . VAL A 1 608 ? 43.974 73.927 76.776 1.00 19.36 608 VAL X CA 1
ATOM 9027 C C . VAL A 1 608 ? 44.424 75.293 77.270 1.00 18.97 608 VAL X C 1
ATOM 9028 O O . VAL A 1 608 ? 43.596 76.118 77.677 1.00 21.35 608 VAL X O 1
ATOM 9041 N N . SER A 1 609 ? 45.732 75.527 77.235 1.00 21.87 609 SER X N 1
ATOM 9042 C CA . SER A 1 609 ? 46.335 76.773 77.681 1.00 20.35 609 SER X CA 1
ATOM 9043 C C . SER A 1 609 ? 47.097 77.413 76.531 1.00 18.91 609 SER X C 1
ATOM 9044 O O . SER A 1 609 ? 47.766 76.723 75.753 1.00 23.36 609 SER X O 1
ATOM 9052 N N . LEU A 1 610 ? 46.985 78.734 76.427 1.00 20.50 610 LEU X N 1
ATOM 9053 C CA . LEU A 1 610 ? 47.668 79.473 75.370 1.00 22.72 610 LEU X CA 1
ATOM 9054 C C . LEU A 1 610 ? 48.121 80.817 75.915 1.00 22.15 610 LEU X C 1
ATOM 9055 O O . LEU A 1 610 ? 47.300 81.604 76.390 1.00 25.08 610 LEU X O 1
ATOM 9071 N N . GLN A 1 611 ? 49.422 81.074 75.838 1.00 26.75 611 GLN X N 1
ATOM 9072 C CA . GLN A 1 611 ? 50.003 82.323 76.310 1.00 26.60 611 GLN X CA 1
ATOM 9073 C C . GLN A 1 611 ? 50.151 83.283 75.137 1.00 24.14 611 GLN X C 1
ATOM 9074 O O . GLN A 1 611 ? 50.791 82.951 74.135 1.00 29.20 611 GLN X O 1
ATOM 9088 N N . ASN A 1 612 ? 49.556 84.466 75.260 1.00 28.35 612 ASN X N 1
ATOM 9089 C CA . ASN A 1 612 ? 49.610 85.469 74.197 1.00 27.70 612 ASN X CA 1
ATOM 9090 C C . ASN A 1 612 ? 50.934 86.215 74.298 1.00 27.12 612 ASN X C 1
ATOM 9091 O O . ASN A 1 612 ? 51.059 87.188 75.043 1.00 28.31 612 ASN X O 1
ATOM 9102 N N . SER A 1 613 ? 51.927 85.759 73.538 1.00 31.98 613 SER X N 1
ATOM 9103 C CA . SER A 1 613 ? 53.232 86.402 73.478 1.00 26.93 613 SER X CA 1
ATOM 9104 C C . SER A 1 613 ? 53.309 87.470 72.397 1.00 28.99 613 SER X C 1
ATOM 9105 O O . SER A 1 613 ? 54.378 88.056 72.198 1.00 34.30 613 SER X O 1
ATOM 9113 N N . LEU A 1 614 ? 52.213 87.730 71.695 1.00 29.18 614 LEU X N 1
ATOM 9114 C CA . LEU A 1 614 ? 52.199 88.736 70.650 1.00 26.54 614 LEU X CA 1
ATOM 9115 C C . LEU A 1 614 ? 52.040 90.127 71.259 1.00 28.69 614 LEU X C 1
ATOM 9116 O O . LEU A 1 614 ? 51.822 90.292 72.462 1.00 30.84 614 LEU X O 1
ATOM 9132 N N . ASP A 1 615 ? 52.157 91.138 70.406 1.00 31.89 615 ASP X N 1
ATOM 9133 C CA . ASP A 1 615 ? 52.130 92.531 70.834 1.00 32.07 615 ASP X CA 1
ATOM 9134 C C . ASP A 1 615 ? 50.738 93.147 70.786 1.00 31.12 615 ASP X C 1
ATOM 9135 O O . ASP A 1 615 ? 50.582 94.311 71.169 1.00 33.82 615 ASP X O 1
ATOM 9144 N N . ALA A 1 616 ? 49.736 92.413 70.326 1.00 28.80 616 ALA X N 1
ATOM 9145 C CA . ALA A 1 616 ? 48.381 92.919 70.188 1.00 28.49 616 ALA X CA 1
ATOM 9146 C C . ALA A 1 616 ? 47.413 91.882 70.732 1.00 29.92 616 ALA X C 1
ATOM 9147 O O . ALA A 1 616 ? 47.763 90.703 70.855 1.00 30.75 616 ALA X O 1
ATOM 9154 N N . PRO A 1 617 ? 46.193 92.289 71.076 1.00 29.36 617 PRO X N 1
ATOM 9155 C CA . PRO A 1 617 ? 45.233 91.330 71.632 1.00 28.31 617 PRO X CA 1
ATOM 9156 C C . PRO A 1 617 ? 44.802 90.294 70.606 1.00 26.48 617 PRO X C 1
ATOM 9157 O O . PRO A 1 617 ? 44.786 90.545 69.399 1.00 28.96 617 PRO X O 1
ATOM 9168 N N . MET A 1 618 ? 44.445 89.117 71.109 1.00 26.55 618 MET X N 1
ATOM 9169 C CA . MET A 1 618 ? 43.876 88.052 70.289 1.00 24.99 618 MET X CA 1
ATOM 9170 C C . MET A 1 618 ? 42.363 88.239 70.258 1.00 24.94 618 MET X C 1
ATOM 9171 O O . MET A 1 618 ? 41.698 88.121 71.291 1.00 24.78 618 MET X O 1
ATOM 9185 N N . GLU A 1 619 ? 41.822 88.529 69.079 1.00 29.90 619 GLU X N 1
ATOM 9186 C CA . GLU A 1 619 ? 40.400 88.789 68.894 1.00 29.68 619 GLU X CA 1
ATOM 9187 C C . GLU A 1 619 ? 39.805 87.759 67.942 1.00 30.04 619 GLU X C 1
ATOM 9188 O O . GLU A 1 619 ? 40.522 87.017 67.266 1.00 31.29 619 GLU X O 1
ATOM 9200 N N . ASP A 1 620 ? 38.476 87.734 67.886 1.00 26.75 620 ASP X N 1
ATOM 9201 C CA . ASP A 1 620 ? 37.731 86.730 67.128 1.00 25.19 620 ASP X CA 1
ATOM 9202 C C . ASP A 1 620 ? 38.276 85.339 67.439 1.00 26.06 620 ASP X C 1
ATOM 9203 O O . ASP A 1 620 ? 38.731 84.595 66.571 1.00 29.70 620 ASP X O 1
ATOM 9212 N N . CYS A 1 621 ? 38.217 85.008 68.721 1.00 21.75 621 CYS X N 1
ATOM 9213 C CA . CYS A 1 621 ? 38.918 83.859 69.274 1.00 23.36 621 CYS X CA 1
ATOM 9214 C C . CYS A 1 621 ? 38.039 82.617 69.196 1.00 21.75 621 CYS X C 1
ATOM 9215 O O . CYS A 1 621 ? 36.969 82.568 69.812 1.00 23.45 621 CYS X O 1
ATOM 9223 N N . VAL A 1 622 ? 38.494 81.616 68.443 1.00 19.33 622 VAL X N 1
ATOM 9224 C CA . VAL A 1 622 ? 37.769 80.364 68.257 1.00 17.50 622 VAL X CA 1
ATOM 9225 C C . VAL A 1 622 ? 38.701 79.202 68.568 1.00 14.79 622 VAL X C 1
ATOM 9226 O O . VAL A 1 622 ? 39.875 79.216 68.187 1.00 18.29 622 VAL X O 1
ATOM 9239 N N . ILE A 1 623 ? 38.174 78.198 69.265 1.00 17.33 623 ILE X N 1
ATOM 9240 C CA . ILE A 1 623 ? 38.898 76.966 69.558 1.00 13.35 623 ILE X CA 1
ATOM 9241 C C . ILE A 1 623 ? 38.010 75.791 69.167 1.00 16.48 623 ILE X C 1
ATOM 9242 O O . ILE A 1 623 ? 36.880 75.675 69.650 1.00 14.56 623 ILE X O 1
ATOM 9258 N N . SER A 1 624 ? 38.517 74.929 68.294 1.00 14.33 624 SER X N 1
ATOM 9259 C CA . SER A 1 624 ? 37.811 73.744 67.835 1.00 11.41 624 SER X CA 1
ATOM 9260 C C . SER A 1 624 ? 38.507 72.498 68.363 1.00 10.85 624 SER X C 1
ATOM 9261 O O . SER A 1 624 ? 39.738 72.445 68.429 1.00 19.36 624 SER X O 1
ATOM 9269 N N . ILE A 1 625 ? 37.715 71.504 68.744 1.00 12.66 625 ILE X N 1
ATOM 9270 C CA . ILE A 1 625 ? 38.221 70.222 69.217 1.00 11.95 625 ILE X CA 1
ATOM 9271 C C . ILE A 1 625 ? 37.643 69.120 68.343 1.00 9.97 625 ILE X C 1
ATOM 9272 O O . ILE A 1 625 ? 36.470 69.173 67.951 1.00 12.99 625 ILE X O 1
ATOM 9288 N N . LEU A 1 626 ? 38.475 68.128 68.028 1.00 12.39 626 LEU X N 1
ATOM 9289 C CA . LEU A 1 626 ? 38.032 66.964 67.276 1.00 12.66 626 LEU X CA 1
ATOM 9290 C C . LEU A 1 626 ? 38.915 65.777 67.641 1.00 15.07 626 LEU X C 1
ATOM 9291 O O . LEU A 1 626 ? 39.828 65.882 68.464 1.00 16.98 626 LEU X O 1
ATOM 9307 N N . GLY A 1 627 ? 38.646 64.647 66.995 1.00 15.79 627 GLY X N 1
ATOM 9308 C CA . GLY A 1 627 ? 39.401 63.432 67.222 1.00 14.34 627 GLY X CA 1
ATOM 9309 C C . GLY A 1 627 ? 38.551 62.189 67.076 1.00 12.83 627 GLY X C 1
ATOM 9310 O O . GLY A 1 627 ? 37.481 62.077 67.679 1.00 16.65 627 GLY X O 1
ATOM 9314 N N . ARG A 1 628 ? 39.036 61.239 66.282 1.00 19.82 628 ARG X N 1
ATOM 9315 C CA . ARG A 1 628 ? 38.271 60.038 65.981 1.00 17.50 628 ARG X CA 1
ATOM 9316 C C . ARG A 1 628 ? 38.210 59.134 67.207 1.00 17.31 628 ARG X C 1
ATOM 9317 O O . ARG A 1 628 ? 39.232 58.861 67.843 1.00 25.82 628 ARG X O 1
ATOM 9338 N N . GLY A 1 629 ? 37.006 58.674 67.539 1.00 15.89 629 GLY X N 1
ATOM 9339 C CA . GLY A 1 629 ? 36.790 57.875 68.725 1.00 19.43 629 GLY X CA 1
ATOM 9340 C C . GLY A 1 629 ? 36.608 58.669 69.997 1.00 20.75 629 GLY X C 1
ATOM 9341 O O . GLY A 1 629 ? 36.319 58.073 71.043 1.00 24.20 629 GLY X O 1
ATOM 9345 N N . LEU A 1 630 ? 36.767 59.990 69.947 1.00 17.44 630 LEU X N 1
ATOM 9346 C CA . LEU A 1 630 ? 36.564 60.868 71.091 1.00 17.28 630 LEU X CA 1
ATOM 9347 C C . LEU A 1 630 ? 35.378 61.798 70.898 1.00 14.57 630 LEU X C 1
ATOM 9348 O O . LEU A 1 630 ? 34.522 61.909 71.779 1.00 21.42 630 LEU X O 1
ATOM 9364 N N . ILE A 1 631 ? 35.313 62.470 69.754 1.00 12.08 631 ILE X N 1
ATOM 9365 C CA . ILE A 1 631 ? 34.303 63.480 69.475 1.00 15.36 631 ILE X CA 1
ATOM 9366 C C . ILE A 1 631 ? 33.689 63.171 68.119 1.00 13.13 631 ILE X C 1
ATOM 9367 O O . ILE A 1 631 ? 34.411 62.896 67.155 1.00 14.43 631 ILE X O 1
ATOM 9383 N N . HIS A 1 632 ? 32.363 63.208 68.047 1.00 14.83 632 HIS X N 1
ATOM 9384 C CA . HIS A 1 632 ? 31.684 63.079 66.766 1.00 11.41 632 HIS X CA 1
ATOM 9385 C C . HIS A 1 632 ? 31.915 64.345 65.953 1.00 11.61 632 HIS X C 1
ATOM 9386 O O . HIS A 1 632 ? 31.460 65.428 66.335 1.00 14.07 632 HIS X O 1
ATOM 9400 N N . ARG A 1 633 ? 32.633 64.211 64.839 1.00 11.92 633 ARG X N 1
ATOM 9401 C CA . ARG A 1 633 ? 32.999 65.341 63.982 1.00 12.59 633 ARG X CA 1
ATOM 9402 C C . ARG A 1 633 ? 33.805 66.320 64.828 1.00 11.45 633 ARG X C 1
ATOM 9403 O O . ARG A 1 633 ? 34.882 65.936 65.316 1.00 15.80 633 ARG X O 1
ATOM 9424 N N . GLU A 1 634 ? 33.355 67.555 65.033 1.00 12.11 634 GLU X N 1
ATOM 9425 C CA . GLU A 1 634 ? 34.144 68.536 65.761 1.00 9.66 634 GLU X CA 1
ATOM 9426 C C . GLU A 1 634 ? 33.216 69.529 66.439 1.00 10.29 634 GLU X C 1
ATOM 9427 O O . GLU A 1 634 ? 32.052 69.681 66.064 1.00 14.93 634 GLU X O 1
ATOM 9439 N N . ARG A 1 635 ? 33.755 70.211 67.447 1.00 13.32 635 ARG X N 1
ATOM 9440 C CA . ARG A 1 635 ? 33.013 71.217 68.195 1.00 11.57 635 ARG X CA 1
ATOM 9441 C C . ARG A 1 635 ? 33.838 72.491 68.280 1.00 12.09 635 ARG X C 1
ATOM 9442 O O . ARG A 1 635 ? 34.991 72.455 68.717 1.00 12.80 635 ARG X O 1
ATOM 9463 N N . SER A 1 636 ? 33.244 73.609 67.876 1.00 15.22 636 SER X N 1
ATOM 9464 C CA . SER A 1 636 ? 33.889 74.913 67.926 1.00 10.79 636 SER X CA 1
ATOM 9465 C C . SER A 1 636 ? 33.273 75.760 69.030 1.00 10.88 636 SER X C 1
ATOM 9466 O O . SER A 1 636 ? 32.049 75.801 69.189 1.00 13.27 636 SER X O 1
ATOM 9474 N N . TYR A 1 637 ? 34.133 76.433 69.789 1.00 17.81 637 TYR X N 1
ATOM 9475 C CA . TYR A 1 637 ? 33.738 77.325 70.864 1.00 12.29 637 TYR X CA 1
ATOM 9476 C C . TYR A 1 637 ? 34.404 78.674 70.644 1.00 18.17 637 TYR X C 1
ATOM 9477 O O . TYR A 1 637 ? 35.427 78.780 69.966 1.00 20.24 637 TYR X O 1
ATOM 9495 N N . ARG A 1 638 ? 33.816 79.707 71.234 1.00 21.13 638 ARG X N 1
ATOM 9496 C CA . ARG A 1 638 ? 34.397 81.041 71.240 1.00 17.88 638 ARG X CA 1
ATOM 9497 C C . ARG A 1 638 ? 34.874 81.363 72.648 1.00 19.15 638 ARG X C 1
ATOM 9498 O O . ARG A 1 638 ? 34.094 81.292 73.603 1.00 24.02 638 ARG X O 1
ATOM 9519 N N . PHE A 1 639 ? 36.153 81.703 72.775 1.00 22.44 639 PHE X N 1
ATOM 9520 C CA . PHE A 1 639 ? 36.710 82.172 74.034 1.00 21.10 639 PHE X CA 1
ATOM 9521 C C . PHE A 1 639 ? 37.011 83.662 73.968 1.00 26.12 639 PHE X C 1
ATOM 9522 O O . PHE A 1 639 ? 37.112 84.261 72.895 1.00 26.60 639 PHE X O 1
ATOM 9539 N N . ARG A 1 640 ? 37.127 84.254 75.153 1.00 31.07 640 ARG X N 1
ATOM 9540 C CA . ARG A 1 640 ? 37.277 85.693 75.284 1.00 32.31 640 ARG X CA 1
ATOM 9541 C C . ARG A 1 640 ? 38.597 86.159 74.680 1.00 30.37 640 ARG X C 1
ATOM 9542 O O . ARG A 1 640 ? 39.571 85.409 74.582 1.00 33.10 640 ARG X O 1
ATOM 9563 N N . SER A 1 641 ? 38.619 87.425 74.272 1.00 30.23 641 SER X N 1
ATOM 9564 C CA . SER A 1 641 ? 39.843 88.014 73.751 1.00 29.58 641 SER X CA 1
ATOM 9565 C C . SER A 1 641 ? 40.925 88.001 74.822 1.00 29.44 641 SER X C 1
ATOM 9566 O O . SER A 1 641 ? 40.651 88.199 76.008 1.00 33.36 641 SER X O 1
ATOM 9574 N N . VAL A 1 642 ? 42.163 87.760 74.398 1.00 30.00 642 VAL X N 1
ATOM 9575 C CA . VAL A 1 642 ? 43.301 87.608 75.298 1.00 27.86 642 VAL X CA 1
ATOM 9576 C C . VAL A 1 642 ? 44.251 88.770 75.054 1.00 28.26 642 VAL X C 1
ATOM 9577 O O . VAL A 1 642 ? 44.766 88.933 73.942 1.00 29.50 642 VAL X O 1
ATOM 9590 N N . TRP A 1 643 ? 44.488 89.568 76.092 1.00 32.13 643 TRP X N 1
ATOM 9591 C CA . TRP A 1 643 ? 45.399 90.691 75.974 1.00 31.96 643 TRP X CA 1
ATOM 9592 C C . TRP A 1 643 ? 46.843 90.196 75.949 1.00 30.33 643 TRP X C 1
ATOM 9593 O O . TRP A 1 643 ? 47.127 89.063 76.344 1.00 30.97 643 TRP X O 1
ATOM 9614 N N . PRO A 1 644 ? 47.775 91.022 75.475 1.00 28.32 644 PRO X N 1
ATOM 9615 C CA . PRO A 1 644 ? 49.179 90.597 75.458 1.00 30.01 644 PRO X CA 1
ATOM 9616 C C . PRO A 1 644 ? 49.658 90.240 76.856 1.00 27.95 644 PRO X C 1
ATOM 9617 O O . PRO A 1 644 ? 49.302 90.890 77.841 1.00 27.38 644 PRO X O 1
ATOM 9628 N N . GLU A 1 645 ? 50.464 89.182 76.930 1.00 32.73 645 GLU X N 1
ATOM 9629 C CA . GLU A 1 645 ? 51.046 88.624 78.146 1.00 32.50 645 GLU X CA 1
ATOM 9630 C C . GLU A 1 645 ? 50.015 87.928 79.028 1.00 31.96 645 GLU X C 1
ATOM 9631 O O . GLU A 1 645 ? 50.372 87.469 80.119 1.00 33.62 645 GLU X O 1
ATOM 9643 N N . ASN A 1 646 ? 48.760 87.827 78.601 1.00 32.60 646 ASN X N 1
ATOM 9644 C CA . ASN A 1 646 ? 47.750 87.075 79.329 1.00 28.10 646 ASN X CA 1
ATOM 9645 C C . ASN A 1 646 ? 47.653 85.658 78.765 1.00 26.93 646 ASN X C 1
ATOM 9646 O O . ASN A 1 646 ? 48.223 85.337 77.721 1.00 29.83 646 ASN X O 1
ATOM 9657 N N . THR A 1 647 ? 46.916 84.802 79.471 1.00 29.08 647 THR X N 1
ATOM 9658 C CA . THR A 1 647 ? 46.838 83.383 79.139 1.00 25.82 647 THR X CA 1
ATOM 9659 C C . THR A 1 647 ? 45.385 82.940 79.087 1.00 29.07 647 THR X C 1
ATOM 9660 O O . THR A 1 647 ? 44.630 83.159 80.040 1.00 33.07 647 THR X O 1
ATOM 9671 N N . MET A 1 648 ? 45.001 82.318 77.977 1.00 28.12 648 MET X N 1
ATOM 9672 C CA . MET A 1 648 ? 43.751 81.580 77.909 1.00 28.27 648 MET X CA 1
ATOM 9673 C C . MET A 1 648 ? 43.924 80.220 78.567 1.00 29.34 648 MET X C 1
ATOM 9674 O O . MET A 1 648 ? 44.946 79.555 78.380 1.00 29.99 648 MET X O 1
ATOM 9688 N N . CYS A 1 649 ? 42.909 79.805 79.326 1.00 27.14 649 CYS X N 1
ATOM 9689 C CA . CYS A 1 649 ? 42.855 78.466 79.913 1.00 27.75 649 CYS X CA 1
ATOM 9690 C C . CYS A 1 649 ? 41.406 77.993 79.815 1.00 27.15 649 CYS X C 1
ATOM 9691 O O . CYS A 1 649 ? 40.557 78.406 80.610 1.00 29.35 649 CYS X O 1
ATOM 9699 N N . ALA A 1 650 ? 41.130 77.134 78.838 1.00 23.09 650 ALA X N 1
ATOM 9700 C CA . ALA A 1 650 ? 39.782 76.658 78.554 1.00 22.63 650 ALA X CA 1
ATOM 9701 C C . ALA A 1 650 ? 39.688 75.160 78.811 1.00 17.74 650 ALA X C 1
ATOM 9702 O O . ALA A 1 650 ? 40.553 74.394 78.385 1.00 22.08 650 ALA X O 1
ATOM 9709 N N . LYS A 1 651 ? 38.626 74.743 79.491 1.00 21.49 651 LYS X N 1
ATOM 9710 C CA . LYS A 1 651 ? 38.419 73.346 79.852 1.00 19.55 651 LYS X CA 1
ATOM 9711 C C . LYS A 1 651 ? 37.289 72.763 79.016 1.00 17.67 651 LYS X C 1
ATOM 9712 O O . LYS A 1 651 ? 36.234 73.389 78.872 1.00 22.92 651 LYS X O 1
ATOM 9731 N N . PHE A 1 652 ? 37.513 71.571 78.465 1.00 17.51 652 PHE X N 1
ATOM 9732 C CA . PHE A 1 652 ? 36.517 70.852 77.684 1.00 16.41 652 PHE X CA 1
ATOM 9733 C C . PHE A 1 652 ? 36.277 69.484 78.303 1.00 17.97 652 PHE X C 1
ATOM 9734 O O . PHE A 1 652 ? 37.227 68.773 78.641 1.00 25.58 652 PHE X O 1
ATOM 9751 N N . GLN A 1 653 ? 35.008 69.111 78.437 1.00 17.02 653 GLN X N 1
ATOM 9752 C CA . GLN A 1 653 ? 34.624 67.800 78.941 1.00 18.54 653 GLN X CA 1
ATOM 9753 C C . GLN A 1 653 ? 33.975 66.999 77.823 1.00 18.60 653 GLN X C 1
ATOM 9754 O O . GLN A 1 653 ? 33.124 67.520 77.094 1.00 23.14 653 GLN X O 1
ATOM 9768 N N . PHE A 1 654 ? 34.386 65.741 77.684 1.00 16.44 654 PHE X N 1
ATOM 9769 C CA . PHE A 1 654 ? 33.797 64.853 76.691 1.00 14.95 654 PHE X CA 1
ATOM 9770 C C . PHE A 1 654 ? 33.977 63.417 77.156 1.00 15.06 654 PHE X C 1
ATOM 9771 O O . PHE A 1 654 ? 34.851 63.115 77.968 1.00 19.96 654 PHE X O 1
ATOM 9788 N N . THR A 1 655 ? 33.132 62.530 76.643 1.00 17.35 655 THR X N 1
ATOM 9789 C CA . THR A 1 655 ? 33.169 61.128 77.044 1.00 15.58 655 THR X CA 1
ATOM 9790 C C . THR A 1 655 ? 33.725 60.284 75.905 1.00 11.12 655 THR X C 1
ATOM 9791 O O . THR A 1 655 ? 33.052 60.139 74.873 1.00 20.62 655 THR X O 1
ATOM 9802 N N . PRO A 1 656 ? 34.928 59.720 76.018 1.00 16.21 656 PRO X N 1
ATOM 9803 C CA . PRO A 1 656 ? 35.383 58.783 74.985 1.00 15.12 656 PRO X CA 1
ATOM 9804 C C . PRO A 1 656 ? 34.484 57.557 74.940 1.00 15.22 656 PRO X C 1
ATOM 9805 O O . PRO A 1 656 ? 34.037 57.055 75.972 1.00 18.48 656 PRO X O 1
ATOM 9816 N N . THR A 1 657 ? 34.224 57.075 73.725 1.00 16.84 657 THR X N 1
ATOM 9817 C CA . THR A 1 657 ? 33.351 55.931 73.518 1.00 17.87 657 THR X CA 1
ATOM 9818 C C . THR A 1 657 ? 34.006 54.786 72.760 1.00 16.65 657 THR X C 1
ATOM 9819 O O . THR A 1 657 ? 33.401 53.713 72.662 1.00 19.73 657 THR X O 1
ATOM 9830 N N . HIS A 1 658 ? 35.212 54.973 72.226 1.00 20.56 658 HIS X N 1
ATOM 9831 C CA . HIS A 1 658 ? 35.931 53.933 71.499 1.00 17.00 658 HIS X CA 1
ATOM 9832 C C . HIS A 1 658 ? 37.199 53.580 72.262 1.00 18.64 658 HIS X C 1
ATOM 9833 O O . HIS A 1 658 ? 38.016 54.459 72.557 1.00 23.74 658 HIS X O 1
ATOM 9847 N N . VAL A 1 659 ? 37.362 52.294 72.574 1.00 21.90 659 VAL X N 1
ATOM 9848 C CA . VAL A 1 659 ? 38.578 51.824 73.222 1.00 21.79 659 VAL X CA 1
ATOM 9849 C C . VAL A 1 659 ? 39.750 51.934 72.252 1.00 19.37 659 VAL X C 1
ATOM 9850 O O . VAL A 1 659 ? 39.586 51.845 71.028 1.00 21.38 659 VAL X O 1
ATOM 9863 N N . GLY A 1 660 ? 40.942 52.146 72.800 1.00 17.50 660 GLY X N 1
ATOM 9864 C CA . GLY A 1 660 ? 42.170 52.158 72.028 1.00 17.54 660 GLY X CA 1
ATOM 9865 C C . GLY A 1 660 ? 42.951 53.439 72.230 1.00 18.15 660 GLY X C 1
ATOM 9866 O O . GLY A 1 660 ? 42.632 54.274 73.078 1.00 17.88 660 GLY X O 1
ATOM 9870 N N . LEU A 1 661 ? 44.000 53.589 71.427 1.00 17.43 661 LEU X N 1
ATOM 9871 C CA . LEU A 1 661 ? 44.861 54.769 71.482 1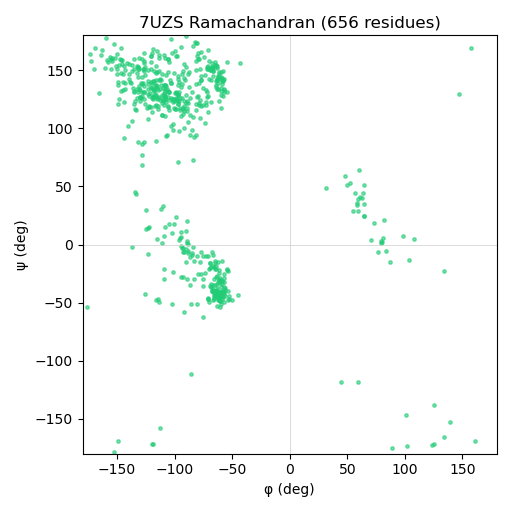.00 18.69 661 LEU X CA 1
ATOM 9872 C C . LEU A 1 661 ? 44.233 55.861 70.625 1.00 15.72 661 LEU X C 1
ATOM 9873 O O . LEU A 1 661 ? 44.382 55.869 69.403 1.00 18.06 661 LEU X O 1
ATOM 9889 N N . GLN A 1 662 ? 43.521 56.786 71.264 1.00 17.98 662 GLN X N 1
ATOM 9890 C CA . GLN A 1 662 ? 42.849 57.878 70.580 1.00 15.84 662 GLN X CA 1
ATOM 9891 C C . GLN A 1 662 ? 43.681 59.152 70.680 1.00 14.27 662 GLN X C 1
ATOM 9892 O O . GLN A 1 662 ? 44.619 59.257 71.474 1.00 20.33 662 GLN X O 1
ATOM 9906 N N . ARG A 1 663 ? 43.310 60.136 69.866 1.00 13.17 663 ARG X N 1
ATOM 9907 C CA . ARG A 1 663 ? 44.013 61.409 69.811 1.00 10.69 663 ARG X CA 1
ATOM 9908 C C . ARG A 1 663 ? 43.004 62.545 69.805 1.00 12.26 663 ARG X C 1
ATOM 9909 O O . ARG A 1 663 ? 42.037 62.516 69.038 1.00 15.26 663 ARG X O 1
ATOM 9930 N N . LEU A 1 664 ? 43.231 63.536 70.659 1.00 12.76 664 LEU X N 1
ATOM 9931 C CA . LEU A 1 664 ? 42.465 64.773 70.662 1.00 12.62 664 LEU X CA 1
ATOM 9932 C C . LEU A 1 664 ? 43.266 65.833 69.920 1.00 8.67 664 LEU X C 1
ATOM 9933 O O . LEU A 1 664 ? 44.454 66.022 70.199 1.00 13.16 664 LEU X O 1
ATOM 9949 N N . THR A 1 665 ? 42.620 66.513 68.977 1.00 13.52 665 THR X N 1
ATOM 9950 C CA . THR A 1 665 ? 43.241 67.584 68.210 1.00 9.98 665 THR X CA 1
ATOM 9951 C C . THR A 1 665 ? 42.508 68.885 68.500 1.00 12.29 665 THR X C 1
ATOM 9952 O O . THR A 1 665 ? 41.274 68.941 68.419 1.00 15.29 665 THR X O 1
ATOM 9963 N N . VAL A 1 666 ? 43.271 69.921 68.841 1.00 15.84 666 VAL X N 1
ATOM 9964 C CA . VAL A 1 666 ? 42.745 71.238 69.174 1.00 14.18 666 VAL X CA 1
ATOM 9965 C C . VAL A 1 666 ? 43.306 72.236 68.172 1.00 13.56 666 VAL X C 1
ATOM 9966 O O . VAL A 1 666 ? 44.505 72.221 67.877 1.00 15.91 666 VAL X O 1
ATOM 9979 N N . GLU A 1 667 ? 42.436 73.094 67.647 1.00 17.43 667 GLU X N 1
ATOM 9980 C CA . GLU A 1 667 ? 42.802 74.106 66.666 1.00 15.19 667 GLU X CA 1
ATOM 9981 C C . GLU A 1 667 ? 42.323 75.459 67.166 1.00 15.90 667 GLU X C 1
ATOM 9982 O O . GLU A 1 667 ? 41.168 75.597 67.569 1.00 19.54 667 GLU X O 1
ATOM 9994 N N . VAL A 1 668 ? 43.201 76.455 67.137 1.00 17.50 668 VAL X N 1
ATOM 9995 C CA . VAL A 1 668 ? 42.884 77.802 67.593 1.00 18.55 668 VAL X CA 1
ATOM 9996 C C . VAL A 1 668 ? 42.999 78.752 66.410 1.00 12.60 668 VAL X C 1
ATOM 9997 O O . VAL A 1 668 ? 43.960 78.674 65.632 1.00 17.26 668 VAL X O 1
ATOM 10010 N N . ASP A 1 669 ? 42.004 79.627 66.268 1.00 19.13 669 ASP X N 1
ATOM 10011 C CA . ASP A 1 669 ? 41.992 80.686 65.270 1.00 18.49 669 ASP X CA 1
ATOM 10012 C C . ASP A 1 669 ? 41.703 82.012 65.958 1.00 19.04 669 ASP X C 1
ATOM 10013 O O . ASP A 1 669 ? 40.922 82.070 66.911 1.00 19.20 669 ASP X O 1
ATOM 10022 N N . CYS A 1 670 ? 42.336 83.072 65.468 1.00 23.29 670 CYS X N 1
ATOM 10023 C CA . CYS A 1 670 ? 42.109 84.420 65.973 1.00 20.06 670 CYS X CA 1
ATOM 10024 C C . CYS A 1 670 ? 42.562 85.400 64.899 1.00 19.88 670 CYS X C 1
ATOM 10025 O O . CYS A 1 670 ? 43.056 85.004 63.841 1.00 25.33 670 CYS X O 1
ATOM 10033 N N . ASN A 1 671 ? 42.385 86.692 65.176 1.00 22.97 671 ASN X N 1
ATOM 10034 C CA . ASN A 1 671 ? 42.762 87.709 64.202 1.00 24.51 671 ASN X CA 1
ATOM 10035 C C . ASN A 1 671 ? 44.271 87.796 64.008 1.00 25.17 671 ASN X C 1
ATOM 10036 O O . ASN A 1 671 ? 44.720 88.325 62.986 1.00 28.48 671 ASN X O 1
ATOM 10047 N N . MET A 1 672 ? 45.060 87.289 64.955 1.00 26.13 672 MET X N 1
ATOM 10048 C CA . MET A 1 672 ? 46.513 87.325 64.848 1.00 26.55 672 MET X CA 1
ATOM 10049 C C . MET A 1 672 ? 47.084 86.109 64.133 1.00 26.44 672 MET X C 1
ATOM 10050 O O . MET A 1 672 ? 48.138 86.214 63.496 1.00 27.26 672 MET X O 1
ATOM 10064 N N . PHE A 1 673 ? 46.423 84.960 64.234 1.00 24.25 673 PHE X N 1
ATOM 10065 C CA . PHE A 1 673 ? 46.888 83.747 63.579 1.00 21.99 673 PHE X CA 1
ATOM 10066 C C . PHE A 1 673 ? 45.706 82.805 63.428 1.00 19.03 673 PHE X C 1
ATOM 10067 O O . PHE A 1 673 ? 44.707 82.915 64.143 1.00 23.11 673 PHE X O 1
ATOM 10084 N N . GLN A 1 674 ? 45.836 81.869 62.493 1.00 21.87 674 GLN X N 1
ATOM 10085 C CA . GLN A 1 674 ? 44.759 80.945 62.181 1.00 20.36 674 GLN X CA 1
ATOM 10086 C C . GLN A 1 674 ? 45.319 79.543 62.006 1.00 16.91 674 GLN X C 1
ATOM 10087 O O . GLN A 1 674 ? 46.488 79.361 61.659 1.00 20.87 674 GLN X O 1
ATOM 10101 N N . ASN A 1 675 ? 44.462 78.554 62.252 1.00 18.25 675 ASN X N 1
ATOM 10102 C CA . ASN A 1 675 ? 44.810 77.146 62.078 1.00 15.28 675 ASN X CA 1
ATOM 10103 C C . ASN A 1 675 ? 46.036 76.769 62.906 1.00 15.60 675 ASN X C 1
ATOM 10104 O O . ASN A 1 675 ? 46.943 76.087 62.426 1.00 20.19 675 ASN X O 1
ATOM 10115 N N . LEU A 1 676 ? 46.067 77.215 64.161 1.00 19.38 676 LEU X N 1
ATOM 10116 C CA . LEU A 1 676 ? 47.139 76.844 65.083 1.00 16.87 676 LEU X CA 1
ATOM 10117 C C . LEU A 1 676 ? 46.720 75.555 65.778 1.00 16.95 676 LEU X C 1
ATOM 10118 O O . LEU A 1 676 ? 45.864 75.567 66.661 1.00 20.58 676 LEU X O 1
ATOM 10134 N N . THR A 1 677 ? 47.322 74.439 65.382 1.00 17.20 677 THR X N 1
ATOM 10135 C CA . THR A 1 677 ? 46.875 73.123 65.812 1.00 16.92 677 THR X CA 1
ATOM 10136 C C . THR A 1 677 ? 47.882 72.476 66.753 1.00 14.09 677 THR X C 1
ATOM 10137 O O . THR A 1 677 ? 49.094 72.670 66.632 1.00 22.63 677 THR X O 1
ATOM 10148 N N . ASN A 1 678 ? 47.352 71.707 67.699 1.00 14.78 678 ASN X N 1
ATOM 10149 C CA . ASN A 1 678 ? 48.153 70.822 68.529 1.00 12.68 678 ASN X CA 1
ATOM 10150 C C . ASN A 1 678 ? 47.316 69.589 68.836 1.00 12.48 678 ASN X C 1
ATOM 10151 O O . ASN A 1 678 ? 46.117 69.542 68.554 1.00 15.14 678 ASN X O 1
ATOM 10162 N N . TYR A 1 679 ? 47.965 68.577 69.403 1.00 13.11 679 TYR X N 1
ATOM 10163 C CA . TYR A 1 679 ? 47.319 67.294 69.627 1.00 10.89 679 TYR X CA 1
ATOM 10164 C C . TYR A 1 679 ? 47.857 66.667 70.904 1.00 11.42 679 TYR X C 1
ATOM 10165 O O . TYR A 1 679 ? 48.946 67.002 71.375 1.00 21.72 679 TYR X O 1
ATOM 10183 N N . LYS A 1 680 ? 47.070 65.748 71.458 1.00 10.90 680 LYS X N 1
ATOM 10184 C CA . LYS A 1 680 ? 47.498 64.962 72.606 1.00 17.63 680 LYS X CA 1
ATOM 10185 C C . LYS A 1 680 ? 46.835 63.594 72.544 1.00 14.36 680 LYS X C 1
ATOM 10186 O O . LYS A 1 680 ? 45.643 63.486 72.251 1.00 15.53 680 LYS X O 1
ATOM 10205 N N . SER A 1 681 ? 47.612 62.556 72.828 1.00 18.49 681 SER X N 1
ATOM 10206 C CA . SER A 1 681 ? 47.124 61.187 72.772 1.00 12.03 681 SER X CA 1
ATOM 10207 C C . SER A 1 681 ? 46.639 60.732 74.142 1.00 14.35 681 SER X C 1
ATOM 10208 O O . SER A 1 681 ? 47.173 61.132 75.178 1.00 23.32 681 SER X O 1
ATOM 10216 N N . VAL A 1 682 ? 45.612 59.887 74.134 1.00 15.02 682 VAL X N 1
ATOM 10217 C CA . VAL A 1 682 ? 45.069 59.295 75.350 1.00 12.59 682 VAL X CA 1
ATOM 10218 C C . VAL A 1 682 ? 44.654 57.865 75.040 1.00 14.81 682 VAL X C 1
ATOM 10219 O O . VAL A 1 682 ? 44.091 57.588 73.977 1.00 18.01 682 VAL X O 1
ATOM 10232 N N . THR A 1 683 ? 44.928 56.957 75.968 1.00 13.61 683 THR X N 1
ATOM 10233 C CA . THR A 1 683 ? 44.537 55.561 75.830 1.00 18.27 683 THR X CA 1
ATOM 10234 C C . THR A 1 683 ? 43.214 55.350 76.555 1.00 17.58 683 THR X C 1
ATOM 10235 O O . THR A 1 683 ? 43.140 55.509 77.778 1.00 19.23 683 THR X O 1
ATOM 10246 N N . VAL A 1 684 ? 42.176 55.011 75.800 1.00 18.61 684 VAL X N 1
ATOM 10247 C CA . VAL A 1 684 ? 40.862 54.714 76.353 1.00 20.39 684 VAL X CA 1
ATOM 10248 C C . VAL A 1 684 ? 40.794 53.217 76.617 1.00 16.70 684 VAL X C 1
ATOM 10249 O O . VAL A 1 684 ? 40.998 52.409 75.706 1.00 18.28 684 VAL X O 1
ATOM 10262 N N . VAL A 1 685 ? 40.511 52.850 77.864 1.00 19.47 685 VAL X N 1
ATOM 10263 C CA . VAL A 1 685 ? 40.429 51.457 78.287 1.00 23.54 685 VAL X CA 1
ATOM 10264 C C . VAL A 1 685 ? 38.968 51.110 78.527 1.00 24.81 685 VAL X C 1
ATOM 10265 O O . VAL A 1 685 ? 38.184 51.953 78.975 1.00 27.97 685 VAL X O 1
ATOM 10278 N N . ALA A 1 686 ? 38.609 49.860 78.236 1.00 23.34 686 ALA X N 1
ATOM 10279 C CA . ALA A 1 686 ? 37.244 49.413 78.434 1.00 24.29 686 ALA X CA 1
ATOM 10280 C C . ALA A 1 686 ? 36.901 49.429 79.923 1.00 27.76 686 ALA X C 1
ATOM 10281 O O . ALA A 1 686 ? 37.792 49.387 80.774 1.00 28.24 686 ALA X O 1
ATOM 10288 N N . PRO A 1 687 ? 35.613 49.505 80.262 1.00 28.48 687 PRO X N 1
ATOM 10289 C CA . PRO A 1 687 ? 35.234 49.557 81.677 1.00 30.64 687 PRO X CA 1
ATOM 10290 C C . PRO A 1 687 ? 35.678 48.313 82.431 1.00 35.18 687 PRO X C 1
ATOM 10291 O O . PRO A 1 687 ? 35.757 47.215 81.875 1.00 34.98 687 PRO X O 1
ATOM 10302 N N . GLU A 1 688 ? 35.978 48.499 83.714 1.00 50.42 688 GLU X N 1
ATOM 10303 C CA . GLU A 1 688 ? 36.320 47.369 84.566 1.00 52.78 688 GLU X CA 1
ATOM 10304 C C . GLU A 1 688 ? 35.155 46.389 84.614 1.00 53.13 688 GLU X C 1
ATOM 10305 O O . GLU A 1 688 ? 34.005 46.783 84.825 1.00 54.54 688 GLU X O 1
ATOM 10317 N N . LEU A 1 689 ? 35.457 45.110 84.415 1.00 59.48 689 LEU X N 1
ATOM 10318 C CA . LEU A 1 689 ? 34.408 44.102 84.358 1.00 61.59 689 LEU X CA 1
ATOM 10319 C C . LEU A 1 689 ? 33.695 44.000 85.700 1.00 62.63 689 LEU X C 1
ATOM 10320 O O . LEU A 1 689 ? 34.327 43.981 86.760 1.00 61.46 689 LEU X O 1
ATOM 10336 N N . SER A 1 690 ? 32.368 43.937 85.648 1.00 66.76 690 SER X N 1
ATOM 10337 C CA . SER A 1 690 ? 31.544 43.863 86.846 1.00 67.52 690 SER X CA 1
ATOM 10338 C C . SER A 1 690 ? 30.288 43.066 86.514 1.00 68.53 690 SER X C 1
ATOM 10339 O O . SER A 1 690 ? 30.193 42.437 85.456 1.00 68.43 690 SER X O 1
ATOM 10347 N N . ALA A 1 691 ? 29.320 43.095 87.427 1.00 70.16 691 ALA X N 1
ATOM 10348 C CA . ALA A 1 691 ? 28.059 42.384 87.244 1.00 69.85 691 ALA X CA 1
ATOM 10349 C C . ALA A 1 691 ? 26.885 43.356 87.281 1.00 70.51 691 ALA X C 1
ATOM 10350 O O . ALA A 1 691 ? 26.979 44.442 87.852 1.00 70.14 691 ALA X O 1
#

Solvent-accessible surface area: 29483 Å² total; per-residue (Å²): 132,14,20,10,150,56,28,63,23,31,10,42,109,0,0,112,89,0,56,0,75,64,16,24,61,218,102,7,2,0,1,3,13,38,65,2,19,0,27,0,78,5,156,46,86,24,111,52,36,119,66,7,30,180,101,5,25,0,4,0,47,10,56,137,143,41,36,111,152,32,100,3,50,6,54,3,79,2,32,99,171,20,82,79,128,108,13,1,0,20,20,94,125,137,100,58,73,18,3,30,0,8,0,6,2,10,22,80,4,2,0,2,84,4,23,0,18,0,49,9,69,89,122,168,68,49,89,22,16,105,6,4,0,0,0,0,0,38,24,192,98,5,25,0,55,0,160,77,74,44,48,26,95,8,11,0,48,42,24,24,2,4,1,8,32,2,6,25,101,30,62,79,40,45,14,5,43,5,0,0,8,60,40,50,0,0,38,10,0,8,129,5,0,46,111,19,160,77,30,59,71,27,9,86,8,17,20,0,0,89,24,1,4,20,42,1,28,108,26,31,91,108,70,23,70,108,109,99,101,28,35,34,53,4,0,7,54,2,0,85,13,0,44,55,34,180,60,111,36,0,44,58,26,13,19,15,0,28,6,0,0,6,0,0,0,1,6,0,0,0,0,0,0,18,8,0,1,13,0,12,2,3,41,44,23,64,3,122,22,80,2,36,16,58,1,36,53,54,0,2,18,87,47,67,38,87,198,15,46,8,41,6,4,41,11,27,6,1,0,50,1,44,14,113,102,31,83,172,32,21,89,5,39,0,3,11,40,32,65,108,76,81,6,16,0,0,2,12,91,0,1,49,48,4,42,39,71,33,10,125,11,0,28,59,25,3,0,8,7,29,6,57,20,37,2,66,13,38,24,150,135,58,67,90,32,94,9,69,35,50,88,22,123,10,1,38,55,0,2,2,17,3,58,66,40,56,184,61,93,71,11,28,132,61,14,23,49,91,96,75,25,152,94,37,119,85,5,41,91,79,3,78,120,76,42,142,141,165,148,88,39,4,109,12,86,16,105,28,43,49,26,0,60,26,58,15,93,13,92,0,12,0,15,0,26,0,108,17,138,130,120,21,66,4,54,0,1,0,0,0,5,0,0,56,11,34,10,41,23,34,17,65,0,30,93,83,77,40,142,24,94,2,55,38,99,90,95,73,104,20,87,11,20,0,66,4,88,69,20,76,127,101,21,49,98,75,6,15,0,12,0,2,0,4,0,38,4,94,144,54,89,52,0,5,3,2,7,61,36,1,1,31,58,86,10,134,3,38,18,149,10,67,124,126,11,70,18,132,84,86,12,63,0,18,0,34,2,80,0,63,2,84,31,32,1,71,110,5,30,1,4,0,34,7,85,13,10,13,153,197,70,88,56,80,185,31,212,56,9,163,39,125,80,77,14,68,20,137,11,119,10,55,0,61,110,78,26,123,20,12,0,15,0,4,0,15,5,75,44,9,60,26,15,30,36,43,50,22,1,40,1,61,58,56,156,172,106,165

Secondary structure (DSSP, 8-state):
---EEEEE--HHHHHHHTT-TTT-SSS-EEETTS-EEEEEEESS--S-HHHHHHHEEEEEEESSS--TTTT-EEEEEBSTTS-TTSSEEEEEEEETTEEEEEEE--TTPPPEEEEEEEEETTS--EEEEEEEEE--TTSTTSTT--S-HHHHIIIII--EEEEEEEETTEEEEEEEE--TTSTTHHHHHHHHHTT---GGGGG-HHHHHHHHHHHHHHHHHHHPBP--TT----HHHHHHHHHHS-SPPPBGGGTTHHHHHHHHHHHHHT--EEEEEEEEEEES-TT-SEEEEEEETTS---SS--SSEEEEEEEEEEEEE--TTSPTT--EEEEEEEE--EEEEEEHHHHHHT-TTSSTTHHHHHHHTT-EEEEEEEPTTS-EEE-EE-----SEEEEEEPTTSSPEEE-HHHH-PPTT-HHHHHHHHHHHHHHHHH---EEEEEE--SEEETT-EEEEEEEEEE-SSS-EEEEEEEEEEEEETTS-EEEEEEEEEEEEEE-TT-EEEEEEEEEGGGSSSPPPTTEEEEEEEEEEETT-S-EEEEEEEEEEEPPPEEEE--SEEETTS-EEEEEEEE--SSS-B-S-EEEEE-TTTSSSEEEEE---B-TT-EEEEEEEE---S-EEEEEEEEEE-SS---EEEEEEEEEEPPPP--

B-factor: mean 20.67, std 9.95, range [1.48, 70.51]

Radius of gyration: 29.82 Å; Cα contacts (8 Å, |Δi|>4): 1624; chains: 1; bounding box: 81×88×60 Å

Sequence (658 aa):
ALGIKSCDFQAARNNEEHHTKALSSRRLFVRRGQPFTIILYFRAPVRAFLPALKKVALTAQTGEQPSKINRTQATFPISSLGDRKWWSAVVEERDAQSWTISVTTPADAVIGHYSLLLQVSGRKQLLLGQFTLLFNPWNREDAVFLKNEAQRMEYLLNQNGLIYLGTADCIQAESWDFGQFEGDVIDLSLRLLSKDKQVEKWSQPVHVARVLGALLHFLKEQRVLPTLLNKRRGSVPILRQWLTGRGRPVYDGQAWVLAAVACTVLRCLGIPARVVTTFASAQGTGGRLLIDEYYNEEGLQNGEGQRGRIWIFQTSTECWMTRPALPQGYDGWQILHPSAGSCDLVPVRAVKEGTLGLTPAVSDLFAAINASCVVWKCCEDGTLELTDSNTKYVGNNISTKGVGSDRCEDITQNYKYPEGSLQEKEVLERVEKEKMERESPLYLLLKAPSSLPLRGDAQISVTLVNHSEQEKAVQLAIGVQAVHYNGVLAAKLWRKKLHLTLSANLEKIITIGLFFSNFERNPPENTFLRLTAMATHSESNLSCFAQEDIAICRPHLAIKMPEKAEQYQPLTASVSLQNSLDAPMEDCVISILGRGLIHRERSYRFRSVWPENTMCAKFQFTPTHVGLQRLTVEVDCNMFQNLTNYKSVTVVAPELSA

Nearest PDB structures (foldseek):
  8csl-assembly1_X  TM=1.001E+00  e=0.000E+00  Homo sapiens
  8cte-assembly1_X  TM=1.001E+00  e=0.000E+00  Homo sapiens
  7tw1-assembly1_E  TM=9.833E-01  e=0.000E+00  Homo sapiens
  6kzb-assembly2_B  TM=9.018E-01  e=2.004E-65  Homo sapiens
  1ex0-assembly1_A  TM=8.499E-01  e=3.675E-58  Homo sapiens